Protein AF-A0A2K1JN41-F1 (afdb_monomer)

Secondary structure (DSSP, 8-state):
-----------TTSHHHHHHHHHHHHHHHHTT---S-SS-HHHHHHHHHHHHHHHHHHHH-HHHHHHHHHHH---HHHHHHHHHHHHHHTTT-HHHHHHHHHHHHHHHHHHHHHTTSSS-HHHHHHHHHHHHHHHHHHHHHHHHTT----PPP-----------------------------------------------PPPPP-EEPPGGGSEEEE-GGGEEE-SSEEEEEE-SS--EEEE-SS-BSSEEEEEEEEPPTT-TTEEEEEEEE--SSS--EEEEEEETT-TTEEEEEEEBTTB-TT--EEEEESS-TTTS-EEEEEEE-SSEEEEEETTEEEEEEEGGGSS----S-BEEEEEEEE-TTGGGGTTT----TTSPPEEEEEEEEEEE-PPPTTT------------S-EE-PSEEEEE-GGGEE--SSS-EEEEE-TTS--EEEEESS-BSSEEEEEEEEPPPS--TTEEEEEEEES-TT-TT--EEEEEEESS-TTEEEEEEEBTTB-TT--EEEE-SS-TTTS-EEEEEEE-SSEEEEEETTEEEEEEEHHHHHHTT-----S-BEEEEEEEE-TTGGGGTTT-----GGG--EEEEEEEEEEE---

Sequence (618 aa):
MGTVLRVCDLDNSRFNYQLSIAVKMIVLISLLYPSHALRNPSYLNLASMRINTAGLQLKESGRGASVLESYCRVDLEAVRRILEQSSKAVIDDPDNARRNLVRVGGLLESCSLNMITTQNSQAYELLTKVKQSVASAENLIDQSDVTEMALPSLEMGNDEGSELQEPIFQVEGNDSVNENSGSMLISGEEDNRQNNRDLLVPVPPIIGISMDDLVVDFCPDHVDLTKYAATIRFDRACGGKFHTRAKYSSGVFSIRMRAPAGAPGVSNSFYISSNDGAPDMISFDFVGNQPHRVLTAYAVNGDHDQKLKTFHMSFDTTQEFHEYSIKWDAETIVWMVDSIVIRTLRASRVKAFPVKPGHVFGYSWDASSVADGTLAGRVNWYNAPFFMSFENFQVASPLRVGQWRPPQQSLVRRNGPHPVRPLVIDYCPHNVAAANAHNYDITFDKFGCGSRVRSLHTYPSGKFSATIKCADGDTSGLLTSFYISSGEGSTMQDEIDFEFLGDNKRIVQTNFYVNGTSSGNELWVELDYDCSYGFHTYSIHYNQSKIQWFIDSRLVRTVTKEKQIRHQRSYPTKNVFLYSSVWNASDVNDGGWTGKWHGMAEEPFVAKFKSVTVQYPA

Radius of gyration: 30.57 Å; Cα contacts (8 Å, |Δi|>4): 1269; chains: 1; bounding box: 65×95×81 Å

Nearest PDB structures (foldseek):
  5dze-assembly1_A  TM=9.554E-01  e=1.512E-18  Vitis vinifera
  5sv8-assembly1_A  TM=9.486E-01  e=7.604E-18  Vitis vinifera
  2vh9-assembly2_B  TM=9.196E-01  e=2.012E-14  Tropaeolum majus
  1un1-assembly2_B  TM=9.018E-01  e=6.513E-14  Populus tremula
  2uwa-assembly3_C  TM=8.597E-01  e=1.422E-12  Tropaeolum majus

Structure (mmCIF, N/CA/C/O backbone):
data_AF-A0A2K1JN41-F1
#
_entry.id   AF-A0A2K1JN41-F1
#
loop_
_atom_site.group_PDB
_atom_site.id
_atom_site.type_symbol
_atom_site.label_atom_id
_atom_site.label_alt_id
_atom_site.label_comp_id
_atom_site.label_asym_id
_atom_site.label_entity_id
_atom_site.label_seq_id
_atom_site.pdbx_PDB_ins_code
_atom_site.Cartn_x
_atom_site.Cartn_y
_atom_site.Cartn_z
_atom_site.occupancy
_atom_site.B_iso_or_equiv
_atom_site.auth_seq_id
_atom_site.auth_comp_id
_atom_site.auth_asym_id
_atom_site.auth_atom_id
_atom_site.pdbx_PDB_model_num
ATOM 1 N N . MET A 1 1 ? 33.308 19.349 37.912 1.00 28.94 1 MET A N 1
ATOM 2 C CA . MET A 1 1 ? 33.667 18.142 38.696 1.00 28.94 1 MET A CA 1
ATOM 3 C C . MET A 1 1 ? 32.665 17.057 38.347 1.00 28.94 1 MET A C 1
ATOM 5 O O . MET A 1 1 ? 31.499 17.395 38.199 1.00 28.94 1 MET A O 1
ATOM 9 N N . GLY A 1 2 ? 33.101 15.815 38.134 1.00 34.25 2 GLY A N 1
ATOM 10 C CA . GLY A 1 2 ? 32.215 14.735 37.685 1.00 34.25 2 GLY A CA 1
ATOM 11 C C . GLY A 1 2 ? 31.722 13.855 38.832 1.00 34.25 2 GLY A C 1
ATOM 12 O O . GLY A 1 2 ? 32.510 13.495 39.703 1.00 34.25 2 GLY A O 1
ATOM 13 N N . THR A 1 3 ? 30.452 13.451 38.771 1.00 26.03 3 THR A N 1
ATOM 14 C CA . THR A 1 3 ? 29.869 12.414 39.635 1.00 26.03 3 THR A CA 1
ATOM 15 C C . THR A 1 3 ? 29.232 11.357 38.742 1.00 26.03 3 THR A C 1
ATOM 17 O O . THR A 1 3 ? 28.112 11.524 38.268 1.00 26.03 3 THR A O 1
ATOM 20 N N . VAL A 1 4 ? 29.959 10.270 38.476 1.00 28.28 4 VAL A N 1
ATOM 21 C CA . VAL A 1 4 ? 29.434 9.143 37.693 1.00 28.28 4 VAL A CA 1
ATOM 22 C C . VAL A 1 4 ? 28.525 8.308 38.590 1.00 28.28 4 VAL A C 1
ATOM 24 O O . VAL A 1 4 ? 29.013 7.571 39.448 1.00 28.28 4 VAL A O 1
ATOM 27 N N . LEU A 1 5 ? 27.210 8.386 38.378 1.00 26.89 5 LEU A N 1
ATOM 28 C CA . LEU A 1 5 ? 26.252 7.457 38.982 1.00 26.89 5 LEU A CA 1
ATOM 29 C C . LEU A 1 5 ? 26.378 6.079 38.319 1.00 26.89 5 LEU A C 1
ATOM 31 O O . LEU A 1 5 ? 25.636 5.731 37.404 1.00 26.89 5 LEU A O 1
ATOM 35 N N . ARG A 1 6 ? 27.344 5.283 38.790 1.00 33.75 6 ARG A N 1
ATOM 36 C CA . ARG A 1 6 ? 27.418 3.857 38.465 1.00 33.75 6 ARG A CA 1
ATOM 37 C C . ARG A 1 6 ? 26.260 3.130 39.143 1.00 33.75 6 ARG A C 1
ATOM 39 O O . ARG A 1 6 ? 26.258 2.984 40.363 1.00 33.75 6 ARG A O 1
ATOM 46 N N . VAL A 1 7 ? 25.321 2.623 38.351 1.00 32.09 7 VAL A N 1
ATOM 47 C CA . VAL A 1 7 ? 24.394 1.581 38.804 1.00 32.09 7 VAL A CA 1
ATOM 48 C C . VAL A 1 7 ? 25.157 0.254 38.780 1.00 32.09 7 VAL A C 1
ATOM 50 O O . VAL A 1 7 ? 25.230 -0.411 37.751 1.00 32.09 7 VAL A O 1
ATOM 53 N N . CYS A 1 8 ? 25.805 -0.076 39.898 1.00 29.97 8 CYS A N 1
ATOM 54 C CA . CYS A 1 8 ? 26.353 -1.412 40.148 1.00 29.97 8 CYS A CA 1
ATOM 55 C C . CYS A 1 8 ? 25.254 -2.358 40.669 1.00 29.97 8 CYS A C 1
ATOM 57 O O . CYS A 1 8 ? 24.164 -1.902 41.015 1.00 29.97 8 CYS A O 1
ATOM 59 N N . ASP A 1 9 ? 25.560 -3.657 40.719 1.00 40.88 9 ASP A N 1
ATOM 60 C CA . ASP A 1 9 ? 24.639 -4.762 41.023 1.00 40.88 9 ASP A CA 1
ATOM 61 C C . ASP A 1 9 ? 23.630 -4.486 42.155 1.00 40.88 9 ASP A C 1
ATOM 63 O O . ASP A 1 9 ? 24.001 -4.141 43.280 1.00 40.88 9 ASP A O 1
ATOM 67 N N . LEU A 1 10 ? 22.343 -4.715 41.868 1.00 31.33 10 LEU A N 1
ATOM 68 C CA . LEU A 1 10 ? 21.259 -4.733 42.852 1.00 31.33 10 LEU A CA 1
ATOM 69 C C . LEU A 1 10 ? 20.314 -5.908 42.585 1.00 31.33 10 LEU A C 1
ATOM 71 O O . LEU A 1 10 ? 19.933 -6.173 41.447 1.00 31.33 10 LEU A O 1
ATOM 75 N N . ASP A 1 11 ? 19.949 -6.600 43.663 1.00 33.59 11 ASP A N 1
ATOM 76 C CA . ASP A 1 11 ? 19.320 -7.921 43.614 1.00 33.59 11 ASP A CA 1
ATOM 77 C C . ASP A 1 11 ? 17.800 -7.884 43.329 1.00 33.59 11 ASP A C 1
ATOM 79 O O . ASP A 1 11 ? 17.104 -6.874 43.497 1.00 33.59 11 ASP A O 1
ATOM 83 N N . ASN A 1 12 ? 17.274 -9.019 42.876 1.00 41.19 12 ASN A N 1
ATOM 84 C CA . ASN A 1 12 ? 16.270 -9.112 41.817 1.00 41.19 12 ASN A CA 1
ATOM 85 C C . ASN A 1 12 ? 14.800 -8.955 42.278 1.00 41.19 12 ASN A C 1
ATOM 87 O O . ASN A 1 12 ? 13.918 -9.685 41.834 1.00 41.19 12 ASN A O 1
ATOM 91 N N . SER A 1 13 ? 14.516 -8.046 43.225 1.00 34.06 13 SER A N 1
ATOM 92 C CA . SER A 1 13 ? 13.184 -7.943 43.867 1.00 34.06 13 SER A CA 1
ATOM 93 C C . SER A 1 13 ? 12.665 -6.536 44.215 1.00 34.06 13 SER A C 1
ATOM 95 O O . SER A 1 13 ? 11.536 -6.413 44.690 1.00 34.06 13 SER A O 1
ATOM 97 N N . ARG A 1 14 ? 13.427 -5.451 43.990 1.00 34.06 14 ARG A N 1
ATOM 98 C CA . ARG A 1 14 ? 12.997 -4.066 44.334 1.00 34.06 14 ARG A CA 1
ATOM 99 C C . ARG A 1 14 ? 13.052 -3.047 43.185 1.00 34.06 14 ARG A C 1
ATOM 101 O O . ARG A 1 14 ? 12.912 -1.847 43.417 1.00 34.06 14 ARG A O 1
ATOM 108 N N . PHE A 1 15 ? 13.226 -3.519 41.953 1.00 38.75 15 PHE A N 1
ATOM 109 C CA . PHE A 1 15 ? 13.598 -2.697 40.795 1.00 38.75 15 PHE A CA 1
ATOM 110 C C . PHE A 1 15 ? 12.592 -1.569 40.464 1.00 38.75 15 PHE A C 1
ATOM 112 O O . PHE A 1 15 ? 12.972 -0.402 40.356 1.00 38.75 15 PHE A O 1
ATOM 119 N N . ASN A 1 16 ? 11.296 -1.889 40.378 1.00 39.94 16 ASN A N 1
ATOM 120 C CA . ASN A 1 16 ? 10.291 -0.994 39.780 1.00 39.94 16 ASN A CA 1
ATOM 121 C C . ASN A 1 16 ? 10.033 0.315 40.554 1.00 39.94 16 ASN A C 1
ATOM 123 O O . ASN A 1 16 ? 9.703 1.328 39.938 1.00 39.94 16 ASN A O 1
ATOM 127 N N . TYR A 1 17 ? 10.188 0.336 41.884 1.00 33.97 17 TYR A N 1
ATOM 128 C CA . TYR A 1 17 ? 9.858 1.531 42.678 1.00 33.97 17 TYR A CA 1
ATOM 129 C C . TYR A 1 17 ? 10.970 2.593 42.643 1.00 33.97 17 TYR A C 1
ATOM 131 O O . TYR A 1 17 ? 10.690 3.785 42.524 1.00 33.97 17 TYR A O 1
ATOM 139 N N . GLN A 1 18 ? 12.238 2.170 42.692 1.00 32.75 18 GLN A N 1
ATOM 140 C CA . GLN A 1 18 ? 13.385 3.087 42.624 1.00 32.75 18 GLN A CA 1
ATOM 141 C C . GLN A 1 18 ? 13.589 3.653 41.211 1.00 32.75 18 GLN A C 1
ATOM 143 O O . GLN A 1 18 ? 13.943 4.824 41.065 1.00 32.75 18 GLN A O 1
ATOM 148 N N . LEU A 1 19 ? 13.287 2.867 40.170 1.00 38.81 19 LEU A N 1
ATOM 149 C CA . LEU A 1 19 ? 13.397 3.299 38.774 1.00 38.81 19 LEU A CA 1
ATOM 150 C C . LEU A 1 19 ? 12.539 4.549 38.484 1.00 38.81 19 LEU A C 1
ATOM 152 O O . LEU A 1 19 ? 13.004 5.479 37.830 1.00 38.81 19 LEU A O 1
ATOM 156 N N . SER A 1 20 ? 11.329 4.623 39.053 1.00 37.66 20 SER A N 1
ATOM 157 C CA . SER A 1 20 ? 10.422 5.779 38.929 1.00 37.66 20 SER A CA 1
ATOM 158 C C . SER A 1 20 ? 11.005 7.076 39.514 1.00 37.66 20 SER A C 1
ATOM 160 O O . SER A 1 20 ? 10.803 8.160 38.963 1.00 37.66 20 SER A O 1
ATOM 162 N N . ILE A 1 21 ? 11.768 6.980 40.609 1.00 36.62 21 ILE A N 1
ATOM 163 C CA . ILE A 1 21 ? 12.416 8.133 41.254 1.00 36.62 21 ILE A CA 1
ATOM 164 C C . ILE A 1 21 ? 13.660 8.553 40.461 1.00 36.62 21 ILE A C 1
ATOM 166 O O . ILE A 1 21 ? 13.842 9.741 40.192 1.00 36.62 21 ILE A O 1
ATOM 170 N N . ALA A 1 22 ? 14.475 7.588 40.022 1.00 38.56 22 ALA A N 1
ATOM 171 C CA . ALA A 1 22 ? 15.654 7.845 39.198 1.00 38.56 22 ALA A CA 1
ATOM 172 C C . ALA A 1 22 ? 15.289 8.534 37.870 1.00 38.56 22 ALA A C 1
ATOM 174 O O . ALA A 1 22 ? 15.875 9.562 37.538 1.00 38.56 22 ALA A O 1
ATOM 175 N N . VAL A 1 23 ? 14.271 8.038 37.154 1.00 40.88 23 VAL A N 1
ATOM 176 C CA . VAL A 1 23 ? 13.787 8.643 35.900 1.00 40.88 23 VAL A CA 1
ATOM 177 C C . VAL A 1 23 ? 13.314 10.085 36.118 1.00 40.88 23 VAL A C 1
ATOM 179 O O . VAL A 1 23 ? 13.692 10.968 35.351 1.00 40.88 23 VAL A O 1
ATOM 182 N N . LYS A 1 24 ? 12.558 10.363 37.190 1.00 39.22 24 LYS A N 1
ATOM 183 C CA . LYS A 1 24 ? 12.104 11.730 37.507 1.00 39.22 24 LYS A CA 1
ATOM 184 C C . LYS A 1 24 ? 13.262 12.683 37.817 1.00 39.22 24 LYS A C 1
ATOM 186 O O . LYS A 1 24 ? 13.235 13.822 37.362 1.00 39.22 24 LYS A O 1
ATOM 191 N N . MET A 1 25 ? 14.289 12.223 38.535 1.00 34.38 25 MET A N 1
ATOM 192 C CA . MET A 1 25 ? 15.491 13.023 38.808 1.00 34.38 25 MET A CA 1
ATOM 193 C C . MET A 1 25 ? 16.329 13.271 37.547 1.00 34.38 25 MET A C 1
ATOM 195 O O . MET A 1 25 ? 16.820 14.380 37.359 1.00 34.38 25 MET A O 1
ATOM 199 N N . ILE A 1 26 ? 16.460 12.279 36.659 1.00 42.38 26 ILE A N 1
ATOM 200 C CA . ILE A 1 26 ? 17.189 12.423 35.389 1.00 42.38 26 ILE A CA 1
ATOM 201 C C . ILE A 1 26 ? 16.500 13.455 34.487 1.00 42.38 26 ILE A C 1
ATOM 203 O O . ILE A 1 26 ? 17.163 14.381 34.028 1.00 42.38 26 ILE A O 1
ATOM 207 N N . VAL A 1 27 ? 15.174 13.370 34.314 1.00 41.16 27 VAL A N 1
ATOM 208 C CA . VAL A 1 27 ? 14.398 14.364 33.546 1.00 41.16 27 VAL A CA 1
ATOM 209 C C . VAL A 1 27 ? 14.566 15.776 34.121 1.00 41.16 27 VAL A C 1
ATOM 211 O O . VAL A 1 27 ? 14.732 16.728 33.361 1.00 41.16 27 VAL A O 1
ATOM 214 N N . LEU A 1 28 ? 14.591 15.923 35.451 1.00 34.59 28 LEU A N 1
ATOM 215 C CA . LEU A 1 28 ? 14.786 17.222 36.101 1.00 34.59 28 LEU A CA 1
ATOM 216 C C . LEU A 1 28 ? 16.196 17.800 35.867 1.00 34.59 28 LEU A C 1
ATOM 218 O O . LEU A 1 28 ? 16.339 19.007 35.700 1.00 34.59 28 LEU A O 1
ATOM 222 N N . ILE A 1 29 ? 17.229 16.954 35.819 1.00 38.91 29 ILE A N 1
ATOM 223 C CA . ILE A 1 29 ? 18.617 17.369 35.551 1.00 38.91 29 ILE A CA 1
ATOM 224 C C . ILE A 1 29 ? 18.815 17.712 34.065 1.00 38.91 29 ILE A C 1
ATOM 226 O O . ILE A 1 29 ? 19.476 18.703 33.752 1.00 38.91 29 ILE A O 1
ATOM 230 N N . SER A 1 30 ? 18.200 16.960 33.145 1.00 40.62 30 SER A N 1
ATOM 231 C CA . SER A 1 30 ? 18.243 17.241 31.701 1.00 40.62 30 SER A CA 1
ATOM 232 C C . SER A 1 30 ? 17.605 18.581 31.311 1.00 40.62 30 SER A C 1
ATOM 234 O O . SER A 1 30 ? 17.959 19.133 30.275 1.00 40.62 30 SER A O 1
ATOM 236 N N . LEU A 1 31 ? 16.712 19.132 32.140 1.00 40.53 31 LEU A N 1
ATOM 237 C CA . LEU A 1 31 ? 16.112 20.458 31.939 1.00 40.53 31 LEU A CA 1
ATOM 238 C C . LEU A 1 31 ? 17.013 21.629 32.378 1.00 40.53 31 LEU A C 1
ATOM 240 O O . LEU A 1 31 ? 16.677 22.778 32.101 1.00 40.53 31 LEU A O 1
ATOM 244 N N . LEU A 1 32 ? 18.136 21.370 33.061 1.00 34.72 32 LEU A N 1
ATOM 245 C CA . LEU A 1 32 ? 18.971 22.412 33.682 1.00 34.72 32 LEU A CA 1
ATOM 246 C C . LEU A 1 32 ? 20.293 22.705 32.948 1.00 34.72 32 LEU A C 1
ATOM 248 O O . LEU A 1 32 ? 20.923 23.717 33.247 1.00 34.72 32 LEU A O 1
ATOM 252 N N . TYR A 1 33 ? 20.713 21.865 31.992 1.00 34.28 33 TYR A N 1
ATOM 253 C CA . TYR A 1 33 ? 21.997 22.015 31.283 1.00 34.28 33 TYR A CA 1
ATOM 254 C C . TYR A 1 33 ? 21.924 21.640 29.785 1.00 34.28 33 TYR A C 1
ATOM 256 O O . TYR A 1 33 ? 22.350 20.550 29.398 1.00 34.28 33 TYR A O 1
ATOM 264 N N . PRO A 1 34 ? 21.419 22.533 28.912 1.00 40.00 34 PRO A N 1
ATOM 265 C CA . PRO A 1 34 ? 21.467 22.343 27.464 1.00 40.00 34 PRO A CA 1
ATOM 266 C C . PRO A 1 34 ? 22.853 22.713 26.898 1.00 40.00 34 PRO A C 1
ATOM 268 O O . PRO A 1 34 ? 23.124 23.881 26.626 1.00 40.00 34 PRO A O 1
ATOM 271 N N . SER A 1 35 ? 23.722 21.718 26.680 1.00 34.50 35 SER A N 1
ATOM 272 C CA . SER A 1 35 ? 25.055 21.924 26.082 1.00 34.50 35 SER A CA 1
ATOM 273 C C . SER A 1 35 ? 25.475 20.780 25.146 1.00 34.50 35 SER A C 1
ATOM 275 O O . SER A 1 35 ? 25.892 19.721 25.600 1.00 34.50 35 SER A O 1
ATOM 277 N N . HIS A 1 36 ? 25.435 21.044 23.835 1.00 37.38 36 HIS A N 1
ATOM 278 C CA . HIS A 1 36 ? 26.132 20.318 22.756 1.00 37.38 36 HIS A CA 1
ATOM 279 C C . HIS A 1 36 ? 25.992 18.781 22.669 1.00 37.38 36 HIS A C 1
ATOM 281 O O . HIS A 1 36 ? 26.963 18.046 22.833 1.00 37.38 36 HIS A O 1
ATOM 287 N N . ALA A 1 37 ? 24.831 18.316 22.200 1.00 39.41 37 ALA A N 1
ATOM 288 C CA . ALA A 1 37 ? 24.733 17.118 21.360 1.00 39.41 37 ALA A CA 1
ATOM 289 C C . ALA A 1 37 ? 23.602 17.302 20.330 1.00 39.41 37 ALA A C 1
ATOM 291 O O . ALA A 1 37 ? 22.503 17.706 20.696 1.00 39.41 37 ALA A O 1
ATOM 292 N N . LEU A 1 38 ? 23.850 16.999 19.049 1.00 53.62 38 LEU A N 1
ATOM 293 C CA . LEU A 1 38 ? 22.860 17.109 17.956 1.00 53.62 38 LEU A CA 1
ATOM 294 C C . LEU A 1 38 ? 21.933 15.877 17.851 1.00 53.62 38 LEU A C 1
ATOM 296 O O . LEU A 1 38 ? 21.427 15.564 16.777 1.00 53.62 38 LEU A O 1
ATOM 300 N N . ARG A 1 39 ? 21.745 15.144 18.954 1.00 58.56 39 ARG A N 1
ATOM 301 C CA . ARG A 1 39 ? 20.921 13.930 19.029 1.00 58.56 39 ARG A CA 1
ATOM 302 C C . ARG A 1 39 ? 20.188 13.868 20.364 1.00 58.56 39 ARG A C 1
ATOM 304 O O . ARG A 1 39 ? 20.746 14.241 21.395 1.00 58.56 39 ARG A O 1
ATOM 311 N N . ASN A 1 40 ? 18.953 13.376 20.366 1.00 64.50 40 ASN A N 1
ATOM 312 C CA . ASN A 1 40 ? 18.130 13.291 21.573 1.00 64.50 40 ASN A CA 1
ATOM 313 C C . ASN A 1 40 ? 18.629 12.167 22.514 1.00 64.50 40 ASN A C 1
ATOM 315 O O . ASN A 1 40 ? 18.494 10.982 22.179 1.00 64.50 40 ASN A O 1
ATOM 319 N N . PRO A 1 41 ? 19.136 12.493 23.723 1.00 61.53 41 PRO A N 1
ATOM 320 C CA . PRO A 1 41 ? 19.735 11.509 24.625 1.00 61.53 41 PRO A CA 1
ATOM 321 C C . PRO A 1 41 ? 18.720 10.504 25.187 1.00 61.53 41 PRO A C 1
ATOM 323 O O . PRO A 1 41 ? 19.111 9.434 25.649 1.00 61.53 41 PRO A O 1
ATOM 326 N N . SER A 1 42 ? 17.416 10.794 25.134 1.00 68.19 42 SER A N 1
ATOM 327 C CA . SER A 1 42 ? 16.371 9.860 25.579 1.00 68.19 42 SER A CA 1
ATOM 328 C C . SER A 1 42 ? 16.364 8.594 24.718 1.00 68.19 42 SER A C 1
ATOM 330 O O . SER A 1 42 ? 16.305 7.483 25.243 1.00 68.19 42 SER A O 1
ATOM 332 N N . TYR A 1 43 ? 16.500 8.756 23.399 1.00 68.88 43 TYR A N 1
ATOM 333 C CA . TYR A 1 43 ? 16.562 7.637 22.462 1.00 68.88 43 TYR A CA 1
ATOM 334 C C . TYR A 1 43 ? 17.890 6.873 22.559 1.00 68.88 43 TYR A C 1
ATOM 336 O O . TYR A 1 43 ? 17.872 5.645 22.547 1.00 68.88 43 TYR A O 1
ATOM 344 N N . LEU A 1 44 ? 19.022 7.560 22.762 1.00 72.19 44 LEU A N 1
ATOM 345 C CA . LEU A 1 44 ? 20.330 6.908 22.953 1.00 72.19 44 LEU A CA 1
ATOM 346 C C . LEU A 1 44 ? 20.394 6.077 24.249 1.00 72.19 44 LEU A C 1
ATOM 348 O O . LEU A 1 44 ? 20.933 4.969 24.252 1.00 72.19 44 LEU A O 1
ATOM 352 N N . ASN A 1 45 ? 19.773 6.552 25.334 1.00 72.75 45 ASN A N 1
ATOM 353 C CA . ASN A 1 45 ? 19.626 5.775 26.569 1.00 72.75 45 ASN A CA 1
ATOM 354 C C . ASN A 1 45 ? 1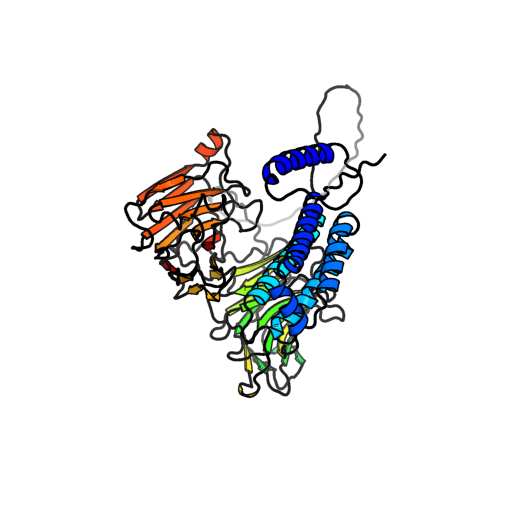8.761 4.517 26.354 1.00 72.75 45 ASN A C 1
ATOM 356 O O . ASN A 1 45 ? 19.158 3.419 26.751 1.00 72.75 45 ASN A O 1
ATOM 360 N N . LEU A 1 46 ? 17.615 4.645 25.671 1.00 65.44 46 LEU A N 1
ATOM 361 C CA . LEU A 1 46 ? 16.758 3.503 25.324 1.00 65.44 46 LEU A CA 1
ATOM 362 C C . LEU A 1 46 ? 17.468 2.511 24.385 1.00 65.44 46 LEU A C 1
ATOM 364 O O . LEU A 1 46 ? 17.333 1.298 24.564 1.00 65.44 46 LEU A O 1
ATOM 368 N N . ALA A 1 47 ? 18.269 2.999 23.432 1.00 68.62 47 ALA A N 1
ATOM 369 C CA . ALA A 1 47 ? 19.118 2.160 22.594 1.00 68.62 47 ALA A CA 1
ATOM 370 C C . ALA A 1 47 ? 20.112 1.369 23.457 1.00 68.62 47 ALA A C 1
ATOM 372 O O . ALA A 1 47 ? 20.149 0.145 23.362 1.00 68.62 47 ALA A O 1
ATOM 373 N N . SER A 1 48 ? 20.835 2.020 24.378 1.00 80.00 48 SER A N 1
ATOM 374 C CA . SER A 1 48 ? 21.762 1.331 25.292 1.00 80.00 48 SER A CA 1
ATOM 375 C C . SER A 1 48 ? 21.075 0.235 26.122 1.00 80.00 48 SER A C 1
ATOM 377 O O . SER A 1 48 ? 21.617 -0.864 26.270 1.00 80.00 48 SER A O 1
ATOM 379 N N . MET A 1 49 ? 19.843 0.469 26.592 1.00 72.00 49 MET A N 1
ATOM 380 C CA . MET A 1 49 ? 19.037 -0.554 27.276 1.00 72.00 49 MET A CA 1
ATOM 381 C C . MET A 1 49 ? 18.706 -1.749 26.367 1.00 72.00 49 MET A C 1
ATOM 383 O O . MET A 1 49 ? 18.828 -2.897 26.800 1.00 72.00 49 MET A O 1
ATOM 387 N N . ARG A 1 50 ? 18.336 -1.521 25.099 1.00 75.75 50 ARG A N 1
ATOM 388 C CA . ARG A 1 50 ? 18.080 -2.598 24.123 1.00 75.75 50 ARG A CA 1
ATOM 389 C C . ARG A 1 50 ? 19.347 -3.387 23.765 1.00 75.75 50 ARG A C 1
ATOM 391 O O . ARG A 1 50 ? 19.286 -4.614 23.707 1.00 75.75 50 ARG A O 1
ATOM 398 N N . ILE A 1 51 ? 20.499 -2.724 23.630 1.00 81.44 51 ILE A N 1
ATOM 399 C CA . ILE A 1 51 ? 21.795 -3.386 23.391 1.00 81.44 51 ILE A CA 1
ATOM 400 C C . ILE A 1 51 ? 22.179 -4.278 24.586 1.00 81.44 51 ILE A C 1
ATOM 402 O O . ILE A 1 51 ? 22.553 -5.437 24.398 1.00 81.44 51 ILE A O 1
ATOM 406 N N . ASN A 1 52 ? 22.022 -3.784 25.821 1.00 78.94 52 ASN A N 1
ATOM 407 C CA . ASN A 1 52 ? 22.233 -4.592 27.028 1.00 78.94 52 ASN A CA 1
ATOM 408 C C . ASN A 1 52 ? 21.255 -5.771 27.116 1.00 78.94 52 ASN A C 1
ATOM 410 O O . ASN A 1 52 ? 21.658 -6.869 27.491 1.00 78.94 52 ASN A O 1
ATOM 414 N N . THR A 1 53 ? 19.996 -5.574 26.713 1.00 77.38 53 THR A N 1
ATOM 415 C CA . THR A 1 53 ? 18.986 -6.644 26.666 1.00 77.38 53 THR A CA 1
ATOM 416 C C . THR A 1 53 ? 19.426 -7.777 25.729 1.00 77.38 53 THR A C 1
ATOM 418 O O . THR A 1 53 ? 19.389 -8.941 26.124 1.00 77.38 53 THR A O 1
ATOM 421 N N . ALA A 1 54 ? 19.933 -7.450 24.534 1.00 78.62 54 ALA A N 1
ATOM 422 C CA . ALA A 1 54 ? 20.493 -8.432 23.601 1.00 78.62 54 ALA A CA 1
ATOM 423 C C . ALA A 1 54 ? 21.701 -9.187 24.198 1.00 78.62 54 ALA A C 1
ATOM 425 O O . ALA A 1 54 ? 21.807 -10.408 24.073 1.00 78.62 54 ALA A O 1
ATOM 426 N N . GLY A 1 55 ? 22.598 -8.474 24.891 1.00 80.81 55 GLY A N 1
ATOM 427 C CA . GLY A 1 55 ? 23.762 -9.067 25.558 1.00 80.81 55 GLY A CA 1
ATOM 428 C C . GLY A 1 55 ? 23.409 -9.989 26.735 1.00 80.81 55 GLY A C 1
ATOM 429 O O . GLY A 1 55 ? 24.074 -11.008 26.930 1.00 80.81 55 GLY A O 1
ATOM 430 N N . LEU A 1 56 ? 22.355 -9.669 27.494 1.00 76.88 56 LEU A N 1
ATOM 431 C CA . LEU A 1 56 ? 21.841 -10.506 28.586 1.00 76.88 56 LEU A CA 1
ATOM 432 C C . LEU A 1 56 ? 21.146 -11.768 28.063 1.00 76.88 56 LEU A C 1
ATOM 434 O O . LEU A 1 56 ? 21.445 -12.858 28.544 1.00 76.88 56 LEU A O 1
ATOM 438 N N . GLN A 1 57 ? 20.317 -11.652 27.021 1.00 79.50 57 GLN A N 1
ATOM 439 C CA . GLN A 1 57 ? 19.656 -12.800 26.383 1.00 79.50 57 GLN A CA 1
ATOM 440 C C . GLN A 1 57 ? 20.665 -13.872 25.934 1.00 79.50 57 GLN A C 1
ATOM 442 O O . GLN A 1 57 ? 20.459 -15.058 26.201 1.00 79.50 57 GLN A O 1
ATOM 447 N N . LEU A 1 58 ? 21.784 -13.460 25.320 1.00 79.44 58 LEU A N 1
ATOM 448 C CA . LEU A 1 58 ? 22.884 -14.359 24.944 1.00 79.44 58 LEU A CA 1
ATOM 449 C C . LEU A 1 58 ? 23.581 -15.002 26.157 1.00 79.44 58 LEU A C 1
ATOM 451 O O . LEU A 1 58 ? 23.992 -16.157 26.076 1.00 79.44 58 LEU A O 1
ATOM 455 N N . LYS A 1 59 ? 23.708 -14.275 27.275 1.00 77.25 59 LYS A N 1
ATOM 456 C CA . LYS A 1 59 ? 24.390 -14.731 28.499 1.00 77.25 59 LYS A CA 1
ATOM 457 C C . LYS A 1 59 ? 23.561 -15.735 29.309 1.00 77.25 59 LYS A C 1
ATOM 459 O O . LYS A 1 59 ? 24.113 -16.697 29.834 1.00 77.25 59 LYS A O 1
ATOM 464 N N . GLU A 1 60 ? 22.258 -15.507 29.443 1.00 66.56 60 GLU A N 1
ATOM 465 C CA . GLU A 1 60 ? 21.375 -16.311 30.305 1.00 66.56 60 GLU A CA 1
ATOM 466 C C . GLU A 1 60 ? 20.954 -17.634 29.648 1.00 66.56 60 GLU A C 1
ATOM 468 O O . GLU A 1 60 ? 20.757 -18.648 30.318 1.00 66.56 60 GLU A O 1
ATOM 473 N N . SER A 1 61 ? 20.872 -17.660 28.319 1.00 65.56 61 SER A N 1
ATOM 474 C CA . SER A 1 61 ? 20.275 -18.759 27.552 1.00 65.56 61 SER A CA 1
ATOM 475 C C . SER A 1 61 ? 21.244 -19.919 27.271 1.00 65.56 61 SER A C 1
ATOM 477 O O . SER A 1 61 ? 21.265 -20.450 26.162 1.00 65.56 61 SER A O 1
ATOM 479 N N . GLY A 1 62 ? 22.067 -20.325 28.244 1.00 66.19 62 GLY A N 1
ATOM 480 C CA . GLY A 1 62 ? 23.296 -21.116 28.031 1.00 66.19 62 GLY A CA 1
ATOM 481 C C . GLY A 1 62 ? 23.181 -22.386 27.162 1.00 66.19 62 GLY A C 1
ATOM 482 O O . GLY A 1 62 ? 24.095 -22.689 26.389 1.00 66.19 62 GLY A O 1
ATOM 483 N N . ARG A 1 63 ? 22.054 -23.113 27.214 1.00 62.19 63 ARG A N 1
ATOM 484 C CA . ARG A 1 63 ? 21.818 -24.297 26.356 1.00 62.19 63 ARG A CA 1
ATOM 485 C C . ARG A 1 63 ? 21.409 -23.940 24.919 1.00 62.19 63 ARG A C 1
ATOM 487 O O . ARG A 1 63 ? 21.721 -24.688 24.003 1.00 62.19 63 ARG A O 1
ATOM 494 N N . GLY A 1 64 ? 20.756 -22.796 24.712 1.00 64.31 64 GLY A N 1
ATOM 495 C CA . GLY A 1 64 ? 20.510 -22.230 23.382 1.00 64.31 64 GLY A CA 1
ATOM 496 C C . GLY A 1 64 ? 21.762 -21.570 22.798 1.00 64.31 64 GLY A C 1
ATOM 497 O O . GLY A 1 64 ? 22.058 -21.762 21.624 1.00 64.31 64 GLY A O 1
ATOM 498 N N . ALA A 1 65 ? 22.541 -20.862 23.623 1.00 69.56 65 ALA A N 1
ATOM 499 C CA . ALA A 1 65 ? 23.775 -20.192 23.212 1.00 69.56 65 ALA A CA 1
ATOM 500 C C . ALA A 1 65 ? 24.823 -21.183 22.673 1.00 69.56 65 ALA A C 1
ATOM 502 O O . ALA A 1 65 ? 25.305 -21.022 21.557 1.00 69.56 65 ALA A O 1
ATOM 503 N N . SER A 1 66 ? 25.092 -22.270 23.401 1.00 70.38 66 SER A N 1
ATOM 504 C CA . SER A 1 66 ? 26.021 -23.327 22.957 1.00 70.38 66 SER 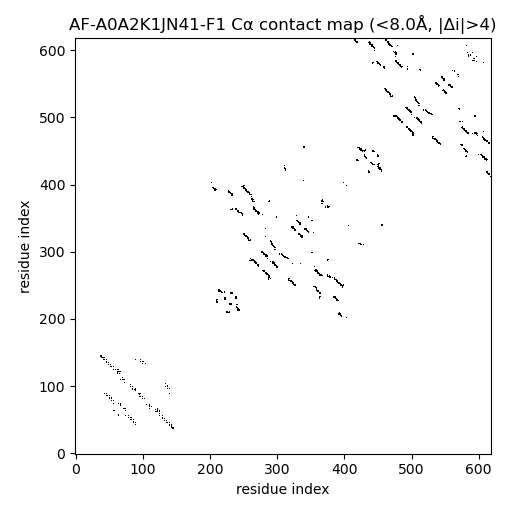A CA 1
ATOM 505 C C . SER A 1 66 ? 25.563 -24.060 21.684 1.00 70.38 66 SER A C 1
ATOM 507 O O . SER A 1 66 ? 26.397 -24.498 20.885 1.00 70.38 66 SER A O 1
ATOM 509 N N . VAL A 1 67 ? 24.251 -24.150 21.433 1.00 70.69 67 VAL A N 1
ATOM 510 C CA . VAL A 1 67 ? 23.714 -24.618 20.144 1.00 70.69 67 VAL A CA 1
ATOM 511 C C . VAL A 1 67 ? 23.968 -23.593 19.036 1.00 70.69 67 VAL A C 1
ATOM 513 O O . VAL A 1 67 ? 24.403 -23.986 17.959 1.00 70.69 67 VAL A O 1
ATOM 516 N N . LEU A 1 68 ? 23.763 -22.294 19.274 1.00 73.44 68 LEU A N 1
ATOM 517 C CA . LEU A 1 68 ? 24.056 -21.255 18.278 1.00 73.44 68 LEU A CA 1
ATOM 518 C C . LEU A 1 68 ? 25.550 -21.203 17.910 1.00 73.44 68 LEU A C 1
ATOM 520 O O . LEU A 1 68 ? 25.868 -21.150 16.723 1.00 73.44 68 LEU A O 1
ATOM 524 N N . GLU A 1 69 ? 26.468 -21.287 18.878 1.00 75.06 69 GLU A N 1
ATOM 525 C CA . GLU A 1 69 ? 27.915 -21.316 18.597 1.00 75.06 69 GLU A CA 1
ATOM 526 C C . GLU A 1 69 ? 28.302 -22.519 17.728 1.00 75.06 69 GLU A C 1
ATOM 528 O O . GLU A 1 69 ? 28.932 -22.367 16.678 1.00 75.06 69 GLU A O 1
ATOM 533 N N . SER A 1 70 ? 27.887 -23.723 18.135 1.00 71.50 70 SER A N 1
ATOM 534 C CA . SER A 1 70 ? 28.255 -24.970 17.453 1.00 71.50 70 SER A CA 1
ATOM 535 C C . SER A 1 70 ? 27.581 -25.145 16.088 1.00 71.50 70 SER A C 1
ATOM 537 O O . SER A 1 70 ? 28.213 -25.647 15.156 1.00 71.50 70 SER A O 1
ATOM 539 N N . TYR A 1 71 ? 26.325 -24.715 15.945 1.00 71.88 71 TYR A N 1
ATOM 540 C CA . TYR A 1 71 ? 25.535 -24.902 14.728 1.00 71.88 71 TYR A CA 1
ATOM 541 C C . TYR A 1 71 ? 25.750 -23.777 13.704 1.00 71.88 71 TYR A C 1
ATOM 543 O O . TYR A 1 71 ? 25.898 -24.050 12.514 1.00 71.88 71 TYR A O 1
ATOM 551 N N . CYS A 1 72 ? 25.825 -22.518 14.149 1.00 68.75 72 CYS A N 1
ATOM 552 C CA . CYS A 1 72 ? 25.996 -21.363 13.261 1.00 68.75 72 CYS A CA 1
ATOM 553 C C . CYS A 1 72 ? 27.453 -20.911 13.083 1.00 68.75 72 CYS A C 1
ATOM 555 O O . CYS A 1 72 ? 27.710 -20.050 12.244 1.00 68.75 72 CYS A O 1
ATOM 557 N N . ARG A 1 73 ? 28.410 -21.482 13.833 1.00 73.19 73 ARG A N 1
ATOM 558 C CA . ARG A 1 73 ? 29.848 -21.136 13.791 1.00 73.19 73 ARG A CA 1
ATOM 559 C C . ARG A 1 73 ? 30.144 -19.661 14.104 1.00 73.19 73 ARG A C 1
ATOM 561 O O . ARG A 1 73 ? 31.112 -19.095 13.596 1.00 73.19 73 ARG A O 1
ATOM 568 N N . VAL A 1 74 ? 29.316 -19.044 14.945 1.00 75.62 74 VAL A N 1
ATOM 569 C CA . VAL A 1 74 ? 29.489 -17.667 15.430 1.00 75.62 74 VAL A CA 1
ATOM 570 C C . VAL A 1 74 ? 30.107 -17.709 16.828 1.00 75.62 74 VAL A C 1
ATOM 572 O O . VAL A 1 74 ? 29.567 -18.373 17.703 1.00 75.62 74 VAL A O 1
ATOM 575 N N . ASP A 1 75 ? 31.203 -16.979 17.051 1.00 83.69 75 ASP A N 1
ATOM 576 C CA . ASP A 1 75 ? 31.746 -16.710 18.394 1.00 83.69 75 ASP A CA 1
ATOM 577 C C . ASP A 1 75 ? 30.771 -15.773 19.133 1.00 83.69 75 ASP A C 1
ATOM 579 O O . ASP A 1 75 ? 30.742 -14.560 18.881 1.00 83.69 75 ASP A O 1
ATOM 583 N N . LEU A 1 76 ? 29.923 -16.330 20.009 1.00 81.31 76 LEU A N 1
ATOM 584 C CA . LEU A 1 76 ? 28.934 -15.530 20.733 1.00 81.31 76 LEU A CA 1
ATOM 585 C C . LEU A 1 76 ? 29.581 -14.645 21.795 1.00 81.31 76 LEU A C 1
ATOM 587 O O . LEU A 1 76 ? 29.031 -13.590 22.098 1.00 81.31 76 LEU A O 1
ATOM 591 N N . GLU A 1 77 ? 30.758 -14.993 22.314 1.00 82.19 77 GLU A N 1
ATOM 592 C CA . GLU A 1 77 ? 31.500 -14.128 23.230 1.00 82.19 77 GLU A CA 1
ATOM 593 C C . G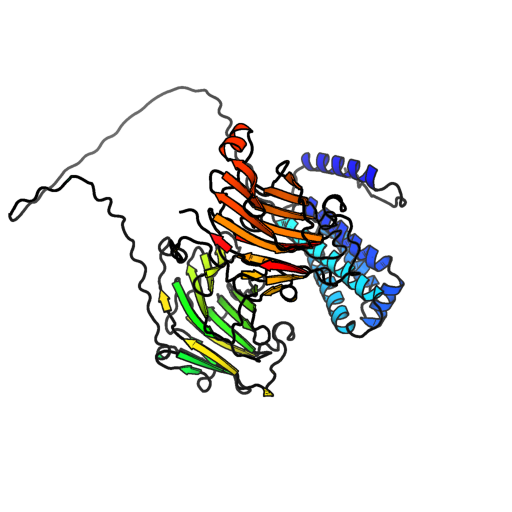LU A 1 77 ? 32.111 -12.924 22.489 1.00 82.19 77 GLU A C 1
ATOM 595 O O . GLU A 1 77 ? 32.190 -11.829 23.043 1.00 82.19 77 GLU A O 1
ATOM 600 N N . ALA A 1 78 ? 32.492 -13.047 21.213 1.00 83.12 78 ALA A N 1
ATOM 601 C CA . ALA A 1 78 ? 32.809 -11.898 20.357 1.00 83.12 78 ALA A CA 1
ATOM 602 C C . ALA A 1 78 ? 31.571 -11.034 20.086 1.00 83.12 78 ALA A C 1
ATOM 604 O O . ALA A 1 78 ? 31.649 -9.815 20.242 1.00 83.12 78 ALA A O 1
ATOM 605 N N . VAL A 1 79 ? 30.420 -11.634 19.757 1.00 87.38 79 VAL A N 1
ATOM 606 C CA . VAL A 1 79 ? 29.155 -10.890 19.591 1.00 87.38 79 VAL A CA 1
ATOM 607 C C . VAL A 1 79 ? 28.777 -10.155 20.882 1.00 87.38 79 VAL A C 1
ATOM 609 O O . VAL A 1 79 ? 28.488 -8.958 20.847 1.00 87.38 79 VAL A O 1
ATOM 612 N N . ARG A 1 80 ? 28.857 -10.823 22.038 1.00 86.62 80 ARG A N 1
ATOM 613 C CA . ARG A 1 80 ? 28.568 -10.237 23.351 1.00 86.62 80 ARG A CA 1
ATOM 614 C C . ARG A 1 80 ? 29.528 -9.094 23.685 1.00 86.62 80 ARG A C 1
ATOM 616 O O . ARG A 1 80 ? 29.069 -8.060 24.159 1.00 86.62 80 ARG A O 1
ATOM 623 N N . ARG A 1 81 ? 30.827 -9.221 23.378 1.00 86.88 81 ARG A N 1
ATOM 624 C CA . ARG A 1 81 ? 31.812 -8.130 23.520 1.00 86.88 81 ARG A CA 1
ATOM 625 C C . ARG A 1 81 ? 31.506 -6.939 22.603 1.00 86.88 81 ARG A C 1
ATOM 627 O O . ARG A 1 81 ? 31.610 -5.806 23.064 1.00 86.88 81 ARG A O 1
ATOM 634 N N . ILE A 1 82 ? 31.080 -7.168 21.357 1.00 87.81 82 ILE A N 1
ATOM 635 C CA . ILE A 1 82 ? 30.671 -6.096 20.429 1.00 87.81 82 ILE A CA 1
ATOM 636 C C . ILE A 1 82 ? 29.424 -5.367 20.954 1.00 87.81 82 ILE A C 1
ATOM 638 O O . ILE A 1 82 ? 29.392 -4.135 20.951 1.00 87.81 82 ILE A O 1
ATOM 642 N N . LEU A 1 83 ? 28.423 -6.094 21.462 1.00 89.31 83 LEU A N 1
ATOM 643 C CA . LEU A 1 83 ? 27.237 -5.504 22.097 1.00 89.31 83 LEU A CA 1
ATOM 644 C C . LEU A 1 83 ? 27.611 -4.711 23.361 1.00 89.31 83 LEU A C 1
ATOM 646 O O . LEU A 1 83 ? 27.209 -3.560 23.506 1.00 89.31 83 LEU A O 1
ATOM 650 N N . GLU A 1 84 ? 28.438 -5.274 24.245 1.00 86.69 84 GLU A N 1
ATOM 651 C CA . GLU A 1 84 ? 28.860 -4.620 25.491 1.00 86.69 84 GLU A CA 1
ATOM 652 C C . GLU A 1 84 ? 29.685 -3.342 25.237 1.00 86.69 84 GLU A C 1
ATOM 654 O O . GLU A 1 84 ? 29.527 -2.345 25.943 1.00 86.69 84 GLU A O 1
ATOM 659 N N . GLN A 1 85 ? 30.533 -3.334 24.202 1.00 87.00 85 GLN A N 1
ATOM 660 C CA . GLN A 1 85 ? 31.227 -2.129 23.733 1.00 87.00 85 GLN A CA 1
ATOM 661 C C . GLN A 1 85 ? 30.248 -1.106 23.144 1.00 87.00 85 GLN A C 1
ATOM 663 O O . GLN A 1 85 ? 30.341 0.079 23.454 1.00 87.00 85 GLN A O 1
ATOM 668 N N . SER A 1 86 ? 29.279 -1.553 22.344 1.00 88.62 86 SER A N 1
ATOM 669 C CA . SER A 1 86 ? 28.313 -0.669 21.679 1.00 88.62 86 SER A CA 1
ATOM 670 C C . SER A 1 86 ? 27.340 -0.018 22.660 1.00 88.62 86 SER A C 1
ATOM 672 O O . SER A 1 86 ? 27.058 1.164 22.522 1.00 88.62 86 SER A O 1
ATOM 674 N N . SER A 1 87 ? 26.889 -0.725 23.703 1.00 86.00 87 SER A N 1
ATOM 675 C CA . SER A 1 87 ? 26.075 -0.133 24.777 1.00 86.00 87 SER A CA 1
ATOM 676 C C . SER A 1 87 ? 26.821 0.971 25.532 1.00 86.00 87 SER A C 1
ATOM 678 O O . SER A 1 87 ? 26.218 1.987 25.880 1.00 86.00 87 SER A O 1
ATOM 680 N N . LYS A 1 88 ? 28.127 0.793 25.766 1.00 81.56 88 LYS A N 1
ATOM 681 C CA . LYS A 1 88 ? 28.971 1.806 26.415 1.00 81.56 88 LYS A CA 1
ATOM 682 C C . LYS A 1 88 ? 29.247 2.993 25.489 1.00 81.56 88 LYS A C 1
ATOM 684 O O . LYS A 1 88 ? 29.318 4.112 25.972 1.00 81.56 88 LYS A O 1
ATOM 689 N N . ALA A 1 89 ? 29.367 2.753 24.182 1.00 78.44 89 ALA A N 1
ATOM 690 C CA . ALA A 1 89 ? 29.678 3.780 23.191 1.00 78.44 89 ALA A CA 1
ATOM 691 C C . ALA A 1 89 ? 28.459 4.545 22.644 1.00 78.44 89 ALA A C 1
ATOM 693 O O . ALA A 1 89 ? 28.640 5.656 22.175 1.00 78.44 89 ALA A O 1
ATOM 694 N N . VAL A 1 90 ? 27.230 4.012 22.686 1.00 81.31 90 VAL A N 1
ATOM 695 C CA . VAL A 1 90 ? 26.071 4.582 21.951 1.00 81.31 90 VAL A CA 1
ATOM 696 C C . VAL A 1 90 ? 25.684 6.018 22.337 1.00 81.31 90 VAL A C 1
ATOM 698 O O . VAL A 1 90 ? 24.996 6.683 21.571 1.00 81.31 90 VAL A O 1
ATOM 701 N N . ILE A 1 91 ? 26.121 6.512 23.498 1.00 75.81 91 ILE A N 1
ATOM 702 C CA . ILE A 1 91 ? 25.900 7.905 23.920 1.00 75.81 91 ILE A CA 1
ATOM 703 C C . ILE A 1 91 ? 26.973 8.842 23.332 1.00 75.81 91 ILE A C 1
ATOM 705 O O . ILE A 1 91 ? 26.640 9.944 22.904 1.00 75.81 91 ILE A O 1
ATOM 709 N N . ASP A 1 92 ? 28.230 8.391 23.264 1.00 77.88 92 ASP A N 1
ATOM 710 C CA . ASP A 1 92 ? 29.392 9.199 22.856 1.00 77.88 92 ASP A CA 1
ATOM 711 C C . ASP A 1 92 ? 29.726 9.065 21.351 1.00 77.88 92 ASP A C 1
ATOM 713 O O . ASP A 1 92 ? 30.202 10.008 20.723 1.00 77.88 92 ASP A O 1
ATOM 717 N N . ASP A 1 93 ? 29.469 7.890 20.766 1.00 82.12 93 ASP A N 1
ATOM 718 C CA . ASP A 1 93 ? 29.674 7.525 19.355 1.00 82.12 93 ASP A CA 1
ATOM 719 C C . ASP A 1 93 ? 28.535 6.592 18.860 1.00 82.12 93 ASP A C 1
ATOM 721 O O . ASP A 1 93 ? 28.722 5.380 18.656 1.00 82.12 93 ASP A O 1
ATOM 725 N N . PRO A 1 94 ? 27.310 7.135 18.688 1.00 79.25 94 PRO A N 1
ATOM 726 C CA . PRO A 1 94 ? 26.153 6.384 18.199 1.00 79.25 94 PRO A CA 1
ATOM 727 C C . PRO A 1 94 ? 26.348 5.788 16.802 1.00 79.25 94 PRO A C 1
ATOM 729 O O . PRO A 1 94 ? 25.845 4.695 16.541 1.00 79.25 94 PRO A O 1
ATOM 732 N N . ASP A 1 95 ? 27.110 6.432 15.911 1.00 81.56 95 ASP A N 1
ATOM 733 C CA . ASP A 1 95 ? 27.352 5.902 14.563 1.00 81.56 95 ASP A CA 1
ATOM 734 C C . ASP A 1 95 ? 28.215 4.635 14.596 1.00 81.56 95 ASP A C 1
ATOM 736 O O . ASP A 1 95 ? 28.008 3.715 13.801 1.00 81.56 95 ASP A O 1
ATOM 740 N N . ASN A 1 96 ? 29.175 4.543 15.520 1.00 82.69 96 ASN A N 1
ATOM 741 C CA . ASN A 1 96 ? 29.965 3.329 15.704 1.00 82.69 96 ASN A CA 1
ATOM 742 C C . ASN A 1 96 ? 29.175 2.221 16.398 1.00 82.69 96 ASN A C 1
ATOM 744 O O . ASN A 1 96 ? 29.271 1.064 15.984 1.00 82.69 96 ASN A O 1
ATOM 748 N N . ALA A 1 97 ? 28.333 2.568 17.377 1.00 83.12 97 ALA A N 1
ATOM 749 C CA . ALA A 1 97 ? 27.371 1.626 17.941 1.00 83.12 97 ALA A CA 1
ATOM 750 C C . ALA A 1 97 ? 26.433 1.072 16.849 1.00 83.12 97 ALA A C 1
ATOM 752 O O . ALA A 1 97 ? 26.267 -0.142 16.751 1.00 83.12 97 ALA A O 1
ATOM 753 N N . ARG A 1 98 ? 25.915 1.924 15.953 1.00 87.06 98 ARG A N 1
ATOM 754 C CA . ARG A 1 98 ? 25.095 1.523 14.797 1.00 87.06 98 ARG A CA 1
ATOM 755 C C . ARG A 1 98 ? 25.841 0.578 13.852 1.00 87.06 98 ARG A C 1
ATOM 757 O O . ARG A 1 98 ? 25.318 -0.481 13.517 1.00 87.06 98 ARG A O 1
ATOM 764 N N . ARG A 1 99 ? 27.076 0.909 13.445 1.00 86.50 99 ARG A N 1
ATOM 765 C CA . ARG A 1 99 ? 27.910 0.036 12.585 1.00 86.50 99 ARG A CA 1
ATOM 766 C C . ARG A 1 99 ? 28.164 -1.334 13.222 1.00 86.50 99 ARG A C 1
ATOM 768 O O . ARG A 1 99 ? 28.135 -2.352 12.531 1.00 86.50 99 ARG A O 1
ATOM 775 N N . ASN A 1 100 ? 28.394 -1.365 14.533 1.00 87.50 100 ASN A N 1
ATOM 776 C CA . ASN A 1 100 ? 28.582 -2.601 15.286 1.00 87.50 100 ASN A CA 1
ATOM 777 C C . ASN A 1 100 ? 27.298 -3.437 15.378 1.00 87.50 100 ASN A C 1
ATOM 779 O O . ASN A 1 100 ? 27.372 -4.657 15.235 1.00 87.50 100 ASN A O 1
ATOM 783 N N . LEU A 1 101 ? 26.137 -2.807 15.579 1.00 87.00 101 LEU A N 1
ATOM 784 C CA . LEU A 1 101 ? 24.846 -3.499 15.605 1.00 87.00 101 LEU A CA 1
ATOM 785 C C . LEU A 1 101 ? 24.518 -4.123 14.246 1.00 87.00 101 LEU A C 1
ATOM 787 O O . LEU A 1 101 ? 24.276 -5.327 14.206 1.00 87.00 101 LEU A O 1
ATOM 791 N N . VAL A 1 102 ? 24.691 -3.387 13.142 1.00 83.31 102 VAL A N 1
ATOM 792 C CA . VAL A 1 102 ? 24.476 -3.915 11.780 1.00 83.31 102 VAL A CA 1
ATOM 793 C C . VAL A 1 102 ? 25.389 -5.118 11.505 1.00 83.31 102 VAL A C 1
ATOM 795 O O . VAL A 1 102 ? 24.967 -6.119 10.920 1.00 83.31 102 VAL A O 1
ATOM 798 N N . ARG A 1 103 ? 26.639 -5.077 11.992 1.00 84.94 103 ARG A N 1
ATOM 799 C CA . ARG A 1 103 ? 27.573 -6.212 11.923 1.00 84.94 103 ARG A CA 1
ATOM 800 C C . ARG A 1 103 ? 27.098 -7.417 12.745 1.00 84.94 103 ARG A C 1
ATOM 802 O O . ARG A 1 103 ? 27.251 -8.547 12.286 1.00 84.94 103 ARG A O 1
ATOM 809 N N . VAL A 1 104 ? 26.528 -7.203 13.932 1.00 85.31 104 VAL A N 1
ATOM 810 C CA . VAL A 1 104 ? 25.913 -8.273 14.737 1.00 85.31 104 VAL A CA 1
ATOM 811 C C . VAL A 1 104 ? 24.669 -8.829 14.039 1.00 85.31 104 VAL A C 1
ATOM 813 O O . VAL A 1 104 ? 24.543 -10.046 13.934 1.00 85.31 104 VAL A O 1
ATOM 816 N N . GLY A 1 105 ? 23.805 -7.974 13.487 1.00 80.69 105 GLY A N 1
ATOM 817 C CA . GLY A 1 105 ? 22.640 -8.368 12.695 1.00 80.69 105 GLY A CA 1
ATOM 818 C C . GLY A 1 105 ? 23.016 -9.302 11.544 1.00 80.69 105 GLY A C 1
ATOM 819 O O . GLY A 1 105 ? 22.491 -10.409 11.466 1.00 80.69 105 GLY A O 1
ATOM 820 N N . GLY A 1 106 ? 24.003 -8.927 10.721 1.00 78.88 106 GLY A N 1
ATOM 821 C CA . GLY A 1 106 ? 24.488 -9.768 9.617 1.00 78.88 106 GLY A CA 1
ATOM 822 C C . GLY A 1 106 ? 25.060 -11.124 10.059 1.00 78.88 106 GLY A C 1
ATOM 823 O O . GLY A 1 106 ? 24.792 -12.144 9.421 1.00 78.88 106 GLY A O 1
ATOM 824 N N . LEU A 1 107 ? 25.784 -11.173 11.187 1.00 78.19 107 LEU A N 1
ATOM 825 C CA . LEU A 1 107 ? 26.258 -12.438 11.768 1.00 78.19 107 LEU A CA 1
ATOM 826 C C . LEU A 1 107 ? 25.075 -13.336 12.177 1.00 78.19 107 LEU A C 1
ATOM 828 O O . LEU A 1 107 ? 25.039 -14.516 11.822 1.00 78.19 107 LEU A O 1
ATOM 832 N N . LEU A 1 108 ? 24.070 -12.773 12.851 1.00 74.25 108 LEU A N 1
ATOM 833 C CA . LEU A 1 108 ? 22.862 -13.491 13.271 1.00 74.25 108 LEU A CA 1
ATOM 834 C C . LEU A 1 108 ? 21.941 -13.862 12.092 1.00 74.25 108 LEU A C 1
ATOM 836 O O . LEU A 1 108 ? 21.178 -14.825 12.187 1.00 74.25 108 LEU A O 1
ATOM 840 N N . GLU A 1 109 ? 22.012 -13.155 10.964 1.00 72.06 109 GLU A N 1
ATOM 841 C CA . GLU A 1 109 ? 21.223 -13.481 9.773 1.00 72.06 109 GLU A CA 1
ATOM 842 C C . GLU A 1 109 ? 21.753 -14.732 9.063 1.00 72.06 109 GLU A C 1
ATOM 844 O O . GLU A 1 109 ? 20.987 -15.656 8.785 1.00 72.06 109 GLU A O 1
ATOM 849 N N . SER A 1 110 ? 23.077 -14.850 8.902 1.00 65.25 110 SER A N 1
ATOM 850 C CA . SER A 1 110 ? 23.698 -16.067 8.350 1.00 65.25 110 SER A CA 1
ATOM 851 C C . SER A 1 110 ? 23.429 -17.330 9.188 1.00 65.25 110 SER A C 1
ATOM 853 O O . SER A 1 110 ? 23.328 -18.433 8.650 1.00 65.25 110 SER A O 1
ATOM 855 N N . CYS A 1 111 ? 23.225 -17.174 10.500 1.00 64.62 111 CYS A N 1
ATOM 856 C CA . CYS A 1 111 ? 22.792 -18.249 11.394 1.00 64.62 111 CYS A CA 1
ATOM 857 C C . CYS A 1 111 ? 21.364 -18.745 11.080 1.00 64.62 111 CYS A C 1
ATOM 859 O O . CYS A 1 111 ? 21.101 -19.949 11.071 1.00 64.62 111 CYS A O 1
ATOM 861 N N . SER A 1 112 ? 20.452 -17.826 10.747 1.00 59.75 112 SER A N 1
ATOM 862 C CA . SER A 1 112 ? 19.031 -18.119 10.518 1.00 59.75 112 SER A CA 1
ATOM 863 C C . SER A 1 112 ? 18.782 -19.010 9.299 1.00 59.75 112 SER A C 1
ATOM 865 O O . SER A 1 112 ? 17.888 -19.853 9.334 1.00 59.75 112 SER A O 1
ATOM 867 N N . LEU A 1 113 ? 19.585 -18.857 8.240 1.00 52.19 113 LEU A N 1
ATOM 868 C CA . LEU A 1 113 ? 19.496 -19.667 7.018 1.00 52.19 113 LEU A CA 1
ATOM 869 C C . LEU A 1 113 ? 19.821 -21.147 7.263 1.00 52.19 113 LEU A C 1
ATOM 871 O O . LEU A 1 113 ? 19.193 -22.023 6.673 1.00 52.19 113 LEU A O 1
ATOM 875 N N . ASN A 1 114 ? 20.767 -21.435 8.161 1.00 53.47 114 ASN A N 1
ATOM 876 C CA . ASN A 1 114 ? 21.149 -22.808 8.488 1.00 53.47 114 ASN A CA 1
ATOM 877 C C . ASN A 1 114 ? 20.091 -23.502 9.367 1.00 53.47 114 ASN A C 1
ATOM 879 O O . ASN A 1 114 ? 19.826 -24.690 9.199 1.00 53.47 114 ASN A O 1
ATOM 883 N N . MET A 1 115 ? 19.459 -22.772 10.295 1.00 58.78 115 MET A N 1
ATOM 884 C CA . MET A 1 115 ? 18.584 -23.334 11.341 1.00 58.78 115 MET A CA 1
ATOM 885 C C . MET A 1 115 ? 17.228 -23.890 10.869 1.00 58.78 115 MET A C 1
ATOM 887 O O . MET A 1 115 ? 16.462 -24.405 11.683 1.00 58.78 115 MET A O 1
ATOM 891 N N . ILE A 1 116 ? 16.924 -23.831 9.572 1.00 53.72 116 ILE A N 1
ATOM 892 C CA . ILE A 1 116 ? 15.636 -24.261 9.000 1.00 53.72 116 ILE A CA 1
ATOM 893 C C . ILE A 1 116 ? 15.415 -25.788 9.141 1.00 53.72 116 ILE A C 1
ATOM 895 O O . ILE A 1 116 ? 14.279 -26.260 9.110 1.00 53.72 116 ILE A O 1
ATOM 899 N N . THR A 1 117 ? 16.474 -26.574 9.380 1.00 48.31 117 THR A N 1
ATOM 900 C CA . THR A 1 117 ? 16.386 -28.033 9.593 1.00 48.31 117 THR A CA 1
ATOM 901 C C . THR A 1 117 ? 16.351 -28.433 11.077 1.00 48.31 117 THR A C 1
ATOM 903 O O . THR A 1 117 ? 17.368 -28.729 11.694 1.00 48.31 117 THR A O 1
ATOM 906 N N . THR A 1 118 ? 15.135 -28.477 11.634 1.00 51.44 118 THR A N 1
ATOM 907 C CA . THR A 1 118 ? 14.687 -29.345 12.752 1.00 51.44 118 THR A CA 1
ATOM 908 C C . THR A 1 118 ? 15.688 -29.699 13.873 1.00 51.44 118 THR A C 1
ATOM 910 O O . THR A 1 118 ? 16.460 -30.642 13.723 1.00 51.44 118 THR A O 1
ATOM 913 N N . GLN A 1 119 ? 15.548 -29.067 15.052 1.00 53.81 119 GLN A N 1
ATOM 914 C CA . GLN A 1 119 ? 15.364 -29.740 16.371 1.00 53.81 119 GLN A CA 1
ATOM 915 C C . GLN A 1 119 ? 15.484 -28.787 17.583 1.00 53.81 119 GLN A C 1
ATOM 917 O O . GLN A 1 119 ? 14.948 -29.099 18.642 1.00 53.81 119 GLN A O 1
ATOM 922 N N . ASN A 1 120 ? 16.136 -27.624 17.456 1.00 62.28 120 ASN A N 1
ATOM 923 C CA . ASN A 1 120 ? 16.455 -26.752 18.601 1.00 62.28 120 ASN A CA 1
ATOM 924 C C . ASN A 1 120 ? 15.608 -25.466 18.662 1.00 62.28 120 ASN A C 1
ATOM 926 O O . ASN A 1 120 ? 16.088 -24.376 18.343 1.00 62.28 120 ASN A O 1
ATOM 930 N N . SER A 1 121 ? 14.361 -25.580 19.132 1.00 64.94 121 SER A N 1
ATOM 931 C CA . SER A 1 121 ? 13.449 -24.436 19.330 1.00 64.94 121 SER A CA 1
ATOM 932 C C . SER A 1 121 ? 14.038 -23.342 20.230 1.00 64.94 121 SER A C 1
ATOM 934 O O . SER A 1 121 ? 13.994 -22.172 19.865 1.00 64.94 121 SER A O 1
ATOM 936 N N . GLN A 1 122 ? 14.672 -23.716 21.346 1.00 68.06 122 GLN A N 1
ATOM 937 C CA . GLN A 1 122 ? 15.282 -22.777 22.303 1.00 68.06 122 GLN A CA 1
ATOM 938 C C . GLN A 1 122 ? 16.379 -21.897 21.678 1.00 68.06 122 GLN A C 1
ATOM 940 O O . GLN A 1 122 ? 16.522 -20.732 22.042 1.00 68.06 122 GLN A O 1
ATOM 945 N N . ALA A 1 123 ? 17.149 -22.431 20.724 1.00 70.62 123 ALA A N 1
ATOM 946 C CA . ALA A 1 123 ? 18.176 -21.666 20.018 1.00 70.62 123 ALA A CA 1
ATOM 947 C C . ALA A 1 123 ? 17.561 -20.709 18.980 1.00 70.62 123 ALA A C 1
ATOM 949 O O . ALA A 1 123 ? 18.029 -19.583 18.832 1.00 70.62 123 ALA A O 1
ATOM 950 N N . TYR A 1 124 ? 16.477 -21.118 18.313 1.00 72.62 124 TYR A N 1
ATOM 951 C CA . TYR A 1 124 ? 15.755 -20.273 17.356 1.00 72.62 124 TYR A CA 1
ATOM 952 C C . TYR A 1 124 ? 15.007 -19.122 18.051 1.00 72.62 124 TYR A C 1
ATOM 954 O O . TYR A 1 124 ? 15.041 -17.978 17.600 1.00 72.62 124 TYR A O 1
ATOM 962 N N . GLU A 1 125 ? 14.377 -19.408 19.191 1.00 74.81 125 GLU A N 1
ATOM 963 C CA . GLU A 1 125 ? 13.717 -18.418 2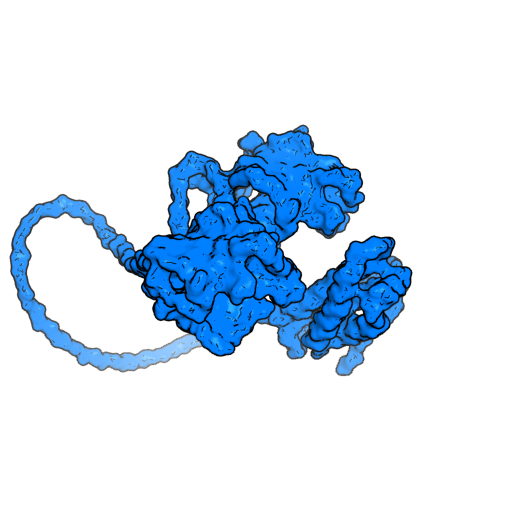0.044 1.00 74.81 125 GLU A CA 1
ATOM 964 C C . GLU A 1 125 ? 14.719 -17.380 20.579 1.00 74.81 125 GLU A C 1
ATOM 966 O O . GLU A 1 125 ? 14.463 -16.176 20.510 1.00 74.81 125 GLU A O 1
ATOM 971 N N . LEU A 1 126 ? 15.892 -17.835 21.036 1.00 77.75 126 LEU A N 1
ATOM 972 C CA . LEU A 1 126 ? 17.013 -16.978 21.426 1.00 77.75 126 LEU A CA 1
ATOM 973 C C . LEU A 1 126 ? 17.481 -16.088 20.265 1.00 77.75 126 LEU A C 1
ATOM 975 O O . LEU A 1 126 ? 17.577 -14.872 20.428 1.00 77.75 126 LEU A O 1
ATOM 979 N N . LEU A 1 127 ? 17.733 -16.676 19.090 1.00 78.06 127 LEU A N 1
ATOM 980 C CA . LEU A 1 127 ? 18.168 -15.949 17.896 1.00 78.06 127 LEU A CA 1
ATOM 981 C C . LEU A 1 127 ? 17.179 -14.833 17.525 1.00 78.06 127 LEU A C 1
ATOM 983 O O . LEU A 1 127 ? 17.589 -13.699 17.283 1.00 78.06 127 LEU A O 1
ATOM 987 N N . THR A 1 128 ? 15.878 -15.134 17.548 1.00 75.81 128 THR A N 1
ATOM 988 C CA . THR A 1 128 ? 14.807 -14.167 17.269 1.00 75.81 128 THR A CA 1
ATOM 989 C C . THR A 1 128 ? 14.761 -13.040 18.306 1.00 75.81 128 THR A C 1
ATOM 991 O O . THR A 1 128 ? 14.747 -11.871 17.920 1.00 75.81 128 THR A O 1
ATOM 994 N N . LYS A 1 129 ? 14.820 -13.349 19.610 1.00 77.12 129 LYS A N 1
ATOM 995 C CA . LYS A 1 129 ? 14.816 -12.340 20.691 1.00 77.12 129 LYS A CA 1
ATOM 996 C C . LYS A 1 129 ? 16.013 -11.385 20.608 1.00 77.12 129 LYS A C 1
ATOM 998 O O . LYS A 1 129 ? 15.849 -10.169 20.756 1.00 77.12 129 LYS A O 1
ATOM 1003 N N . VAL A 1 130 ? 17.198 -11.915 20.301 1.00 79.75 130 VAL A N 1
ATOM 1004 C CA . VAL A 1 130 ? 18.427 -11.118 20.150 1.00 79.75 130 VAL A CA 1
ATOM 1005 C C . VAL A 1 130 ? 18.349 -10.242 18.899 1.00 79.75 130 VAL A C 1
ATOM 1007 O O . VAL A 1 130 ? 18.601 -9.042 18.998 1.00 79.75 130 VAL A O 1
ATOM 1010 N N . LYS A 1 131 ? 17.915 -10.783 17.748 1.00 81.75 131 LYS A N 1
ATOM 1011 C CA . LYS A 1 131 ? 17.678 -9.996 16.521 1.00 81.75 131 LYS A CA 1
ATOM 1012 C C . LYS A 1 131 ? 16.688 -8.848 16.746 1.00 81.75 131 LYS A C 1
ATOM 1014 O O . LYS A 1 131 ? 16.984 -7.715 16.377 1.00 81.75 131 LYS A O 1
ATOM 1019 N N . GLN A 1 132 ? 15.548 -9.114 17.388 1.00 75.31 132 GLN A N 1
ATOM 1020 C CA . GLN A 1 132 ? 14.549 -8.091 17.732 1.00 75.31 132 GLN A CA 1
ATOM 1021 C C . GLN A 1 132 ? 15.140 -6.993 18.629 1.00 75.31 132 GLN A C 1
ATOM 1023 O O . GLN A 1 132 ? 14.887 -5.808 18.414 1.00 75.31 132 GLN A O 1
ATOM 1028 N N . SER A 1 133 ? 15.963 -7.374 19.609 1.00 73.75 133 SER A N 1
ATOM 1029 C CA . SER A 1 133 ? 16.610 -6.433 20.530 1.00 73.75 133 SER A CA 1
ATOM 1030 C C . SER A 1 133 ? 17.668 -5.565 19.830 1.00 73.75 133 SER A C 1
ATOM 1032 O O . SER A 1 133 ? 17.732 -4.364 20.090 1.00 73.75 133 SER A O 1
ATOM 1034 N N . VAL A 1 134 ? 18.441 -6.134 18.896 1.00 80.50 134 VAL A N 1
ATOM 1035 C CA . VAL A 1 134 ? 19.417 -5.411 18.055 1.00 80.50 134 VAL A CA 1
ATOM 1036 C C . VAL A 1 134 ? 18.717 -4.446 17.092 1.00 80.50 134 VAL A C 1
ATOM 1038 O O . VAL A 1 134 ? 19.010 -3.253 17.118 1.00 80.50 134 VAL A O 1
ATOM 1041 N N . ALA A 1 135 ? 17.724 -4.909 16.327 1.00 73.19 135 ALA A N 1
ATOM 1042 C CA . ALA A 1 135 ? 16.966 -4.059 15.402 1.00 73.19 135 ALA A CA 1
ATOM 1043 C C . ALA A 1 135 ? 16.189 -2.941 16.129 1.00 73.19 135 ALA A C 1
ATOM 1045 O O . ALA A 1 135 ? 16.091 -1.815 15.638 1.00 73.19 135 ALA A O 1
ATOM 1046 N N . SER A 1 136 ? 15.680 -3.210 17.340 1.00 75.31 136 SER A N 1
ATOM 1047 C CA . SER A 1 136 ? 15.085 -2.170 18.187 1.00 75.31 136 SER A CA 1
ATOM 1048 C C . SER A 1 136 ? 16.112 -1.132 18.644 1.00 75.31 136 SER A C 1
ATOM 1050 O O . SER A 1 136 ? 15.727 0.022 18.807 1.00 75.31 136 SER A O 1
ATOM 1052 N N . ALA A 1 137 ? 17.373 -1.508 18.877 1.00 68.81 137 ALA A N 1
ATOM 1053 C CA . ALA A 1 137 ? 18.426 -0.562 19.238 1.00 68.81 137 ALA A CA 1
ATOM 1054 C C . ALA A 1 137 ? 18.838 0.316 18.046 1.00 68.81 137 ALA A C 1
ATOM 1056 O O . ALA A 1 137 ? 18.958 1.526 18.212 1.00 68.81 137 ALA A O 1
ATOM 1057 N N . GLU A 1 138 ? 18.987 -0.262 16.850 1.00 82.94 138 GLU A N 1
ATOM 1058 C CA . GLU A 1 138 ? 19.297 0.482 15.618 1.00 82.94 138 GLU A CA 1
ATOM 1059 C C . GLU A 1 138 ? 18.232 1.544 15.313 1.00 82.94 138 GLU A C 1
ATOM 1061 O O . GLU A 1 138 ? 18.561 2.714 15.135 1.00 82.94 138 GLU A O 1
ATOM 1066 N N . ASN A 1 139 ? 16.949 1.171 15.363 1.00 71.75 139 ASN A N 1
ATOM 1067 C CA . ASN A 1 139 ? 15.831 2.095 15.153 1.00 71.75 139 ASN A CA 1
ATOM 1068 C C . ASN A 1 139 ? 15.800 3.233 16.199 1.00 71.75 139 ASN A C 1
ATOM 1070 O O . ASN A 1 139 ? 15.449 4.364 15.879 1.00 71.75 139 ASN A O 1
ATOM 1074 N N . LEU A 1 140 ? 16.203 2.967 17.447 1.00 69.62 140 LEU A N 1
ATOM 1075 C CA . LEU A 1 140 ? 16.310 4.002 18.483 1.00 69.62 140 LEU A CA 1
ATOM 1076 C C . LEU A 1 140 ? 17.506 4.941 18.252 1.00 69.62 140 LEU A C 1
ATOM 1078 O O . LEU A 1 140 ? 17.384 6.135 18.506 1.00 69.62 140 LEU A O 1
ATOM 1082 N N . ILE A 1 141 ? 18.633 4.450 17.726 1.00 73.75 141 ILE A N 1
ATOM 1083 C CA . ILE A 1 141 ? 19.742 5.322 17.301 1.00 73.75 141 ILE A CA 1
ATOM 1084 C C . ILE A 1 141 ? 19.279 6.223 16.147 1.00 73.75 141 ILE A C 1
ATOM 1086 O O . ILE A 1 141 ? 19.440 7.439 16.228 1.00 73.75 141 ILE A O 1
ATOM 1090 N N . ASP A 1 142 ? 18.613 5.660 15.137 1.00 73.50 142 ASP A N 1
ATOM 1091 C CA . ASP A 1 142 ? 18.109 6.410 13.975 1.00 73.50 142 ASP A CA 1
ATOM 1092 C C . ASP A 1 142 ? 17.040 7.456 14.352 1.00 73.50 142 ASP A C 1
ATOM 1094 O O . ASP A 1 142 ? 16.960 8.519 13.738 1.00 73.50 142 ASP A O 1
ATOM 1098 N N . GLN A 1 143 ? 16.244 7.202 15.397 1.00 68.44 143 GLN A N 1
ATOM 1099 C CA . GLN A 1 143 ? 15.290 8.174 15.955 1.00 68.44 143 GLN A CA 1
ATOM 1100 C C . GLN A 1 143 ? 15.958 9.311 16.742 1.00 68.44 143 GLN A C 1
ATOM 1102 O O . GLN A 1 143 ? 15.349 10.370 16.915 1.00 68.44 143 GLN A O 1
ATOM 1107 N N . SER A 1 144 ? 17.199 9.135 17.210 1.00 68.50 144 SER A N 1
ATOM 1108 C CA . SER A 1 144 ? 17.899 10.175 17.974 1.00 68.50 144 SER A CA 1
ATOM 1109 C C . SER A 1 144 ? 18.268 11.403 17.128 1.00 68.50 144 SER A C 1
ATOM 1111 O O . SER A 1 144 ? 18.354 12.500 17.677 1.00 68.50 144 SER A O 1
ATOM 1113 N N . ASP A 1 145 ? 18.368 11.246 15.805 1.00 57.91 145 ASP A N 1
ATOM 1114 C CA . ASP A 1 145 ? 18.855 12.253 14.844 1.00 57.91 145 ASP A CA 1
ATOM 1115 C C . ASP A 1 145 ? 17.771 13.240 14.359 1.00 57.91 145 ASP A C 1
ATOM 1117 O O . ASP A 1 145 ? 18.021 14.076 13.491 1.00 57.91 145 ASP A O 1
ATOM 1121 N N . VAL A 1 146 ? 16.537 13.118 14.859 1.00 50.19 146 VAL A N 1
ATOM 1122 C CA . VAL A 1 146 ? 15.337 13.713 14.231 1.00 50.19 146 VAL A CA 1
ATOM 1123 C C . VAL A 1 146 ? 14.883 15.026 14.901 1.00 50.19 146 VAL A C 1
ATOM 1125 O O . VAL A 1 146 ? 13.962 15.689 14.423 1.00 50.19 146 VAL A O 1
ATOM 1128 N N . THR A 1 147 ? 15.505 15.443 16.007 1.00 40.69 147 THR A N 1
ATOM 1129 C CA . THR A 1 147 ? 15.015 16.562 16.834 1.00 40.69 147 THR A CA 1
ATOM 1130 C C . THR A 1 147 ? 15.588 17.934 16.470 1.00 40.69 147 THR A C 1
ATOM 1132 O O . THR A 1 147 ? 16.417 18.459 17.208 1.00 40.69 147 THR A O 1
ATOM 1135 N N . GLU A 1 148 ? 15.054 18.574 15.425 1.00 34.22 148 GLU A N 1
ATOM 1136 C CA . GLU A 1 148 ? 14.967 20.045 15.394 1.00 34.22 148 GLU A CA 1
ATOM 1137 C C . GLU A 1 148 ? 13.790 20.559 14.542 1.00 34.22 148 GLU A C 1
ATOM 1139 O O . GLU A 1 148 ? 13.760 20.382 13.324 1.00 34.22 148 GLU A O 1
ATOM 1144 N N . MET A 1 149 ? 12.818 21.225 15.184 1.00 29.22 149 MET A N 1
ATOM 1145 C CA . MET A 1 149 ? 12.000 22.284 14.571 1.00 29.22 149 MET A CA 1
ATOM 1146 C C . MET A 1 149 ? 11.150 23.033 15.614 1.00 29.22 149 MET A C 1
ATOM 1148 O O . MET A 1 149 ? 10.428 22.414 16.389 1.00 29.22 149 MET A O 1
ATOM 1152 N N . ALA A 1 150 ? 11.190 24.367 15.547 1.00 27.92 150 ALA A N 1
ATOM 1153 C CA . ALA A 1 150 ? 10.225 25.320 16.113 1.00 27.92 150 ALA A CA 1
ATOM 1154 C C . ALA A 1 150 ? 9.909 25.252 17.629 1.00 27.92 150 ALA A C 1
ATOM 1156 O O . ALA A 1 150 ? 8.858 24.767 18.048 1.00 27.92 150 ALA A O 1
ATOM 1157 N N . LEU A 1 151 ? 10.716 25.960 18.428 1.00 23.52 151 LEU A N 1
ATOM 1158 C CA . LEU A 1 151 ? 10.126 26.864 19.425 1.00 23.52 151 LEU A CA 1
ATOM 1159 C C . LEU A 1 151 ? 9.559 28.089 18.677 1.00 23.52 151 LEU A C 1
ATOM 1161 O O . LEU A 1 151 ? 10.281 28.653 17.853 1.00 23.52 151 LEU A O 1
ATOM 1165 N N . PRO A 1 152 ? 8.306 28.518 18.918 1.00 28.14 152 PRO A N 1
ATOM 1166 C CA . PRO A 1 152 ? 7.792 29.764 18.359 1.00 28.14 152 PRO A CA 1
ATOM 1167 C C . PRO A 1 152 ? 8.365 30.972 19.112 1.00 28.14 152 PRO A C 1
ATOM 1169 O O . PRO A 1 152 ? 8.431 30.973 20.342 1.00 28.14 152 PRO A O 1
ATOM 1172 N N . SER A 1 153 ? 8.744 32.019 18.378 1.00 25.75 153 SER A N 1
ATOM 1173 C CA . SER A 1 153 ? 9.196 33.288 18.953 1.00 25.75 153 SER A CA 1
ATOM 1174 C C . SER A 1 153 ? 8.077 33.948 19.764 1.00 25.75 153 SER A C 1
ATOM 1176 O O . SER A 1 153 ? 7.051 34.338 19.209 1.00 25.75 153 SER A O 1
ATOM 1178 N N . LEU A 1 154 ? 8.281 34.101 21.073 1.00 24.41 154 LEU A N 1
ATOM 1179 C CA . LEU A 1 154 ? 7.426 34.925 21.926 1.00 24.41 154 LEU A CA 1
ATOM 1180 C C . LEU A 1 154 ? 7.817 36.399 21.769 1.00 24.41 154 LEU A C 1
ATOM 1182 O O . LEU A 1 154 ? 8.664 36.905 22.504 1.00 24.41 154 LEU A O 1
ATOM 1186 N N . GLU A 1 155 ? 7.181 37.093 20.827 1.00 24.59 155 GLU A N 1
ATOM 1187 C CA . GLU A 1 155 ? 7.168 38.557 20.829 1.00 24.59 155 GLU A CA 1
ATOM 1188 C C . GLU A 1 155 ? 6.310 39.044 22.005 1.00 24.59 155 GLU A C 1
ATOM 1190 O O . GLU A 1 155 ? 5.082 39.108 21.935 1.00 24.59 155 GLU A O 1
ATOM 1195 N N . MET A 1 156 ? 6.967 39.359 23.124 1.00 24.23 156 MET A N 1
ATOM 1196 C CA . MET A 1 156 ? 6.339 40.110 24.207 1.00 24.23 156 MET A CA 1
ATOM 1197 C C . MET A 1 156 ? 6.235 41.575 23.785 1.00 24.23 156 MET A C 1
ATOM 1199 O O . MET A 1 156 ? 7.238 42.288 23.772 1.00 24.23 156 MET A O 1
ATOM 1203 N N . GLY A 1 157 ? 5.027 42.026 23.454 1.00 23.86 157 GLY A N 1
ATOM 1204 C CA . GLY A 1 157 ? 4.758 43.450 23.290 1.00 23.86 157 GLY A CA 1
ATOM 1205 C C . GLY A 1 157 ? 4.911 44.192 24.621 1.00 23.86 157 GLY A C 1
ATOM 1206 O O . GLY A 1 157 ? 4.361 43.760 25.632 1.00 23.86 157 GLY A O 1
ATOM 1207 N N . ASN A 1 158 ? 5.631 45.311 24.594 1.00 24.94 158 ASN A N 1
ATOM 1208 C CA . ASN A 1 158 ? 5.606 46.365 25.606 1.00 24.94 158 ASN A CA 1
ATOM 1209 C C . ASN A 1 158 ? 5.562 47.706 24.861 1.00 24.94 158 ASN A C 1
ATOM 1211 O O . ASN A 1 158 ? 6.288 47.880 23.881 1.00 24.94 158 ASN A O 1
ATOM 1215 N N . ASP A 1 159 ? 4.720 48.628 25.322 1.00 24.95 159 ASP A N 1
ATOM 1216 C CA . ASP A 1 159 ? 4.675 50.005 24.827 1.00 24.95 159 ASP A CA 1
ATOM 1217 C C . ASP A 1 159 ? 5.914 50.811 25.253 1.00 24.95 159 ASP A C 1
ATOM 1219 O O . ASP A 1 159 ? 6.470 50.578 26.325 1.00 24.95 159 ASP A O 1
ATOM 1223 N N . GLU A 1 160 ? 6.300 51.782 24.418 1.00 25.50 160 GLU A N 1
ATOM 1224 C CA . GLU A 1 160 ? 6.467 53.224 24.723 1.00 25.50 160 GLU A CA 1
ATOM 1225 C C . GLU A 1 160 ? 7.384 53.901 23.671 1.00 25.50 160 GLU A C 1
ATOM 1227 O O . GLU A 1 160 ? 8.223 53.243 23.060 1.00 25.50 160 GLU A O 1
ATOM 1232 N N . GLY A 1 161 ? 7.257 55.225 23.461 1.00 24.19 161 GLY A N 1
ATOM 1233 C CA . GLY A 1 161 ? 8.290 56.012 22.747 1.00 24.19 161 GLY A CA 1
ATOM 1234 C C . GLY A 1 161 ? 7.913 56.724 21.434 1.00 24.19 161 GLY A C 1
ATOM 1235 O O . GLY A 1 161 ? 8.549 56.516 20.409 1.00 24.19 161 GLY A O 1
ATOM 1236 N N . SER A 1 162 ? 6.903 57.594 21.487 1.00 23.30 162 SER A N 1
ATOM 1237 C CA . SER A 1 162 ? 6.818 58.910 20.808 1.00 23.30 162 SER A CA 1
ATOM 1238 C C . SER A 1 162 ? 7.757 59.308 19.628 1.00 23.30 162 SER A C 1
ATOM 1240 O O . SER A 1 162 ? 8.965 59.448 19.800 1.00 23.30 162 SER A O 1
ATOM 1242 N N . GLU A 1 163 ? 7.107 59.822 18.569 1.00 22.73 163 GLU A N 1
ATOM 1243 C CA . GLU A 1 163 ? 7.389 61.113 17.883 1.00 22.73 163 GLU A CA 1
ATOM 1244 C C . GLU A 1 163 ? 8.344 61.289 16.662 1.00 22.73 163 GLU A C 1
ATOM 1246 O O . GLU A 1 163 ? 9.473 60.818 16.609 1.00 22.73 163 GLU A O 1
ATOM 1251 N N . LEU A 1 164 ? 7.848 62.165 15.760 1.00 23.06 164 LEU A N 1
ATOM 1252 C CA . LEU A 1 164 ? 8.510 63.121 14.839 1.00 23.06 164 LEU A CA 1
ATOM 1253 C C . LEU A 1 164 ? 9.007 62.731 13.413 1.00 23.06 164 LEU A C 1
ATOM 1255 O O . LEU A 1 164 ? 10.051 62.129 13.208 1.00 23.06 164 LEU A O 1
ATOM 1259 N N . GLN A 1 165 ? 8.309 63.362 12.450 1.00 21.97 165 GLN A N 1
ATOM 1260 C CA . GLN A 1 165 ? 8.795 64.094 11.255 1.00 21.97 165 GLN A CA 1
ATOM 1261 C C . GLN A 1 165 ? 9.039 63.406 9.883 1.00 21.97 165 GLN A C 1
ATOM 1263 O O . GLN A 1 165 ? 10.011 62.705 9.627 1.00 21.97 165 GLN A O 1
ATOM 1268 N N . GLU A 1 166 ? 8.147 63.795 8.960 1.00 22.27 166 GLU A N 1
ATOM 1269 C CA . GLU A 1 166 ? 8.272 63.968 7.496 1.00 22.27 166 GLU A CA 1
ATOM 1270 C C . GLU A 1 166 ? 9.463 64.884 7.064 1.00 22.27 166 GLU A C 1
ATOM 1272 O O . GLU A 1 166 ? 9.991 65.564 7.949 1.00 22.27 166 GLU A O 1
ATOM 1277 N N . PRO A 1 167 ? 9.880 64.996 5.760 1.00 29.23 167 PRO A N 1
ATOM 1278 C CA . PRO A 1 167 ? 8.979 65.093 4.586 1.00 29.23 167 PRO A CA 1
ATOM 1279 C C . PRO A 1 167 ? 9.406 64.547 3.186 1.00 29.23 167 PRO A C 1
ATOM 1281 O O . PRO A 1 167 ? 10.578 64.454 2.833 1.00 29.23 167 PRO A O 1
ATOM 1284 N N . ILE A 1 168 ? 8.372 64.285 2.367 1.00 23.81 168 ILE A N 1
ATOM 1285 C CA . ILE A 1 168 ? 8.122 64.690 0.952 1.00 23.81 168 ILE A CA 1
ATOM 1286 C C . ILE A 1 168 ? 9.292 64.797 -0.063 1.00 23.81 168 ILE A C 1
ATOM 1288 O O . ILE A 1 168 ? 10.180 65.626 0.100 1.00 23.81 168 ILE A O 1
ATOM 1292 N N . PHE A 1 169 ? 9.128 64.165 -1.245 1.00 23.27 169 PHE A N 1
ATOM 1293 C CA . PHE A 1 169 ? 9.353 64.811 -2.565 1.00 23.27 169 PHE A CA 1
ATOM 1294 C C . PHE A 1 169 ? 8.529 64.157 -3.707 1.00 23.27 169 PHE A C 1
ATOM 1296 O O . PHE A 1 169 ? 8.304 62.949 -3.694 1.00 23.27 169 PHE A O 1
ATOM 1303 N N . GLN A 1 170 ? 8.073 64.956 -4.687 1.00 22.69 170 GLN A N 1
ATOM 1304 C CA . GLN A 1 170 ? 7.264 64.555 -5.866 1.00 22.69 170 GLN A CA 1
ATOM 1305 C C . GLN A 1 170 ? 8.060 64.659 -7.186 1.00 22.69 170 GLN A C 1
ATOM 1307 O O . GLN A 1 170 ? 8.936 65.518 -7.262 1.00 22.69 170 GLN A O 1
ATOM 1312 N N . VAL A 1 171 ? 7.667 63.917 -8.242 1.00 24.66 171 VAL A N 1
ATOM 1313 C CA . VAL A 1 171 ? 7.884 64.250 -9.681 1.00 24.66 171 VAL A CA 1
ATOM 1314 C C . VAL A 1 171 ? 6.747 63.650 -10.553 1.00 24.66 171 VAL A C 1
ATOM 1316 O O . VAL A 1 171 ? 6.150 62.647 -10.167 1.00 24.66 171 VAL A O 1
ATOM 1319 N N . GLU A 1 172 ? 6.464 64.247 -11.721 1.00 23.97 172 GLU A N 1
ATOM 1320 C CA . GLU A 1 172 ? 5.399 63.916 -12.706 1.00 23.97 172 GLU A CA 1
ATOM 1321 C C . GLU A 1 172 ? 6.014 63.712 -14.128 1.00 23.97 172 GLU A C 1
ATOM 1323 O O . GLU A 1 172 ? 7.198 63.991 -14.308 1.00 23.97 172 GLU A O 1
ATOM 1328 N N . GLY A 1 173 ? 5.354 63.241 -15.202 1.00 25.64 173 GLY A N 1
ATOM 1329 C CA . GLY A 1 173 ? 3.942 62.915 -15.484 1.00 25.64 173 GLY A CA 1
ATOM 1330 C C . GLY A 1 173 ? 3.735 62.568 -16.986 1.00 25.64 173 GLY A C 1
ATOM 1331 O O . GLY A 1 173 ? 4.653 62.051 -17.618 1.00 25.64 173 GLY A O 1
ATOM 1332 N N . ASN A 1 174 ? 2.573 62.929 -17.554 1.00 26.34 174 ASN A N 1
ATOM 1333 C CA . ASN A 1 174 ? 2.217 63.034 -18.994 1.00 26.34 174 ASN A CA 1
ATOM 1334 C C . ASN A 1 174 ? 2.104 61.772 -19.900 1.00 26.34 174 ASN A C 1
ATOM 1336 O O . ASN A 1 174 ? 3.079 61.275 -20.456 1.00 26.34 174 ASN A O 1
ATOM 1340 N N . ASP A 1 175 ? 0.850 61.384 -20.164 1.00 26.14 175 ASP A N 1
ATOM 1341 C CA . ASP A 1 175 ? 0.131 61.451 -21.460 1.00 26.14 175 ASP A CA 1
ATOM 1342 C C . ASP A 1 175 ? 0.746 60.994 -22.805 1.00 26.14 175 ASP A C 1
ATOM 1344 O O . ASP A 1 175 ? 1.751 61.516 -23.287 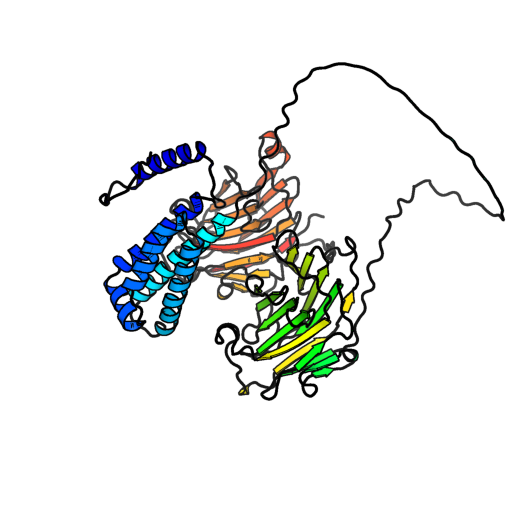1.00 26.14 175 ASP A O 1
ATOM 1348 N N . SER A 1 176 ? -0.035 60.202 -23.563 1.00 26.61 176 SER A N 1
ATOM 1349 C CA . SER A 1 176 ? -0.583 60.614 -24.886 1.00 26.61 176 SER A CA 1
ATOM 1350 C C . SER A 1 176 ? -1.625 59.614 -25.451 1.00 26.61 176 SER A C 1
ATOM 1352 O O . SER A 1 176 ? -1.821 58.529 -24.907 1.00 26.61 176 SER A O 1
ATOM 1354 N N . VAL A 1 177 ? -2.358 60.016 -26.504 1.00 26.67 177 VAL A N 1
ATOM 1355 C CA . VAL A 1 177 ? -3.651 59.444 -26.965 1.00 26.67 177 VAL A CA 1
ATOM 1356 C C . VAL A 1 177 ? -3.595 58.959 -28.425 1.00 26.67 177 VAL A C 1
ATOM 1358 O O . VAL A 1 177 ? -2.911 59.583 -29.235 1.00 26.67 177 VAL A O 1
ATOM 1361 N N . ASN A 1 178 ? -4.388 57.936 -28.803 1.00 25.86 178 ASN A N 1
ATOM 1362 C CA . ASN A 1 178 ? -5.021 57.886 -30.138 1.00 25.86 178 ASN A CA 1
ATOM 1363 C C . ASN A 1 178 ? -6.275 56.975 -30.223 1.00 25.86 178 ASN A C 1
ATOM 1365 O O . ASN A 1 178 ? -6.476 56.118 -29.365 1.00 25.86 178 ASN A O 1
ATOM 1369 N N . GLU A 1 179 ? -7.107 57.171 -31.256 1.00 25.48 179 GLU A N 1
ATOM 1370 C CA . GLU A 1 179 ? -8.478 56.621 -31.396 1.00 25.48 179 GLU A CA 1
ATOM 1371 C C . GLU A 1 179 ? -8.726 55.794 -32.694 1.00 25.48 179 GLU A C 1
ATOM 1373 O O . GLU A 1 179 ? -7.827 55.635 -33.517 1.00 25.48 179 GLU A O 1
ATOM 1378 N N . ASN A 1 180 ? -10.002 55.405 -32.908 1.00 27.55 180 ASN A N 1
ATOM 1379 C CA . ASN A 1 180 ? -10.682 54.879 -34.120 1.00 27.55 180 ASN A CA 1
ATOM 1380 C C . ASN A 1 180 ? -10.704 53.346 -34.357 1.00 27.55 180 ASN A C 1
ATOM 1382 O O . ASN A 1 180 ? -9.714 52.668 -34.118 1.00 27.55 180 ASN A O 1
ATOM 1386 N N . SER A 1 181 ? -11.776 52.738 -34.911 1.00 26.94 181 SER A N 1
ATOM 1387 C CA . SER A 1 181 ? -13.208 53.134 -35.061 1.00 26.94 181 SER A CA 1
ATOM 1388 C C . SER A 1 181 ? -14.075 51.958 -35.599 1.00 26.94 181 SER A C 1
ATOM 1390 O O . SER A 1 181 ? -13.529 51.011 -36.158 1.00 26.94 181 SER A O 1
ATOM 1392 N N . GLY A 1 182 ? -15.421 52.042 -35.511 1.00 24.08 182 GLY A N 1
ATOM 1393 C CA . GLY A 1 182 ? -16.332 51.416 -36.506 1.00 24.08 182 GLY A CA 1
ATOM 1394 C C . GLY A 1 182 ? -17.480 50.479 -36.048 1.00 24.08 182 GLY A C 1
ATOM 1395 O O . GLY A 1 182 ? -17.251 49.304 -35.791 1.00 24.08 182 GLY A O 1
ATOM 1396 N N . SER A 1 183 ? -18.735 50.957 -36.169 1.00 26.80 183 SER A N 1
ATOM 1397 C CA . SER A 1 183 ? -20.041 50.223 -36.225 1.00 26.80 183 SER A CA 1
ATOM 1398 C C . SER A 1 183 ? -20.526 49.401 -34.994 1.00 26.80 183 SER A C 1
ATOM 1400 O O . SER A 1 183 ? -19.712 48.815 -34.299 1.00 26.80 183 SER A O 1
ATOM 1402 N N . MET A 1 184 ? -21.806 49.368 -34.551 1.00 23.98 184 MET A N 1
ATOM 1403 C CA . MET A 1 184 ? -23.168 49.357 -35.174 1.00 23.98 184 MET A CA 1
ATOM 1404 C C . MET A 1 184 ? -23.621 47.970 -35.693 1.00 23.98 184 MET A C 1
ATOM 1406 O O . MET A 1 184 ? -22.923 47.429 -36.538 1.00 23.98 184 MET A O 1
ATOM 1410 N N . LEU A 1 185 ? -24.762 47.339 -35.332 1.00 25.69 185 LEU A N 1
ATOM 1411 C CA . LEU A 1 185 ? -25.874 47.492 -34.336 1.00 25.69 185 LEU A CA 1
ATOM 1412 C C . LEU A 1 185 ? -26.400 46.036 -34.000 1.00 25.69 185 LEU A C 1
ATOM 1414 O O . LEU A 1 185 ? -25.820 45.097 -34.534 1.00 25.69 185 LEU A O 1
ATOM 1418 N N . ILE A 1 186 ? -27.445 45.680 -33.213 1.00 26.97 186 ILE A N 1
ATOM 1419 C CA . ILE A 1 186 ? -28.505 46.363 -32.425 1.00 26.97 186 ILE A CA 1
ATOM 1420 C C . ILE A 1 186 ? -29.031 45.451 -31.263 1.00 26.97 186 ILE A C 1
ATOM 1422 O O . ILE A 1 186 ? -28.759 44.258 -31.266 1.00 26.97 186 ILE A O 1
ATOM 1426 N N . SER A 1 187 ? -29.784 46.027 -30.307 1.00 25.47 187 SER A N 1
ATOM 1427 C CA . SER A 1 187 ? -30.679 45.462 -29.247 1.00 25.47 187 SER A CA 1
ATOM 1428 C C . SER A 1 187 ? -30.586 43.999 -28.743 1.00 25.47 187 SER A C 1
ATOM 1430 O O . SER A 1 187 ? -30.808 43.051 -29.494 1.00 25.47 187 SER A O 1
ATOM 1432 N N . GLY A 1 188 ? -30.545 43.850 -27.411 1.00 25.89 188 GLY A N 1
ATOM 1433 C CA . GLY A 1 188 ? -30.927 42.634 -26.676 1.00 25.89 188 GLY A CA 1
ATOM 1434 C C . GLY A 1 188 ? -30.652 42.780 -25.174 1.00 25.89 188 GLY A C 1
ATOM 1435 O O . GLY A 1 188 ? -29.507 42.646 -24.756 1.00 25.89 188 GLY A O 1
ATOM 1436 N N . GLU A 1 189 ? -31.668 43.108 -24.369 1.00 29.50 189 GLU A N 1
ATOM 1437 C CA . GLU A 1 189 ? -31.524 43.251 -22.910 1.00 29.50 189 GLU A CA 1
ATOM 1438 C C . GLU A 1 189 ? -31.577 41.878 -22.218 1.00 29.50 189 GLU A C 1
ATOM 1440 O O . GLU A 1 189 ? -32.624 41.234 -22.215 1.00 29.50 189 GLU A O 1
ATOM 1445 N N . GLU A 1 190 ? -30.479 41.452 -21.585 1.00 29.27 190 GLU A N 1
ATOM 1446 C CA . GLU A 1 190 ? -30.481 40.351 -20.611 1.00 29.27 190 GLU A CA 1
ATOM 1447 C C . GLU A 1 190 ? -29.729 40.718 -19.320 1.00 29.27 190 GLU A C 1
ATOM 1449 O O . GLU A 1 190 ? -28.905 41.633 -19.279 1.00 29.27 190 GLU A O 1
ATOM 1454 N N . ASP A 1 191 ? -30.100 40.017 -18.246 1.00 29.56 191 ASP A N 1
ATOM 1455 C CA . ASP A 1 191 ? -29.935 40.424 -16.848 1.00 29.56 191 ASP A CA 1
ATOM 1456 C C . ASP A 1 191 ? -28.473 40.481 -16.353 1.00 29.56 191 ASP A C 1
ATOM 1458 O O . ASP A 1 191 ? -27.598 39.701 -16.742 1.00 29.56 191 ASP A O 1
ATOM 1462 N N . ASN A 1 192 ? -28.203 41.413 -15.438 1.00 32.12 192 ASN A N 1
ATOM 1463 C CA . ASN A 1 192 ? -26.856 41.790 -15.027 1.00 32.12 192 ASN A CA 1
ATOM 1464 C C . ASN A 1 192 ? -26.271 40.814 -13.992 1.00 32.12 192 ASN A C 1
ATOM 1466 O O . ASN A 1 192 ? -26.332 41.042 -12.780 1.00 32.12 192 ASN A O 1
ATOM 1470 N N . ARG A 1 193 ? -25.655 39.724 -14.468 1.00 31.09 193 ARG A N 1
ATOM 1471 C CA . ARG A 1 193 ? -24.822 38.836 -13.639 1.00 31.09 193 ARG A CA 1
ATOM 1472 C C . ARG A 1 193 ? -23.393 38.770 -14.154 1.00 31.09 193 ARG A C 1
ATOM 1474 O O . ARG A 1 193 ? -23.104 38.206 -15.207 1.00 31.09 193 ARG A O 1
ATOM 1481 N N . GLN A 1 194 ? -22.488 39.336 -13.362 1.00 31.12 194 GLN A N 1
ATOM 1482 C CA . GLN A 1 194 ? -21.067 39.427 -13.668 1.00 31.12 194 GLN A CA 1
ATOM 1483 C C . GLN A 1 194 ? -20.451 38.028 -13.827 1.00 31.12 194 GLN A C 1
ATOM 1485 O O . GLN A 1 194 ? -20.335 37.261 -12.870 1.00 31.12 194 GLN A O 1
ATOM 1490 N N . ASN A 1 195 ? -20.055 37.700 -15.058 1.00 28.44 195 ASN A N 1
ATOM 1491 C CA . ASN A 1 195 ? -19.369 36.456 -15.387 1.00 28.44 195 ASN A CA 1
ATOM 1492 C C . ASN A 1 195 ? -17.977 36.441 -14.744 1.00 28.44 195 ASN A C 1
ATOM 1494 O O . ASN A 1 195 ? -17.004 36.903 -15.346 1.00 28.44 195 ASN A O 1
ATOM 1498 N N . ASN A 1 196 ? -17.869 35.860 -13.550 1.00 28.77 196 ASN A N 1
ATOM 1499 C CA . ASN A 1 196 ? -16.582 35.488 -12.979 1.00 28.77 196 ASN A CA 1
ATOM 1500 C C . ASN A 1 196 ? -16.042 34.283 -13.770 1.00 28.77 196 ASN A C 1
ATOM 1502 O O . ASN A 1 196 ? -16.257 33.129 -13.402 1.00 28.77 196 ASN A O 1
ATOM 1506 N N . ARG A 1 197 ? -15.431 34.555 -14.930 1.00 32.59 197 ARG A N 1
ATOM 1507 C CA . ARG A 1 197 ? -14.810 33.530 -15.774 1.00 32.59 197 ARG A CA 1
ATOM 1508 C C . ARG A 1 197 ? -13.610 32.958 -15.032 1.00 32.59 197 ARG A C 1
ATOM 1510 O O . ARG A 1 197 ? -12.531 33.546 -15.075 1.00 32.59 197 ARG A O 1
ATOM 1517 N N . ASP A 1 198 ? -13.799 31.797 -14.409 1.00 33.66 198 ASP A N 1
ATOM 1518 C CA . ASP A 1 198 ? -12.691 30.947 -13.987 1.00 33.66 198 ASP A CA 1
ATOM 1519 C C . ASP A 1 198 ? -11.723 30.798 -15.165 1.00 33.66 198 ASP A C 1
ATOM 1521 O O . ASP A 1 198 ? -12.071 30.259 -16.222 1.00 33.66 198 ASP A O 1
ATOM 1525 N N . LEU A 1 199 ? -10.500 31.302 -14.989 1.00 32.56 199 LEU A N 1
ATOM 1526 C CA . LEU A 1 199 ? -9.417 31.110 -15.941 1.00 32.56 199 LEU A CA 1
ATOM 1527 C C . LEU A 1 199 ? -9.008 29.638 -15.886 1.00 32.56 199 LEU A C 1
ATOM 1529 O O . LEU A 1 199 ? -8.102 29.253 -15.148 1.00 32.56 199 LEU A O 1
ATOM 1533 N N . LEU A 1 200 ? -9.712 28.816 -16.669 1.00 35.78 200 LEU A N 1
ATOM 1534 C CA . LEU A 1 200 ? -9.397 27.415 -16.918 1.00 35.78 200 LEU A CA 1
ATOM 1535 C C . LEU A 1 200 ? -8.022 27.326 -17.582 1.00 35.78 200 LEU A C 1
ATOM 1537 O O . LEU A 1 200 ? -7.892 27.293 -18.805 1.00 35.78 200 LEU A O 1
ATOM 1541 N N . VAL A 1 201 ? -6.984 27.300 -16.743 1.00 39.84 201 VAL A N 1
ATOM 1542 C CA . VAL A 1 201 ? -5.610 27.023 -17.147 1.00 39.84 201 VAL A CA 1
ATOM 1543 C C . VAL A 1 201 ? -5.631 25.695 -17.909 1.00 39.84 201 VAL A C 1
ATOM 1545 O O . VAL A 1 201 ? -6.025 24.682 -17.323 1.00 39.84 201 VAL A O 1
ATOM 1548 N N . PRO A 1 202 ? -5.248 25.669 -19.199 1.00 40.09 202 PRO A N 1
ATOM 1549 C CA . PRO A 1 202 ? -5.439 24.488 -20.023 1.00 40.09 202 PRO A CA 1
ATOM 1550 C C . PRO A 1 202 ? -4.635 23.319 -19.459 1.00 40.09 202 PRO A C 1
ATOM 1552 O O . PRO A 1 202 ? -3.430 23.439 -19.215 1.00 40.09 202 PRO A O 1
ATOM 1555 N N . VAL A 1 203 ? -5.315 22.190 -19.259 1.00 47.78 203 VAL A N 1
ATOM 1556 C CA . VAL A 1 203 ? -4.676 20.904 -18.968 1.00 47.78 203 VAL A CA 1
ATOM 1557 C C . VAL A 1 203 ? -3.742 20.585 -20.144 1.00 47.78 203 VAL A C 1
ATOM 1559 O O . VAL A 1 203 ? -4.174 20.734 -21.291 1.00 47.78 203 VAL A O 1
ATOM 1562 N N . PRO A 1 204 ? -2.472 20.195 -19.914 1.00 55.69 204 PRO A N 1
ATOM 1563 C CA . PRO A 1 204 ? -1.585 19.825 -21.011 1.00 55.69 204 PRO A CA 1
ATOM 1564 C C . PRO A 1 204 ? -2.202 18.669 -21.816 1.00 55.69 204 PRO A C 1
ATOM 1566 O O . PRO A 1 204 ? -2.773 17.756 -21.213 1.00 55.69 204 PRO A O 1
ATOM 1569 N N . PRO A 1 205 ? -2.124 18.699 -23.160 1.00 60.94 205 PRO A N 1
ATOM 1570 C CA . PRO A 1 205 ? -2.745 17.679 -23.992 1.00 60.94 205 PRO A CA 1
ATOM 1571 C C . PRO A 1 205 ? -2.166 16.304 -23.656 1.00 60.94 205 PRO A C 1
ATOM 1573 O O . PRO A 1 205 ? -0.948 16.130 -23.591 1.00 60.94 205 PRO A O 1
ATOM 1576 N N . ILE A 1 206 ? -3.050 15.328 -23.453 1.00 71.00 206 ILE A N 1
ATOM 1577 C CA . ILE A 1 206 ? -2.661 13.928 -23.296 1.00 71.00 206 ILE A CA 1
ATOM 1578 C C . ILE A 1 206 ? -2.292 13.412 -24.686 1.00 71.00 206 ILE A C 1
ATOM 1580 O O . ILE A 1 206 ? -3.151 13.294 -25.560 1.00 71.00 206 ILE A O 1
ATOM 1584 N N . ILE A 1 207 ? -1.010 13.128 -24.897 1.00 79.00 207 ILE A N 1
ATOM 1585 C CA . ILE A 1 207 ? -0.496 12.577 -26.148 1.00 79.00 207 ILE A CA 1
ATOM 1586 C C . ILE A 1 207 ? -0.402 11.062 -25.978 1.00 79.00 207 ILE A C 1
ATOM 1588 O O . ILE A 1 207 ? 0.374 10.572 -25.157 1.00 79.00 207 ILE A O 1
ATOM 1592 N N . GLY A 1 208 ? -1.188 10.316 -26.755 1.00 81.94 208 GLY A N 1
ATOM 1593 C CA . GLY A 1 208 ? -0.964 8.883 -26.931 1.00 81.94 208 GLY A CA 1
ATOM 1594 C C . GLY A 1 208 ? 0.320 8.664 -27.728 1.00 81.94 208 GLY A C 1
ATOM 1595 O O . GLY A 1 208 ? 0.457 9.211 -28.822 1.00 81.94 208 GLY A O 1
ATOM 1596 N N . ILE A 1 209 ? 1.256 7.896 -27.178 1.00 88.00 209 ILE A N 1
ATOM 1597 C CA . ILE A 1 209 ? 2.482 7.485 -27.863 1.00 88.00 209 ILE A CA 1
ATOM 1598 C C . ILE A 1 209 ? 2.180 6.200 -28.635 1.00 88.00 209 ILE A C 1
ATOM 1600 O O . ILE A 1 209 ? 1.680 5.230 -28.061 1.00 88.00 209 ILE A O 1
ATOM 1604 N N . SER A 1 210 ? 2.484 6.196 -29.933 1.00 91.88 210 SER A N 1
ATOM 1605 C CA . SER A 1 210 ? 2.426 4.986 -30.753 1.00 91.88 210 SER A CA 1
ATOM 1606 C C . SER A 1 210 ? 3.508 4.023 -30.265 1.00 91.88 210 SER A C 1
ATOM 1608 O O . SER A 1 210 ? 4.656 4.431 -30.082 1.00 91.88 210 SER A O 1
ATOM 1610 N N . MET A 1 211 ? 3.177 2.756 -30.007 1.00 92.88 211 MET A N 1
ATOM 1611 C CA . MET A 1 211 ? 4.164 1.833 -29.418 1.00 92.88 211 MET A CA 1
ATOM 1612 C C . MET A 1 211 ? 5.315 1.505 -30.394 1.00 92.88 211 MET A C 1
ATOM 1614 O O . MET A 1 211 ? 6.393 1.122 -29.954 1.00 92.88 211 MET A O 1
ATOM 1618 N N . ASP A 1 212 ? 5.136 1.754 -31.693 1.00 93.19 212 ASP A N 1
ATOM 1619 C CA . ASP A 1 212 ? 6.143 1.685 -32.757 1.00 93.19 212 ASP A CA 1
ATOM 1620 C C . ASP A 1 212 ? 6.989 2.973 -32.935 1.00 93.19 212 ASP A C 1
ATOM 1622 O O . ASP A 1 212 ? 7.988 2.942 -33.651 1.00 93.19 212 ASP A O 1
ATOM 1626 N N . ASP A 1 213 ? 6.689 4.075 -32.228 1.00 94.25 213 ASP A N 1
ATOM 1627 C CA . ASP A 1 213 ? 7.579 5.256 -32.139 1.00 94.25 213 ASP A CA 1
ATOM 1628 C C . ASP A 1 213 ? 8.746 5.059 -31.142 1.00 94.25 213 ASP A C 1
ATOM 1630 O O . ASP A 1 213 ? 9.686 5.873 -31.086 1.00 94.25 213 ASP A O 1
ATOM 1634 N N . LEU A 1 214 ? 8.673 4.005 -30.320 1.00 96.69 214 LEU A N 1
ATOM 1635 C CA . LEU A 1 214 ? 9.613 3.701 -29.241 1.00 96.69 214 LEU A CA 1
ATOM 1636 C C . LEU A 1 214 ? 10.968 3.209 -29.774 1.00 96.69 214 LEU A C 1
ATOM 1638 O O . LEU A 1 214 ? 11.084 2.627 -30.850 1.00 96.69 214 LEU A O 1
ATOM 1642 N N . VAL A 1 215 ? 12.026 3.464 -29.005 1.00 97.56 215 VAL A N 1
ATOM 1643 C CA . VAL A 1 215 ? 13.401 3.075 -29.338 1.00 97.56 215 VAL A CA 1
ATOM 1644 C C . VAL A 1 215 ? 13.759 1.812 -28.566 1.00 97.56 215 VAL A C 1
ATOM 1646 O O . VAL A 1 215 ? 13.658 1.801 -27.344 1.00 97.56 215 VAL A O 1
ATOM 1649 N N . VAL A 1 216 ? 14.198 0.767 -29.265 1.00 97.12 216 VAL A N 1
ATOM 1650 C CA . VAL A 1 216 ? 14.680 -0.484 -28.662 1.00 97.12 216 VAL A CA 1
ATOM 1651 C C . VAL A 1 216 ? 16.206 -0.449 -28.613 1.00 97.12 216 VAL A C 1
ATOM 1653 O O . VAL A 1 216 ? 16.855 -0.437 -29.657 1.00 97.12 216 VAL A O 1
ATOM 1656 N N . ASP A 1 217 ? 16.782 -0.396 -27.410 1.00 87.88 217 ASP A N 1
ATOM 1657 C CA . ASP A 1 217 ? 18.231 -0.253 -27.187 1.00 87.88 217 ASP A CA 1
ATOM 1658 C C . ASP A 1 217 ? 18.888 -1.489 -26.544 1.00 87.88 217 ASP A C 1
ATOM 1660 O O . ASP A 1 217 ? 20.113 -1.546 -26.435 1.00 87.88 217 ASP A O 1
ATOM 1664 N N . PHE A 1 218 ? 18.108 -2.507 -26.156 1.00 93.31 218 PHE A N 1
ATOM 1665 C CA . PHE A 1 218 ? 18.633 -3.797 -25.700 1.00 93.31 218 PHE A CA 1
ATOM 1666 C C . PHE A 1 218 ? 17.756 -4.972 -26.156 1.00 93.31 218 PHE A C 1
ATOM 1668 O O . PHE A 1 218 ? 16.554 -4.993 -25.898 1.00 93.31 218 PHE A O 1
ATOM 1675 N N . CYS A 1 219 ? 18.404 -5.958 -26.788 1.00 94.00 219 CYS A N 1
ATOM 1676 C CA . CYS A 1 219 ? 17.830 -7.181 -27.362 1.00 94.00 219 CYS A CA 1
ATOM 1677 C C . CYS A 1 219 ? 16.613 -6.960 -28.294 1.00 94.00 219 CYS A C 1
ATOM 1679 O O . CYS A 1 219 ? 15.474 -7.215 -27.904 1.00 94.00 219 CYS A O 1
ATOM 1681 N N . PRO A 1 220 ? 16.834 -6.484 -29.539 1.00 93.88 220 PRO A N 1
ATOM 1682 C CA . PRO A 1 220 ? 15.745 -6.139 -30.454 1.00 93.88 220 PRO A CA 1
ATOM 1683 C C . PRO A 1 220 ? 14.872 -7.329 -30.867 1.00 93.88 220 PRO A C 1
ATOM 1685 O O . PRO A 1 220 ? 13.658 -7.179 -30.939 1.00 93.88 220 PRO A O 1
ATOM 1688 N N . ASP A 1 221 ? 15.451 -8.522 -31.031 1.00 95.50 221 ASP A N 1
ATOM 1689 C CA . ASP A 1 221 ? 14.721 -9.745 -31.414 1.00 95.50 221 ASP A CA 1
ATOM 1690 C C . ASP A 1 221 ? 13.744 -10.249 -30.324 1.00 95.50 221 ASP A C 1
ATOM 1692 O O . AS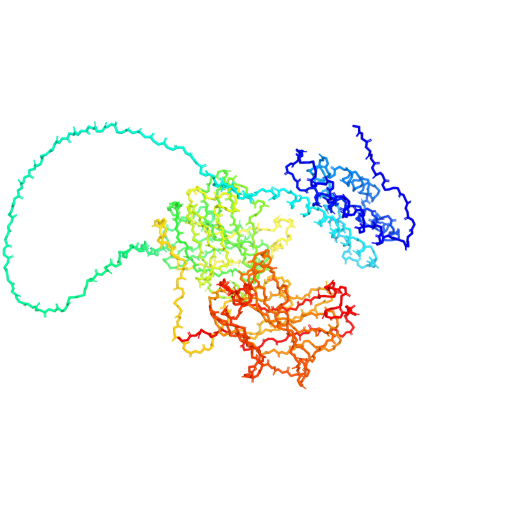P A 1 221 ? 13.021 -11.233 -30.514 1.00 95.50 221 ASP A O 1
ATOM 1696 N N . HIS A 1 222 ? 13.723 -9.584 -29.165 1.00 96.69 222 HIS A N 1
ATOM 1697 C CA . HIS A 1 222 ? 12.896 -9.886 -27.996 1.00 96.69 222 HIS A CA 1
ATOM 1698 C C . HIS A 1 222 ? 11.912 -8.755 -27.641 1.00 96.69 222 HIS A C 1
ATOM 1700 O O . HIS A 1 222 ? 11.230 -8.855 -26.620 1.00 96.69 222 HIS A O 1
ATOM 1706 N N . VAL A 1 223 ? 11.803 -7.697 -28.457 1.00 97.69 223 VAL A N 1
ATOM 1707 C CA . VAL A 1 223 ? 10.846 -6.595 -28.245 1.00 97.69 223 VAL A CA 1
ATOM 1708 C C . VAL A 1 223 ? 9.962 -6.399 -29.477 1.00 97.69 223 VAL A C 1
ATOM 1710 O O . VAL A 1 223 ? 10.317 -5.691 -30.417 1.00 97.69 223 VAL A O 1
ATOM 1713 N N . ASP A 1 224 ? 8.770 -6.990 -29.440 1.00 96.88 224 ASP A N 1
ATOM 1714 C CA . ASP A 1 224 ? 7.753 -6.819 -30.475 1.00 96.88 224 ASP A CA 1
ATOM 1715 C C . ASP A 1 224 ? 7.020 -5.485 -30.273 1.00 96.88 224 ASP A C 1
ATOM 1717 O O . ASP A 1 224 ? 6.304 -5.302 -29.282 1.00 96.88 224 ASP A O 1
ATOM 1721 N N . LEU A 1 225 ? 7.174 -4.554 -31.219 1.00 96.50 225 LEU A N 1
ATOM 1722 C CA . LEU A 1 225 ? 6.461 -3.274 -31.244 1.00 96.50 225 LEU A CA 1
ATOM 1723 C C . LEU A 1 225 ? 5.411 -3.253 -32.360 1.00 96.50 225 LEU A C 1
ATOM 1725 O O . LEU A 1 225 ? 5.664 -3.652 -33.495 1.00 96.50 225 LEU A O 1
ATOM 1729 N N . THR A 1 226 ? 4.228 -2.739 -32.039 1.00 96.19 226 THR A N 1
ATOM 1730 C CA . THR A 1 226 ? 3.142 -2.460 -32.991 1.00 96.19 226 THR A CA 1
ATOM 1731 C C . THR A 1 226 ? 2.627 -1.042 -32.764 1.00 96.19 226 THR A C 1
ATOM 1733 O O . THR A 1 226 ? 3.025 -0.391 -31.808 1.00 96.19 226 THR A O 1
ATOM 1736 N N . LYS A 1 227 ? 1.660 -0.572 -33.553 1.00 92.62 227 LYS A N 1
ATOM 1737 C CA . LYS A 1 227 ? 1.015 0.727 -33.311 1.00 92.62 227 LYS A CA 1
ATOM 1738 C C . LYS A 1 227 ? 0.369 0.871 -31.920 1.00 92.62 227 LYS A C 1
ATOM 1740 O O . LYS A 1 227 ? 0.351 1.960 -31.353 1.00 92.62 227 LYS A O 1
ATOM 1745 N N . TYR A 1 228 ? -0.184 -0.214 -31.374 1.00 92.31 228 TYR A N 1
ATOM 1746 C CA . TYR A 1 228 ? -1.089 -0.164 -30.212 1.00 92.31 228 TYR A CA 1
ATOM 1747 C C . TYR A 1 228 ? -0.532 -0.826 -28.947 1.00 92.31 228 TYR A C 1
ATOM 1749 O O . TYR A 1 228 ? -0.908 -0.445 -27.836 1.00 92.31 228 TYR A O 1
ATOM 1757 N N . ALA A 1 229 ? 0.355 -1.805 -29.116 1.00 96.19 229 ALA A N 1
ATOM 1758 C CA . ALA A 1 229 ? 0.908 -2.617 -28.042 1.00 96.19 229 ALA A CA 1
ATOM 1759 C C . ALA A 1 229 ? 2.404 -2.888 -28.249 1.00 96.19 229 ALA A C 1
ATOM 1761 O O . ALA A 1 229 ? 2.877 -2.979 -29.385 1.00 96.19 229 ALA A O 1
ATOM 1762 N N . ALA A 1 230 ? 3.113 -3.067 -27.139 1.00 96.94 230 ALA A N 1
ATOM 1763 C CA . ALA A 1 230 ? 4.478 -3.574 -27.088 1.00 96.94 230 ALA A CA 1
ATOM 1764 C C . ALA A 1 230 ? 4.504 -4.870 -26.266 1.00 96.94 230 ALA A C 1
ATOM 1766 O O . ALA A 1 230 ? 3.762 -5.006 -25.290 1.00 96.94 230 ALA A O 1
ATOM 1767 N N . THR A 1 231 ? 5.354 -5.827 -26.628 1.00 97.56 231 THR A N 1
ATOM 1768 C CA . THR A 1 231 ? 5.611 -7.025 -25.817 1.00 97.56 231 THR A CA 1
ATOM 1769 C C . THR A 1 231 ? 7.107 -7.252 -25.684 1.00 97.56 231 THR A C 1
ATOM 1771 O O . THR A 1 231 ? 7.825 -7.280 -26.677 1.00 97.56 231 THR A O 1
ATOM 1774 N N . ILE A 1 232 ? 7.571 -7.434 -24.447 1.00 97.69 232 ILE A N 1
ATOM 1775 C CA . ILE A 1 232 ? 8.933 -7.884 -24.159 1.00 97.69 232 ILE A CA 1
ATOM 1776 C C . ILE A 1 232 ? 8.878 -9.384 -23.876 1.00 97.69 232 ILE A C 1
ATOM 1778 O O . ILE A 1 232 ? 8.173 -9.833 -22.968 1.00 97.69 232 ILE A O 1
ATOM 1782 N N . ARG A 1 233 ? 9.634 -10.148 -24.658 1.00 96.56 233 ARG A N 1
ATOM 1783 C CA . ARG A 1 233 ? 9.865 -11.582 -24.493 1.00 96.56 233 ARG A CA 1
ATOM 1784 C C . ARG A 1 233 ? 11.115 -11.783 -23.633 1.00 96.56 233 ARG A C 1
ATOM 1786 O O . ARG A 1 233 ? 12.113 -11.099 -23.827 1.00 96.56 233 ARG A O 1
ATOM 1793 N N . PHE A 1 234 ? 11.082 -12.720 -22.690 1.00 95.94 234 PHE A N 1
ATOM 1794 C CA . PHE A 1 234 ? 12.231 -13.052 -21.841 1.00 95.94 234 PHE A CA 1
ATOM 1795 C C . PHE A 1 234 ? 12.556 -14.542 -21.922 1.00 95.94 234 PHE A C 1
ATOM 1797 O O . PHE A 1 234 ? 11.707 -15.386 -21.625 1.00 95.94 234 PHE A O 1
ATOM 1804 N N . ASP A 1 235 ? 13.794 -14.868 -22.291 1.00 94.88 235 ASP A N 1
ATOM 1805 C CA . ASP A 1 235 ? 14.330 -16.228 -22.328 1.00 94.88 235 ASP A CA 1
ATOM 1806 C C . ASP A 1 235 ? 15.836 -16.273 -21.988 1.00 94.88 235 ASP A C 1
ATOM 1808 O O . ASP A 1 235 ? 16.410 -15.317 -21.468 1.00 94.88 235 ASP A O 1
ATOM 1812 N N . ARG A 1 236 ? 16.476 -17.427 -22.225 1.00 93.38 236 ARG A N 1
ATOM 1813 C CA . ARG A 1 236 ? 17.888 -17.675 -21.890 1.00 93.38 236 ARG A CA 1
ATOM 1814 C C . ARG A 1 236 ? 18.890 -16.798 -22.648 1.00 93.38 236 ARG A C 1
ATOM 1816 O O . ARG A 1 236 ? 20.045 -16.762 -22.232 1.00 93.38 236 ARG A O 1
ATOM 1823 N N . ALA A 1 237 ? 18.503 -16.168 -23.756 1.00 91.12 237 ALA A N 1
ATOM 1824 C CA . ALA A 1 237 ? 19.370 -15.243 -24.478 1.00 91.12 237 ALA A CA 1
ATOM 1825 C C . ALA A 1 237 ? 19.355 -13.858 -23.817 1.00 91.12 237 ALA A C 1
ATOM 1827 O O . ALA A 1 237 ? 20.413 -13.265 -23.608 1.00 91.12 237 ALA A O 1
ATOM 1828 N N . CYS A 1 238 ? 18.163 -13.360 -23.475 1.00 89.88 238 CYS A N 1
ATOM 1829 C CA . CYS A 1 238 ? 17.944 -12.054 -22.860 1.00 89.88 238 CYS A CA 1
ATOM 1830 C C . CYS A 1 238 ? 16.466 -11.851 -22.473 1.00 89.88 238 CYS A C 1
ATOM 1832 O O . CYS A 1 238 ? 15.580 -12.626 -22.837 1.00 89.88 238 CYS A O 1
ATOM 1834 N N . GLY A 1 239 ? 16.206 -10.753 -21.759 1.00 86.44 239 GLY A N 1
ATOM 1835 C CA . GLY A 1 239 ? 14.923 -10.055 -21.828 1.00 86.44 239 GLY A CA 1
ATOM 1836 C C . GLY A 1 239 ? 14.879 -9.109 -23.025 1.00 86.44 239 GLY A C 1
ATOM 1837 O O . GLY A 1 239 ? 15.338 -9.441 -24.110 1.00 86.44 239 GLY A O 1
ATOM 1838 N N . GLY A 1 240 ? 14.422 -7.883 -22.808 1.00 94.25 240 GLY A N 1
ATOM 1839 C CA . GLY A 1 240 ? 14.438 -6.825 -23.818 1.00 94.25 240 GLY A CA 1
ATOM 1840 C C . GLY A 1 240 ? 14.119 -5.478 -23.182 1.00 94.25 240 GLY A C 1
ATOM 1841 O O . GLY A 1 240 ? 13.585 -5.438 -22.069 1.00 94.25 240 GLY A O 1
ATOM 1842 N N . LYS A 1 241 ? 14.482 -4.375 -23.845 1.00 95.94 241 LYS A N 1
ATOM 1843 C CA . LYS A 1 241 ? 14.277 -3.015 -23.324 1.00 95.94 241 LYS A CA 1
ATOM 1844 C C . LYS A 1 241 ? 13.883 -2.035 -24.424 1.00 95.94 241 LYS A C 1
ATOM 1846 O O . LYS A 1 241 ? 14.520 -2.003 -25.475 1.00 95.94 241 LYS A O 1
ATOM 1851 N N . PHE A 1 242 ? 12.893 -1.195 -24.142 1.00 96.88 242 PHE A N 1
ATOM 1852 C CA . PHE A 1 242 ? 12.529 -0.054 -24.982 1.00 96.88 242 PHE A CA 1
ATOM 1853 C C . PHE A 1 242 ? 12.467 1.242 -24.174 1.00 96.88 242 PHE A C 1
ATOM 1855 O O . PHE A 1 242 ? 12.307 1.211 -22.951 1.00 96.88 242 PHE A O 1
ATOM 1862 N N . HIS A 1 243 ? 12.525 2.388 -24.858 1.00 97.56 243 HIS A N 1
ATOM 1863 C CA . HIS A 1 243 ? 12.329 3.699 -24.250 1.00 97.56 243 HIS A CA 1
ATOM 1864 C C . HIS A 1 243 ? 11.716 4.758 -25.180 1.00 97.56 243 HIS A C 1
ATOM 1866 O O . HIS A 1 243 ? 11.723 4.642 -26.406 1.00 97.56 243 HIS A O 1
ATOM 1872 N N . THR A 1 244 ? 11.207 5.844 -24.594 1.00 96.69 244 THR A N 1
ATOM 1873 C CA . THR A 1 244 ? 10.740 7.024 -25.338 1.00 96.69 244 THR A CA 1
ATOM 1874 C C . THR A 1 244 ? 11.891 7.719 -26.057 1.00 96.69 244 THR A C 1
ATOM 1876 O O . THR A 1 244 ? 12.942 7.966 -25.465 1.00 96.69 244 THR A O 1
ATOM 1879 N N . ARG A 1 245 ? 11.681 8.147 -27.307 1.00 93.94 245 ARG A N 1
ATOM 1880 C CA . ARG A 1 245 ? 12.666 8.954 -28.053 1.00 93.94 245 ARG A CA 1
ATOM 1881 C C . ARG A 1 245 ? 12.974 10.292 -27.364 1.00 93.94 245 ARG A C 1
ATOM 1883 O O . ARG A 1 245 ? 14.122 10.725 -27.342 1.00 93.94 245 ARG A O 1
ATOM 1890 N N . ALA A 1 246 ? 11.961 10.925 -26.772 1.00 93.50 246 ALA A N 1
ATOM 1891 C CA . ALA A 1 246 ? 12.112 12.147 -25.984 1.00 93.50 246 ALA A CA 1
ATOM 1892 C C . ALA A 1 246 ? 12.602 11.864 -24.551 1.00 93.50 246 ALA A C 1
ATOM 1894 O O . ALA A 1 246 ? 12.299 10.810 -23.980 1.00 93.50 246 ALA A O 1
ATOM 1895 N N . LYS A 1 247 ? 13.312 12.845 -23.972 1.00 95.38 247 LYS A N 1
ATOM 1896 C CA . LYS A 1 247 ? 13.490 13.005 -22.521 1.00 95.38 247 LYS A CA 1
ATOM 1897 C C . LYS A 1 247 ? 12.479 14.024 -21.991 1.00 95.38 247 LYS A C 1
ATOM 1899 O O . LYS A 1 247 ? 12.156 14.984 -22.688 1.00 95.38 247 LYS A O 1
ATOM 1904 N N . TYR A 1 248 ? 12.047 13.850 -20.748 1.00 95.31 248 TYR A N 1
ATOM 1905 C CA . TYR A 1 248 ? 11.080 14.709 -20.066 1.00 95.31 248 TYR A CA 1
ATOM 1906 C C . TYR A 1 248 ? 11.627 15.171 -18.710 1.00 95.31 248 TYR A C 1
ATOM 1908 O O . TYR A 1 248 ? 12.351 14.424 -18.055 1.00 95.31 248 TYR A O 1
ATOM 1916 N N . SER A 1 249 ? 11.253 16.380 -18.281 1.00 93.81 249 SER A N 1
ATOM 1917 C CA . SER A 1 249 ? 11.633 16.965 -16.975 1.00 93.81 249 SER A CA 1
ATOM 1918 C C . SER A 1 249 ? 10.458 17.064 -15.989 1.00 93.81 249 SER A C 1
ATOM 1920 O O . SER A 1 249 ? 10.650 17.333 -14.809 1.00 93.81 249 SER A O 1
ATOM 1922 N N . SER A 1 250 ? 9.230 16.900 -16.485 1.00 93.19 250 SER A N 1
ATOM 1923 C CA . SER A 1 250 ? 8.000 16.736 -15.707 1.00 93.19 250 SER A CA 1
ATOM 1924 C C . SER A 1 250 ? 6.930 16.090 -16.589 1.00 93.19 250 SER A C 1
ATOM 1926 O O . SER A 1 250 ? 7.007 16.163 -17.819 1.00 93.19 250 SER A O 1
ATOM 1928 N N . GLY A 1 251 ? 5.922 15.459 -15.994 1.00 92.88 251 GLY A N 1
ATOM 1929 C CA . GLY A 1 251 ? 4.833 14.840 -16.747 1.00 92.88 251 GLY A CA 1
ATOM 1930 C C . GLY A 1 251 ? 3.931 13.937 -15.910 1.00 92.88 251 GLY A C 1
ATOM 1931 O O . GLY A 1 251 ? 4.254 13.598 -14.770 1.00 92.88 251 GLY A O 1
ATOM 1932 N N . VAL A 1 252 ? 2.814 13.523 -16.506 1.00 92.44 252 VAL A N 1
ATOM 1933 C CA . VAL A 1 252 ? 2.140 12.259 -16.176 1.00 92.44 252 VAL A CA 1
ATOM 1934 C C . VAL A 1 252 ? 2.471 11.265 -17.283 1.00 92.44 252 VAL A C 1
ATOM 1936 O O . VAL A 1 252 ? 2.345 11.604 -18.459 1.00 92.44 252 VAL A O 1
ATOM 1939 N N . PHE A 1 253 ? 2.894 10.065 -16.904 1.00 96.06 253 PHE A N 1
ATOM 1940 C CA . PHE A 1 253 ? 3.293 8.981 -17.794 1.00 96.06 253 PHE A CA 1
ATOM 1941 C C . PHE A 1 253 ? 2.476 7.748 -17.406 1.00 96.06 253 PHE A C 1
ATOM 1943 O O . PHE A 1 253 ? 2.706 7.177 -16.340 1.00 96.06 253 PHE A O 1
ATOM 1950 N N . SER A 1 254 ? 1.505 7.385 -18.240 1.00 95.12 254 SER A N 1
ATOM 1951 C CA . SER A 1 254 ? 0.485 6.365 -17.967 1.00 95.12 254 SER A CA 1
ATOM 1952 C C . SER A 1 254 ? 0.556 5.262 -19.007 1.00 95.12 254 SER A C 1
ATOM 1954 O O . SER A 1 254 ? 0.534 5.549 -20.198 1.00 95.12 254 SER A O 1
ATOM 1956 N N . ILE A 1 255 ? 0.636 4.004 -18.588 1.00 96.69 255 ILE A N 1
ATOM 1957 C CA . ILE A 1 255 ? 0.726 2.857 -19.498 1.00 96.69 255 ILE A CA 1
ATOM 1958 C C . ILE A 1 255 ? -0.079 1.694 -18.922 1.00 96.69 255 ILE A C 1
ATOM 1960 O O . ILE A 1 255 ? -0.067 1.479 -17.710 1.00 96.69 255 ILE A O 1
ATOM 1964 N N . ARG A 1 256 ? -0.794 0.930 -19.753 1.00 96.69 256 ARG A N 1
ATOM 1965 C CA . ARG A 1 256 ? -1.416 -0.315 -19.282 1.00 96.69 256 ARG A CA 1
ATOM 1966 C C . ARG A 1 256 ? -0.421 -1.455 -19.411 1.00 96.69 256 ARG A C 1
ATOM 1968 O O . ARG A 1 256 ? 0.223 -1.592 -20.447 1.00 96.69 256 ARG A O 1
ATOM 1975 N N . MET A 1 257 ? -0.300 -2.270 -18.369 1.00 96.38 257 MET A N 1
ATOM 1976 C CA . MET A 1 257 ? 0.669 -3.365 -18.302 1.00 96.38 257 MET A CA 1
ATOM 1977 C C . MET A 1 257 ? 0.020 -4.636 -17.767 1.00 96.38 257 MET A C 1
ATOM 1979 O O . MET A 1 257 ? -0.861 -4.576 -16.906 1.00 96.38 257 MET A O 1
ATOM 1983 N N . ARG A 1 258 ? 0.530 -5.780 -18.222 1.00 95.38 258 ARG A N 1
ATOM 1984 C CA . ARG A 1 258 ? 0.303 -7.090 -17.611 1.00 95.38 258 ARG A CA 1
ATOM 1985 C C . ARG A 1 258 ? 1.644 -7.805 -17.454 1.00 95.38 258 ARG A C 1
ATOM 1987 O O . ARG A 1 258 ? 2.402 -7.931 -18.419 1.00 95.38 258 ARG A O 1
ATOM 1994 N N . ALA A 1 259 ? 1.940 -8.234 -16.232 1.00 94.88 259 ALA A N 1
ATOM 1995 C CA . ALA A 1 259 ? 3.187 -8.903 -15.879 1.00 94.88 259 ALA A CA 1
ATOM 1996 C C . ALA A 1 259 ? 3.190 -10.381 -16.334 1.00 94.88 259 ALA A C 1
ATOM 1998 O O . ALA A 1 259 ? 2.123 -10.980 -16.478 1.00 94.88 259 ALA A O 1
ATOM 1999 N N . PRO A 1 260 ? 4.364 -11.003 -16.547 1.00 93.06 260 PRO A N 1
ATOM 2000 C CA . PRO A 1 260 ? 4.437 -12.417 -16.900 1.00 93.06 260 PRO A CA 1
ATOM 2001 C C . PRO A 1 260 ? 4.011 -13.329 -15.739 1.00 93.06 260 PRO A C 1
ATOM 2003 O O . PRO A 1 260 ? 4.564 -13.264 -14.640 1.00 93.06 260 PRO A O 1
ATOM 2006 N N . ALA A 1 261 ? 3.071 -14.236 -16.007 1.00 88.56 261 ALA A N 1
ATOM 2007 C CA . ALA A 1 261 ? 2.682 -15.292 -15.076 1.00 88.56 261 ALA A CA 1
ATOM 2008 C C . ALA A 1 261 ? 3.783 -16.360 -14.925 1.00 88.56 261 ALA A C 1
ATOM 2010 O O . ALA A 1 261 ? 4.478 -16.697 -15.883 1.00 88.56 261 ALA A O 1
ATOM 2011 N N . GLY A 1 262 ? 3.911 -16.939 -13.724 1.00 86.94 262 GLY A N 1
ATOM 2012 C CA . GLY A 1 262 ? 4.763 -18.113 -13.482 1.00 86.94 262 GLY A CA 1
ATOM 2013 C C . GLY A 1 262 ? 6.267 -17.893 -13.697 1.00 86.94 262 GLY A C 1
ATOM 2014 O O . GLY A 1 262 ? 6.969 -18.858 -14.016 1.00 86.94 262 GLY A O 1
ATOM 2015 N N . ALA A 1 263 ? 6.743 -16.653 -13.527 1.00 90.94 263 ALA A N 1
ATOM 2016 C CA . ALA A 1 263 ? 8.068 -16.173 -13.925 1.00 90.94 263 ALA A CA 1
ATOM 2017 C C . ALA A 1 263 ? 8.986 -15.814 -12.731 1.00 90.94 263 ALA A C 1
ATOM 2019 O O . ALA A 1 263 ? 9.400 -14.658 -12.595 1.00 90.94 263 ALA A O 1
ATOM 2020 N N . PRO A 1 264 ? 9.332 -16.764 -11.836 1.00 89.25 264 PRO A N 1
ATOM 2021 C CA . PRO A 1 264 ? 10.296 -16.495 -10.771 1.00 89.25 264 PRO A CA 1
ATOM 2022 C C . PRO A 1 264 ? 11.645 -16.074 -11.365 1.00 89.25 264 PRO A C 1
ATOM 2024 O O . PRO A 1 264 ? 11.946 -16.377 -12.516 1.00 89.25 264 PRO A O 1
ATOM 2027 N N . GLY A 1 265 ? 12.449 -15.346 -10.596 1.00 87.00 265 GLY A N 1
ATOM 2028 C CA . GLY A 1 265 ? 13.717 -14.754 -11.027 1.00 87.00 265 GLY A CA 1
ATOM 2029 C C . GLY A 1 265 ? 13.582 -13.541 -11.955 1.00 87.00 265 GLY A C 1
ATOM 2030 O O . GLY A 1 265 ? 14.483 -12.713 -11.969 1.00 87.00 265 GLY A O 1
ATOM 2031 N N . VAL A 1 266 ? 12.473 -13.380 -12.685 1.00 92.62 266 VAL A N 1
ATOM 2032 C CA . VAL A 1 266 ? 12.287 -12.261 -13.622 1.00 92.62 266 VAL A CA 1
ATOM 2033 C C . VAL A 1 266 ? 11.760 -11.022 -12.895 1.00 92.62 266 VAL A C 1
ATOM 2035 O O . VAL A 1 266 ? 10.735 -11.080 -12.207 1.00 92.62 266 VAL A O 1
ATOM 2038 N N . SER A 1 267 ? 12.433 -9.888 -13.084 1.00 92.81 267 SER A N 1
ATOM 2039 C CA . SER A 1 267 ? 11.920 -8.562 -12.731 1.00 92.81 267 SER A CA 1
ATOM 2040 C C . SER A 1 267 ? 11.500 -7.809 -13.989 1.00 92.81 267 SER A C 1
ATOM 2042 O O . SER A 1 267 ? 12.127 -7.918 -15.042 1.00 92.81 267 SER A O 1
ATOM 2044 N N . ASN A 1 268 ? 10.406 -7.067 -13.882 1.00 94.56 268 ASN A N 1
ATOM 2045 C CA . ASN A 1 268 ? 9.720 -6.413 -14.986 1.00 94.56 268 ASN A CA 1
ATOM 2046 C C . ASN A 1 268 ? 9.422 -4.977 -14.557 1.00 94.56 268 ASN A C 1
ATOM 2048 O O . ASN A 1 268 ? 8.848 -4.780 -13.490 1.00 94.56 268 ASN A O 1
ATOM 2052 N N . SER A 1 269 ? 9.807 -3.977 -15.343 1.00 93.88 269 SER A N 1
ATOM 2053 C CA . SER A 1 269 ? 9.881 -2.587 -14.879 1.00 93.88 269 SER A CA 1
ATOM 2054 C C . SER A 1 269 ? 9.247 -1.610 -15.870 1.00 93.88 269 SER A C 1
ATOM 2056 O O . SER A 1 269 ? 9.441 -1.723 -17.081 1.00 93.88 269 SER A O 1
ATOM 2058 N N . PHE A 1 270 ? 8.548 -0.605 -15.338 1.00 96.62 270 PHE A N 1
ATOM 2059 C CA . PHE A 1 270 ? 8.153 0.618 -16.046 1.00 96.62 270 PHE A CA 1
ATOM 2060 C C . PHE A 1 270 ? 8.704 1.808 -15.270 1.00 96.62 270 PHE A C 1
ATOM 2062 O O . PHE A 1 270 ? 8.335 2.020 -14.113 1.00 96.62 270 PHE A O 1
ATOM 2069 N N . TYR A 1 271 ? 9.636 2.552 -15.862 1.00 96.88 271 TYR A N 1
ATOM 2070 C CA . TYR A 1 271 ? 10.398 3.547 -15.111 1.00 96.88 271 TYR A CA 1
ATOM 2071 C C . TYR A 1 271 ? 10.836 4.747 -15.943 1.00 96.88 271 TYR A C 1
ATOM 2073 O O . TYR A 1 271 ? 11.069 4.653 -17.141 1.00 96.88 271 TYR A O 1
ATOM 2081 N N . ILE A 1 272 ? 10.990 5.888 -15.283 1.00 97.56 272 ILE A N 1
ATOM 2082 C CA . ILE A 1 272 ? 11.633 7.087 -15.817 1.00 97.56 272 ILE A CA 1
ATOM 2083 C C . ILE A 1 272 ? 13.097 7.050 -15.378 1.00 97.56 272 ILE A C 1
ATOM 2085 O O . ILE A 1 272 ? 13.363 6.776 -14.207 1.00 97.56 272 ILE A O 1
ATOM 2089 N N . SER A 1 273 ? 14.052 7.340 -16.264 1.00 96.12 273 SER A N 1
ATOM 2090 C CA . SER A 1 273 ? 15.446 7.565 -15.860 1.00 96.12 273 SER A CA 1
ATOM 2091 C C . SER A 1 273 ? 16.206 8.511 -16.784 1.00 96.12 273 SER A C 1
ATOM 2093 O O . SER A 1 273 ? 16.005 8.519 -18.001 1.00 96.12 273 SER A O 1
ATOM 2095 N N . SER A 1 274 ? 17.138 9.278 -16.210 1.00 95.31 274 SER A N 1
ATOM 2096 C CA . SER A 1 274 ? 18.093 10.091 -16.969 1.00 95.31 274 SER A CA 1
ATOM 2097 C C . SER A 1 274 ? 19.044 9.261 -17.839 1.00 95.31 274 SER A C 1
ATOM 2099 O O . SER A 1 274 ? 19.520 9.780 -18.854 1.00 95.31 274 SER A O 1
ATOM 2101 N N . ASN A 1 275 ? 19.243 7.978 -17.496 1.00 90.75 275 ASN A N 1
ATOM 2102 C CA . ASN A 1 275 ? 20.084 7.004 -18.203 1.00 90.75 275 ASN A CA 1
ATOM 2103 C C . ASN A 1 275 ? 21.521 7.517 -18.438 1.00 90.75 275 ASN A C 1
ATOM 2105 O O . ASN A 1 275 ? 22.063 7.430 -19.538 1.00 90.75 275 ASN A O 1
ATOM 2109 N N . ASP A 1 276 ? 22.099 8.114 -17.392 1.00 88.69 276 ASP A N 1
ATOM 2110 C CA . ASP A 1 276 ? 23.507 8.515 -17.300 1.00 88.69 276 ASP A CA 1
ATOM 2111 C C . ASP A 1 276 ? 24.254 7.660 -16.259 1.00 88.69 276 ASP A C 1
ATOM 2113 O O . ASP A 1 276 ? 23.651 6.813 -15.604 1.00 88.69 276 ASP A O 1
ATOM 2117 N N . GLY A 1 277 ? 25.569 7.861 -16.110 1.00 84.69 277 GLY A N 1
ATOM 2118 C CA . GLY A 1 277 ? 26.423 7.042 -15.234 1.00 84.69 277 GLY A CA 1
ATOM 2119 C C . GLY A 1 277 ? 26.139 7.150 -13.728 1.00 84.69 277 GLY A C 1
ATOM 2120 O O . GLY A 1 277 ? 26.681 6.362 -12.960 1.00 84.69 277 GLY A O 1
ATOM 2121 N N . ALA A 1 278 ? 25.302 8.096 -13.299 1.00 88.88 278 ALA A N 1
ATOM 2122 C CA . ALA A 1 278 ? 24.800 8.206 -11.934 1.00 88.88 278 ALA A CA 1
ATOM 2123 C C . ALA A 1 278 ? 23.309 8.582 -12.004 1.00 88.88 278 ALA A C 1
ATOM 2125 O O . ALA A 1 278 ? 22.956 9.736 -11.770 1.00 88.88 278 ALA A O 1
ATOM 2126 N N . PRO A 1 279 ? 22.411 7.672 -12.408 1.00 91.75 279 PRO A N 1
ATOM 2127 C CA . PRO A 1 279 ? 21.100 8.064 -12.910 1.00 91.75 279 PRO A CA 1
ATOM 2128 C C . PRO A 1 279 ? 20.156 8.560 -11.809 1.00 91.75 279 PRO A C 1
ATOM 2130 O O . PRO A 1 279 ? 20.136 8.039 -10.692 1.00 91.75 279 PRO A O 1
ATOM 2133 N N . ASP A 1 280 ? 19.296 9.514 -12.158 1.00 95.31 280 ASP A N 1
ATOM 2134 C CA . ASP A 1 280 ? 18.025 9.664 -11.449 1.00 95.31 280 ASP A CA 1
ATOM 2135 C C . ASP A 1 280 ? 17.049 8.611 -11.994 1.00 95.31 280 ASP A C 1
ATOM 2137 O O . ASP A 1 280 ? 17.096 8.262 -13.181 1.00 95.31 280 ASP A O 1
ATOM 2141 N N . MET A 1 281 ? 16.164 8.091 -11.143 1.00 94.75 281 MET A N 1
ATOM 2142 C CA . MET A 1 281 ? 15.192 7.061 -11.522 1.00 94.75 281 MET A CA 1
ATOM 2143 C C . MET A 1 281 ? 13.870 7.224 -10.769 1.00 94.75 281 MET A C 1
ATOM 2145 O O . MET A 1 281 ? 13.861 7.653 -9.616 1.00 94.75 281 MET A O 1
ATOM 2149 N N . ILE A 1 282 ? 12.758 6.829 -11.389 1.00 96.56 282 ILE A N 1
ATOM 2150 C CA . ILE A 1 282 ? 11.442 6.666 -10.756 1.00 96.56 282 ILE A CA 1
ATOM 2151 C C . ILE A 1 282 ? 10.784 5.427 -11.369 1.00 96.56 282 ILE A C 1
ATOM 2153 O O . ILE A 1 282 ? 10.527 5.437 -12.567 1.00 96.56 282 ILE A O 1
ATOM 2157 N N . SER A 1 283 ? 10.512 4.373 -10.596 1.00 95.56 283 SER A N 1
ATOM 2158 C CA . SER A 1 283 ? 10.048 3.081 -11.128 1.00 95.56 283 SER A CA 1
ATOM 2159 C C . SER A 1 283 ? 8.753 2.562 -10.508 1.00 95.56 283 SER A C 1
ATOM 2161 O O . SER A 1 283 ? 8.449 2.809 -9.334 1.00 95.56 283 SER A O 1
ATOM 2163 N N . PHE A 1 284 ? 8.030 1.795 -11.321 1.00 96.88 284 PHE A N 1
ATOM 2164 C CA . PHE A 1 284 ? 7.259 0.621 -10.931 1.00 96.88 284 PHE A CA 1
ATOM 2165 C C . PHE A 1 284 ? 8.055 -0.641 -11.285 1.00 96.88 284 PHE A C 1
ATOM 2167 O O . PHE A 1 284 ? 8.611 -0.723 -12.382 1.00 96.88 284 PHE A O 1
ATOM 2174 N N . ASP A 1 285 ? 8.051 -1.634 -10.397 1.00 93.62 285 ASP A N 1
ATOM 2175 C CA . ASP A 1 285 ? 8.721 -2.923 -10.585 1.00 93.62 285 ASP A CA 1
ATOM 2176 C C . ASP A 1 285 ? 7.794 -4.087 -10.179 1.00 93.62 285 ASP A C 1
ATOM 2178 O O . ASP A 1 285 ? 7.071 -4.016 -9.181 1.00 93.62 285 ASP A O 1
ATOM 2182 N N . PHE A 1 286 ? 7.821 -5.171 -10.954 1.00 94.00 286 PHE A N 1
ATOM 2183 C CA . PHE A 1 286 ? 6.952 -6.343 -10.830 1.00 94.00 286 PHE A CA 1
ATOM 2184 C C . PHE A 1 286 ? 7.804 -7.611 -10.863 1.00 94.00 286 PHE A C 1
ATOM 2186 O O . PHE A 1 286 ? 8.458 -7.922 -11.863 1.00 94.00 286 PHE A O 1
ATOM 2193 N N . VAL A 1 287 ? 7.798 -8.355 -9.760 1.00 90.31 287 VAL A N 1
ATOM 2194 C CA . VAL A 1 287 ? 8.663 -9.525 -9.571 1.00 90.31 287 VAL A CA 1
ATOM 2195 C C . VAL A 1 287 ? 7.841 -10.790 -9.810 1.00 90.31 287 VAL A C 1
ATOM 2197 O O . VAL A 1 287 ? 6.855 -11.025 -9.115 1.00 90.31 287 VAL A O 1
ATOM 2200 N N . GLY A 1 288 ? 8.213 -11.611 -10.795 1.00 86.06 288 GLY A N 1
ATOM 2201 C CA . GLY A 1 288 ? 7.339 -12.667 -11.333 1.00 86.06 288 GLY A CA 1
ATOM 2202 C C . GLY A 1 288 ? 7.110 -13.898 -10.438 1.00 86.06 288 GLY A C 1
ATOM 2203 O O . GLY A 1 288 ? 6.371 -14.804 -10.822 1.00 86.06 288 GLY A O 1
ATOM 2204 N N . ASN A 1 289 ? 7.690 -13.937 -9.230 1.00 84.06 289 ASN A N 1
ATOM 2205 C CA . ASN A 1 289 ? 7.302 -14.859 -8.150 1.00 84.06 289 ASN A CA 1
ATOM 2206 C C . ASN A 1 289 ? 6.230 -14.275 -7.199 1.00 84.06 289 ASN A C 1
ATOM 2208 O O . ASN A 1 289 ? 5.810 -14.957 -6.267 1.00 84.06 289 ASN A O 1
ATOM 2212 N N . GLN A 1 290 ? 5.817 -13.017 -7.384 1.00 88.56 290 GLN A N 1
ATOM 2213 C CA . GLN A 1 290 ? 4.949 -12.264 -6.470 1.00 88.56 290 GLN A CA 1
ATOM 2214 C C . GLN A 1 290 ? 3.815 -11.537 -7.229 1.00 88.56 290 GLN A C 1
ATOM 2216 O O . GLN A 1 290 ? 3.745 -10.308 -7.189 1.00 88.56 290 GLN A O 1
ATOM 2221 N N . PRO A 1 291 ? 2.886 -12.269 -7.879 1.00 89.00 291 PRO A N 1
ATOM 2222 C CA . PRO A 1 291 ? 1.829 -11.704 -8.736 1.00 89.00 291 PRO A CA 1
ATOM 2223 C C . PRO A 1 291 ? 0.966 -10.605 -8.091 1.00 89.00 291 PRO A C 1
ATOM 2225 O O . PRO A 1 291 ? 0.469 -9.724 -8.787 1.00 89.00 291 PRO A O 1
ATOM 2228 N N . HIS A 1 292 ? 0.816 -10.619 -6.765 1.00 85.44 292 HIS A N 1
ATOM 2229 C CA . HIS A 1 292 ? 0.051 -9.629 -5.998 1.00 85.44 292 HIS A CA 1
ATOM 2230 C C . HIS A 1 292 ? 0.884 -8.455 -5.444 1.00 85.44 292 HIS A C 1
ATOM 2232 O O . HIS A 1 292 ? 0.366 -7.669 -4.651 1.00 85.44 292 HIS A O 1
ATOM 2238 N N . ARG A 1 293 ? 2.176 -8.315 -5.778 1.00 86.38 293 ARG A N 1
ATOM 2239 C CA . ARG A 1 293 ? 3.034 -7.247 -5.231 1.00 86.38 293 ARG A CA 1
ATOM 2240 C C . ARG A 1 293 ? 3.521 -6.294 -6.316 1.00 86.38 293 ARG A C 1
ATOM 2242 O O . ARG A 1 293 ? 4.198 -6.695 -7.255 1.00 86.38 293 ARG A O 1
ATOM 2249 N N . VAL A 1 294 ? 3.236 -5.012 -6.110 1.00 90.25 294 VAL A N 1
ATOM 2250 C CA . VAL A 1 294 ? 3.717 -3.903 -6.939 1.00 90.25 294 VAL A CA 1
ATOM 2251 C C . VAL A 1 294 ? 4.780 -3.152 -6.153 1.00 90.25 294 VAL A C 1
ATOM 2253 O O . VAL A 1 294 ? 4.524 -2.645 -5.057 1.00 90.25 294 VAL A O 1
ATOM 2256 N N . LEU A 1 295 ? 5.997 -3.110 -6.682 1.00 91.75 295 LEU A N 1
ATOM 2257 C CA . LEU A 1 295 ? 7.114 -2.398 -6.082 1.00 91.75 295 LEU A CA 1
ATOM 2258 C C . LEU A 1 295 ? 7.219 -1.013 -6.727 1.00 91.75 295 LEU A C 1
ATOM 2260 O O . LEU A 1 295 ? 6.864 -0.806 -7.884 1.00 91.75 295 LEU A O 1
ATOM 2264 N N . THR A 1 296 ? 7.691 -0.044 -5.951 1.00 92.69 296 THR A N 1
ATOM 2265 C CA . THR A 1 296 ? 7.955 1.321 -6.411 1.00 92.69 296 THR A CA 1
ATOM 2266 C C . THR A 1 296 ? 9.292 1.780 -5.858 1.00 92.69 296 THR A C 1
ATOM 2268 O O . THR A 1 296 ? 9.540 1.627 -4.657 1.00 92.69 296 THR A O 1
ATOM 2271 N N . ALA A 1 297 ? 10.139 2.390 -6.677 1.00 91.50 297 ALA A N 1
ATOM 2272 C CA . ALA A 1 297 ? 11.376 3.005 -6.210 1.00 91.50 297 ALA A CA 1
ATOM 2273 C C . ALA A 1 297 ? 11.586 4.386 -6.831 1.00 91.50 297 ALA A C 1
ATOM 2275 O O . ALA A 1 297 ? 10.934 4.778 -7.797 1.00 91.50 297 ALA A O 1
ATOM 2276 N N . TYR A 1 298 ? 12.517 5.132 -6.252 1.00 93.50 298 TYR A N 1
ATOM 2277 C CA . TYR A 1 298 ? 13.176 6.238 -6.930 1.00 93.50 298 TYR A CA 1
ATOM 2278 C C . TYR A 1 298 ? 14.681 6.133 -6.665 1.00 93.50 298 TYR A C 1
ATOM 2280 O O . TYR A 1 298 ? 15.092 5.478 -5.710 1.00 93.50 298 TYR A O 1
ATOM 2288 N N . ALA A 1 299 ? 15.500 6.753 -7.501 1.00 91.94 299 ALA A N 1
ATOM 2289 C CA . ALA A 1 299 ? 16.934 6.899 -7.289 1.00 91.94 299 ALA A CA 1
ATOM 2290 C C . ALA A 1 299 ? 17.336 8.338 -7.605 1.00 91.94 299 ALA A C 1
ATOM 2292 O O . ALA A 1 299 ? 16.654 9.021 -8.370 1.00 91.94 299 ALA A O 1
ATOM 2293 N N . VAL A 1 300 ? 18.422 8.801 -6.994 1.00 93.25 300 VAL A N 1
ATOM 2294 C CA . VAL A 1 300 ? 18.985 10.133 -7.253 1.00 93.25 300 VAL A CA 1
ATOM 2295 C C . VAL A 1 300 ? 20.492 9.979 -7.297 1.00 93.25 300 VAL A C 1
ATOM 2297 O O . VAL A 1 300 ? 21.056 9.427 -6.354 1.00 93.25 300 VAL A O 1
ATOM 2300 N N . ASN A 1 301 ? 21.132 10.425 -8.376 1.00 91.50 301 ASN A N 1
ATOM 2301 C CA . ASN A 1 301 ? 22.567 10.218 -8.608 1.00 91.50 301 ASN A CA 1
ATOM 2302 C C . ASN A 1 301 ? 23.050 8.756 -8.419 1.00 91.50 301 ASN A C 1
ATOM 2304 O O . ASN A 1 301 ? 24.145 8.522 -7.917 1.00 91.50 301 ASN A O 1
ATOM 2308 N N . GLY A 1 302 ? 22.234 7.765 -8.795 1.00 84.00 302 GLY A N 1
ATOM 2309 C CA . GLY A 1 302 ? 22.542 6.336 -8.648 1.00 84.00 302 GLY A CA 1
ATOM 2310 C C . GLY A 1 302 ? 22.391 5.755 -7.233 1.00 84.00 302 GLY A C 1
ATOM 2311 O O . GLY A 1 302 ? 22.593 4.559 -7.056 1.00 84.00 302 GLY A O 1
ATOM 2312 N N . ASP A 1 303 ? 22.011 6.546 -6.225 1.00 85.06 303 ASP A N 1
ATOM 2313 C CA . ASP A 1 303 ? 21.692 6.037 -4.883 1.00 85.06 303 ASP A CA 1
ATOM 2314 C C . ASP A 1 303 ? 20.238 5.526 -4.813 1.00 85.06 303 ASP A C 1
ATOM 2316 O O . ASP A 1 303 ? 19.293 6.273 -5.103 1.00 85.06 303 ASP A O 1
ATOM 2320 N N . HIS A 1 304 ? 20.066 4.279 -4.362 1.00 67.44 304 HIS A N 1
ATOM 2321 C CA . HIS A 1 304 ? 18.789 3.570 -4.212 1.00 67.44 304 HIS A CA 1
ATOM 2322 C C . HIS A 1 304 ? 18.374 3.300 -2.743 1.00 67.44 304 HIS A C 1
ATOM 2324 O O . HIS A 1 304 ? 17.225 2.919 -2.502 1.00 67.44 304 HIS A O 1
ATOM 2330 N N . ASP A 1 305 ? 19.258 3.488 -1.756 1.00 49.44 305 ASP A N 1
ATOM 2331 C CA . ASP A 1 305 ? 19.321 2.637 -0.544 1.00 49.44 305 ASP A CA 1
ATOM 2332 C C . ASP A 1 305 ? 18.226 2.881 0.523 1.00 49.44 305 ASP A C 1
ATOM 2334 O O . ASP A 1 305 ? 18.156 2.213 1.548 1.00 49.44 305 ASP A O 1
ATOM 2338 N N . GLN A 1 306 ? 17.322 3.838 0.295 1.00 52.59 306 GLN A N 1
ATOM 2339 C CA . GLN A 1 306 ? 16.226 4.184 1.224 1.00 52.59 306 GLN A CA 1
ATOM 2340 C C . GLN A 1 306 ? 14.864 4.353 0.525 1.00 52.59 306 GLN A C 1
ATOM 2342 O O . GLN A 1 306 ? 13.955 5.012 1.037 1.00 52.59 306 GLN A O 1
ATOM 2347 N N . LYS A 1 307 ? 14.731 3.850 -0.710 1.00 68.81 307 LYS A N 1
ATOM 2348 C CA . LYS A 1 307 ? 13.768 4.416 -1.676 1.00 68.81 307 LYS A CA 1
ATOM 2349 C C . LYS A 1 307 ? 12.720 3.433 -2.204 1.00 68.81 307 LYS A C 1
ATOM 2351 O O . LYS A 1 307 ? 11.700 3.878 -2.747 1.00 68.81 307 LYS A O 1
ATOM 2356 N N . LEU A 1 308 ? 12.909 2.131 -1.996 1.00 82.44 308 LEU A N 1
ATOM 2357 C CA . LEU A 1 308 ? 11.953 1.079 -2.353 1.00 82.44 308 LEU A CA 1
ATOM 2358 C C . LEU A 1 308 ? 10.739 1.064 -1.400 1.00 82.44 308 LEU A C 1
ATOM 2360 O O . LEU A 1 308 ? 10.889 1.176 -0.187 1.00 82.44 308 LEU A O 1
ATOM 2364 N N . LYS A 1 309 ? 9.527 0.877 -1.935 1.00 82.31 309 LYS A N 1
ATOM 2365 C CA . LYS A 1 309 ? 8.326 0.478 -1.177 1.00 82.31 309 LYS A CA 1
ATOM 2366 C C . LYS A 1 309 ? 7.543 -0.562 -1.966 1.00 82.31 309 LYS A C 1
ATOM 2368 O O . LYS A 1 309 ? 7.311 -0.365 -3.157 1.00 82.31 309 LYS A O 1
ATOM 2373 N N . THR A 1 310 ? 7.111 -1.633 -1.301 1.00 83.50 310 THR A N 1
ATOM 2374 C CA . THR A 1 310 ? 6.169 -2.598 -1.886 1.00 83.50 310 THR A CA 1
ATOM 2375 C C . THR A 1 310 ? 4.744 -2.303 -1.435 1.00 83.50 310 THR A C 1
ATOM 2377 O O . THR A 1 310 ? 4.533 -1.937 -0.282 1.00 83.50 310 THR A O 1
ATOM 2380 N N . PHE A 1 311 ? 3.781 -2.545 -2.316 1.00 77.19 311 PHE A N 1
ATOM 2381 C CA . PHE A 1 311 ? 2.352 -2.560 -2.032 1.00 77.19 311 PHE A CA 1
ATOM 2382 C C . PHE A 1 311 ? 1.793 -3.934 -2.402 1.00 77.19 311 PHE A C 1
ATOM 2384 O O . PHE A 1 311 ? 2.150 -4.484 -3.446 1.00 77.19 311 PHE A O 1
ATOM 2391 N N . HIS A 1 312 ? 0.944 -4.504 -1.545 1.00 79.06 312 HIS A N 1
ATOM 2392 C CA . HIS A 1 312 ? 0.191 -5.711 -1.875 1.00 79.06 312 HIS A CA 1
ATOM 2393 C C . HIS A 1 312 ? -1.173 -5.311 -2.446 1.00 79.06 312 HIS A C 1
ATOM 2395 O O . HIS A 1 312 ? -1.907 -4.543 -1.819 1.00 79.06 312 HIS A O 1
ATOM 2401 N N . MET A 1 313 ? -1.494 -5.825 -3.631 1.00 75.25 313 MET A N 1
ATOM 2402 C CA . MET A 1 313 ? -2.678 -5.479 -4.410 1.00 75.25 313 MET A CA 1
ATOM 2403 C C . MET A 1 313 ? -3.742 -6.568 -4.291 1.00 75.25 313 MET A C 1
ATOM 2405 O O . MET A 1 313 ? -3.459 -7.760 -4.405 1.00 75.25 313 MET A O 1
ATOM 2409 N N . SER A 1 314 ? -5.006 -6.162 -4.160 1.00 67.38 314 SER A N 1
ATOM 2410 C CA . SER A 1 314 ? -6.152 -7.084 -4.102 1.00 67.38 314 SER A CA 1
ATOM 2411 C C . SER A 1 314 ? -6.461 -7.837 -5.419 1.00 67.38 314 SER A C 1
ATOM 2413 O O . SER A 1 314 ? -7.531 -8.431 -5.543 1.00 67.38 314 SER A O 1
ATOM 2415 N N . PHE A 1 315 ? -5.569 -7.785 -6.410 1.00 74.94 315 PHE A N 1
ATOM 2416 C CA . PHE A 1 315 ? -5.666 -8.423 -7.726 1.00 74.94 315 PHE A CA 1
ATOM 2417 C C . PHE A 1 315 ? -4.297 -8.977 -8.155 1.00 74.94 315 PHE A C 1
ATOM 2419 O O . PHE A 1 315 ? -3.265 -8.546 -7.639 1.00 74.94 315 PHE A O 1
ATOM 2426 N N . ASP A 1 316 ? -4.301 -9.924 -9.092 1.00 84.50 316 ASP A N 1
ATOM 2427 C CA . ASP A 1 316 ? -3.103 -10.536 -9.673 1.00 84.50 316 ASP A CA 1
ATOM 2428 C C . ASP A 1 316 ? -2.664 -9.745 -10.921 1.00 84.50 316 ASP A C 1
ATOM 2430 O O . ASP A 1 316 ? -3.381 -9.687 -11.921 1.00 84.50 316 ASP A O 1
ATOM 2434 N N . THR A 1 317 ? -1.468 -9.152 -10.863 1.00 90.81 317 THR A N 1
ATOM 2435 C CA . THR A 1 317 ? -0.870 -8.323 -11.931 1.00 90.81 317 THR A CA 1
ATOM 2436 C C . THR A 1 317 ? -0.556 -9.082 -13.229 1.00 90.81 317 THR A C 1
ATOM 2438 O O . THR A 1 317 ? -0.167 -8.461 -14.222 1.00 90.81 317 THR A O 1
ATOM 2441 N N . THR A 1 318 ? -0.707 -10.410 -13.236 1.00 92.38 318 THR A N 1
ATOM 2442 C CA . THR A 1 318 ? -0.398 -11.291 -14.371 1.00 92.38 318 THR A CA 1
ATOM 2443 C C . THR A 1 318 ? -1.625 -11.737 -15.171 1.00 92.38 318 THR A C 1
ATOM 2445 O O . THR A 1 318 ? -1.470 -12.229 -16.288 1.00 92.38 318 THR A O 1
ATOM 2448 N N . GLN A 1 319 ? -2.846 -11.525 -14.659 1.00 85.56 319 GLN A N 1
ATOM 2449 C CA . GLN A 1 319 ? -4.088 -11.926 -15.343 1.00 85.56 319 GLN A CA 1
ATOM 2450 C C . GLN A 1 319 ? -4.608 -10.828 -16.285 1.00 85.56 319 GLN A C 1
ATOM 2452 O O . GLN A 1 319 ? -4.834 -11.066 -17.477 1.00 85.56 319 GLN A O 1
ATOM 2457 N N . GLU A 1 320 ? -4.766 -9.611 -15.760 1.00 83.06 320 GLU A N 1
ATOM 2458 C CA . GLU A 1 320 ? -5.436 -8.488 -16.427 1.00 83.06 320 GLU A CA 1
ATOM 2459 C C . GLU A 1 320 ? -4.492 -7.298 -16.666 1.00 83.06 320 GLU A C 1
ATOM 2461 O O . GLU A 1 320 ? -3.432 -7.176 -16.053 1.00 83.06 320 GLU A O 1
ATOM 2466 N N . PHE A 1 321 ? -4.872 -6.413 -17.593 1.00 89.56 321 PHE A N 1
ATOM 2467 C CA . PHE A 1 321 ? -4.149 -5.168 -17.860 1.00 89.56 321 PHE A CA 1
ATOM 2468 C C . PHE A 1 321 ? -4.600 -4.063 -16.901 1.00 89.56 321 PHE A C 1
ATOM 2470 O O . PHE A 1 321 ? -5.705 -3.533 -17.038 1.00 89.56 321 PHE A O 1
ATOM 2477 N N . HIS A 1 322 ? -3.713 -3.643 -16.008 1.00 90.06 322 HIS A N 1
ATOM 2478 C CA . HIS A 1 322 ? -3.933 -2.494 -15.124 1.00 90.06 322 HIS A CA 1
ATOM 2479 C C . HIS A 1 322 ? -3.179 -1.269 -15.646 1.00 90.06 322 HIS A C 1
ATOM 2481 O O . HIS A 1 322 ? -2.142 -1.410 -16.296 1.00 90.06 322 HIS A O 1
ATOM 2487 N N . GLU A 1 323 ? -3.701 -0.068 -15.402 1.00 89.19 323 GLU A N 1
ATOM 2488 C CA . GLU A 1 323 ? -2.990 1.177 -15.716 1.00 89.19 323 GLU A CA 1
ATOM 2489 C C . GLU A 1 323 ? -1.968 1.477 -14.617 1.00 89.19 323 GLU A C 1
ATOM 2491 O O . GLU A 1 323 ? -2.325 1.556 -13.446 1.00 89.19 323 GLU A O 1
ATOM 2496 N N . TYR A 1 324 ? -0.714 1.716 -14.987 1.00 95.44 324 TYR A N 1
ATOM 2497 C CA . TYR A 1 324 ? 0.337 2.173 -14.084 1.00 95.44 324 TYR A CA 1
ATOM 2498 C C . TYR A 1 324 ? 0.794 3.558 -14.522 1.00 95.44 324 TYR A C 1
ATOM 2500 O O . TYR A 1 324 ? 1.233 3.763 -15.654 1.00 95.44 324 TYR A O 1
ATOM 2508 N N . SER A 1 325 ? 0.661 4.521 -13.614 1.00 93.94 325 SER A N 1
ATOM 2509 C CA . SER A 1 325 ? 0.818 5.940 -13.920 1.00 93.94 325 SER A CA 1
ATOM 2510 C C . SER A 1 325 ? 1.798 6.595 -12.950 1.00 93.94 325 SER A C 1
ATOM 2512 O O . SER A 1 325 ? 1.553 6.649 -11.743 1.00 93.94 325 SER A O 1
ATOM 2514 N N . ILE A 1 326 ? 2.909 7.119 -13.469 1.00 96.12 326 ILE A N 1
ATOM 2515 C CA . ILE A 1 326 ? 3.858 7.945 -12.712 1.00 96.12 326 ILE A CA 1
ATOM 2516 C C . ILE A 1 326 ? 3.575 9.406 -13.050 1.00 96.12 326 ILE A C 1
ATOM 2518 O O . ILE A 1 326 ? 3.675 9.811 -14.204 1.00 96.12 326 ILE A O 1
ATOM 2522 N N . LYS A 1 327 ? 3.268 10.224 -12.044 1.00 92.88 327 LYS A N 1
ATOM 2523 C CA . LYS A 1 327 ? 3.325 11.684 -12.152 1.00 92.88 327 LYS A CA 1
ATOM 2524 C C . LYS A 1 327 ? 4.590 12.194 -11.472 1.00 92.88 327 LYS A C 1
ATOM 2526 O O . LYS A 1 327 ? 4.891 11.775 -10.358 1.00 92.88 327 LYS A O 1
ATOM 2531 N N . TRP A 1 328 ? 5.290 13.132 -12.102 1.00 93.44 328 TRP A N 1
ATOM 2532 C CA . TRP A 1 328 ? 6.503 13.756 -11.572 1.00 93.44 328 TRP A CA 1
ATOM 2533 C C . TRP A 1 328 ? 6.600 15.227 -11.995 1.00 93.44 328 TRP A C 1
ATOM 2535 O O . TRP A 1 328 ? 6.372 15.576 -13.153 1.00 93.44 328 TRP A O 1
ATOM 2545 N N . ASP A 1 329 ? 6.929 16.086 -11.036 1.00 89.69 329 ASP A N 1
ATOM 2546 C CA . ASP A 1 329 ? 7.439 17.446 -11.225 1.00 89.69 329 ASP A CA 1
ATOM 2547 C C . ASP A 1 329 ? 8.418 17.787 -10.087 1.00 89.69 329 ASP A C 1
ATOM 2549 O O . ASP A 1 329 ? 8.701 16.942 -9.236 1.00 89.69 329 ASP A O 1
ATOM 2553 N N . ALA A 1 330 ? 8.920 19.025 -10.062 1.00 89.25 330 ALA A N 1
ATOM 2554 C CA . ALA A 1 330 ? 9.895 19.507 -9.082 1.00 89.25 330 ALA A CA 1
ATOM 2555 C C . ALA A 1 330 ? 9.421 19.466 -7.612 1.00 89.25 330 ALA A C 1
ATOM 2557 O O . ALA A 1 330 ? 10.250 19.546 -6.708 1.00 89.25 330 ALA A O 1
ATOM 2558 N N . GLU A 1 331 ? 8.115 19.343 -7.349 1.00 84.06 331 GLU A N 1
ATOM 2559 C CA . GLU A 1 331 ? 7.575 19.279 -5.987 1.00 84.06 331 GLU A CA 1
ATOM 2560 C C . GLU A 1 331 ? 7.261 17.848 -5.548 1.00 84.06 331 GLU A C 1
ATOM 2562 O O . GLU A 1 331 ? 7.462 17.496 -4.380 1.00 84.06 331 GLU A O 1
ATOM 2567 N N . THR A 1 332 ? 6.696 17.031 -6.446 1.00 85.25 332 THR A N 1
ATOM 2568 C CA . THR A 1 332 ? 6.090 15.747 -6.071 1.00 85.25 332 THR A CA 1
ATOM 2569 C C . THR A 1 332 ? 6.179 14.658 -7.136 1.00 85.25 332 THR A C 1
ATOM 2571 O O . THR A 1 332 ? 5.861 14.870 -8.309 1.00 85.25 332 THR A O 1
ATOM 2574 N N . ILE A 1 333 ? 6.501 13.447 -6.668 1.00 90.94 333 ILE A N 1
ATOM 2575 C CA . ILE A 1 333 ? 6.298 12.194 -7.405 1.00 90.94 333 ILE A CA 1
ATOM 2576 C C . ILE A 1 333 ? 5.049 11.515 -6.852 1.00 90.94 333 ILE A C 1
ATOM 2578 O O . ILE A 1 333 ? 4.883 11.414 -5.633 1.00 90.94 333 ILE A O 1
ATOM 2582 N N . VAL A 1 334 ? 4.187 11.020 -7.733 1.00 83.12 334 VAL A N 1
ATOM 2583 C CA . VAL A 1 334 ? 2.990 10.263 -7.373 1.00 83.12 334 VAL A CA 1
ATOM 2584 C C . VAL A 1 334 ? 2.899 9.015 -8.245 1.00 83.12 334 VAL A C 1
ATOM 2586 O O . VAL A 1 334 ? 2.850 9.115 -9.467 1.00 83.12 334 VAL A O 1
ATOM 2589 N N . TRP A 1 335 ? 2.862 7.845 -7.611 1.00 90.00 335 TRP A N 1
ATOM 2590 C CA . TRP A 1 335 ? 2.629 6.559 -8.264 1.00 90.00 335 TRP A CA 1
ATOM 2591 C C . TRP A 1 335 ? 1.151 6.210 -8.126 1.00 90.00 335 TRP A C 1
ATOM 2593 O O . TRP A 1 335 ? 0.602 6.243 -7.019 1.00 90.00 335 TRP A O 1
ATOM 2603 N N . MET A 1 336 ? 0.518 5.861 -9.239 1.00 82.56 336 MET A N 1
ATOM 2604 C CA . MET A 1 336 ? -0.894 5.506 -9.323 1.00 82.56 336 MET A CA 1
ATOM 2605 C C . MET A 1 336 ? -1.080 4.167 -10.035 1.00 82.56 336 MET A C 1
ATOM 2607 O O . MET A 1 336 ? -0.361 3.873 -10.987 1.00 82.56 336 MET A O 1
ATOM 2611 N N . VAL A 1 337 ? -2.072 3.396 -9.596 1.00 83.44 337 VAL A N 1
ATOM 2612 C CA . VAL A 1 337 ? -2.548 2.187 -10.277 1.00 83.44 337 VAL A CA 1
ATOM 2613 C C . VAL A 1 337 ? -4.041 2.351 -10.545 1.00 83.44 337 VAL A C 1
ATOM 2615 O O . VAL A 1 337 ? -4.758 2.776 -9.643 1.00 83.44 337 VAL A O 1
ATOM 2618 N N . ASP A 1 338 ? -4.492 2.099 -11.773 1.00 78.56 338 ASP A N 1
ATOM 2619 C CA . ASP A 1 338 ? -5.858 2.350 -12.265 1.00 78.56 338 ASP A CA 1
ATOM 2620 C C . ASP A 1 338 ? -6.353 3.785 -11.978 1.00 78.56 338 ASP A C 1
ATOM 2622 O O . ASP A 1 338 ? -7.473 4.017 -11.521 1.00 78.56 338 ASP A O 1
ATOM 2626 N N . SER A 1 339 ? -5.478 4.775 -12.206 1.00 69.75 339 SER A N 1
ATOM 2627 C CA . SER A 1 339 ? -5.679 6.184 -11.831 1.00 69.75 339 SER A CA 1
ATOM 2628 C C . SER A 1 339 ? -5.947 6.432 -10.328 1.00 69.75 339 SER A C 1
ATOM 2630 O O . SER A 1 339 ? -6.558 7.437 -9.946 1.00 69.75 339 SER A O 1
ATOM 2632 N N . ILE A 1 340 ? -5.453 5.556 -9.440 1.00 59.84 340 ILE A N 1
ATOM 2633 C CA . ILE A 1 340 ? -5.558 5.675 -7.974 1.00 59.84 340 ILE A CA 1
ATOM 2634 C C . ILE A 1 340 ? -4.176 5.734 -7.313 1.00 59.84 340 ILE A C 1
ATOM 2636 O O . ILE A 1 340 ? -3.344 4.851 -7.496 1.00 59.84 340 ILE A O 1
ATOM 2640 N N . VAL A 1 341 ? -3.926 6.768 -6.506 1.00 69.56 341 VAL A N 1
ATOM 2641 C CA . VAL A 1 341 ? -2.627 7.021 -5.856 1.00 69.56 341 VAL A CA 1
ATOM 2642 C C . VAL A 1 341 ? -2.276 5.948 -4.817 1.00 69.56 341 VAL A C 1
ATOM 2644 O O . VAL A 1 341 ? -2.882 5.911 -3.750 1.00 69.56 341 VAL A O 1
ATOM 2647 N N . ILE A 1 342 ? -1.234 5.149 -5.078 1.00 67.00 342 ILE A N 1
ATOM 2648 C CA . ILE A 1 342 ? -0.659 4.201 -4.102 1.00 67.00 342 ILE A CA 1
ATOM 2649 C C . ILE A 1 342 ? 0.465 4.820 -3.259 1.00 67.00 342 ILE A C 1
ATOM 2651 O O . ILE A 1 342 ? 0.651 4.447 -2.101 1.00 67.00 342 ILE A O 1
ATOM 2655 N N . ARG A 1 343 ? 1.210 5.788 -3.811 1.00 81.06 343 ARG A N 1
ATOM 2656 C CA . ARG A 1 343 ? 2.366 6.417 -3.153 1.00 81.06 343 ARG A CA 1
ATOM 2657 C C . ARG A 1 343 ? 2.514 7.870 -3.588 1.00 81.06 343 ARG A C 1
ATOM 2659 O O . ARG A 1 343 ? 2.445 8.165 -4.775 1.00 81.06 343 ARG A O 1
ATOM 2666 N N . THR A 1 344 ? 2.843 8.740 -2.637 1.00 79.19 344 THR A N 1
ATOM 2667 C CA . THR A 1 344 ? 3.259 10.129 -2.887 1.00 79.19 344 THR A CA 1
ATOM 2668 C C . THR A 1 344 ? 4.599 10.390 -2.208 1.00 79.19 344 THR A C 1
ATOM 2670 O O . THR A 1 344 ? 4.787 10.029 -1.046 1.00 79.19 344 THR A O 1
ATOM 2673 N N . LEU A 1 345 ? 5.513 11.052 -2.913 1.00 81.69 345 LEU A N 1
ATOM 2674 C CA . LEU A 1 345 ? 6.737 11.639 -2.375 1.00 81.69 345 LEU A CA 1
ATOM 2675 C C . LEU A 1 345 ? 6.677 13.158 -2.569 1.00 81.69 345 LEU A C 1
ATOM 2677 O O . LEU A 1 345 ? 6.258 13.621 -3.628 1.00 81.69 345 LEU A O 1
ATOM 2681 N N . ARG A 1 346 ? 7.112 13.928 -1.568 1.00 80.88 346 ARG A N 1
ATOM 2682 C CA . ARG A 1 346 ? 7.302 15.383 -1.674 1.00 80.88 346 ARG A CA 1
ATOM 2683 C C . ARG A 1 346 ? 8.788 15.702 -1.559 1.00 80.88 346 ARG A C 1
ATOM 2685 O O . ARG A 1 346 ? 9.428 15.167 -0.656 1.00 80.88 346 ARG A O 1
ATOM 2692 N N . ALA A 1 347 ? 9.308 16.587 -2.407 1.00 84.56 347 ALA A N 1
ATOM 2693 C CA . ALA A 1 347 ? 10.701 17.037 -2.355 1.00 84.56 347 ALA A CA 1
ATOM 2694 C C . ALA A 1 347 ? 11.059 17.608 -0.969 1.00 84.56 347 ALA A C 1
ATOM 2696 O O . ALA A 1 347 ? 12.055 17.217 -0.373 1.00 84.56 347 ALA A O 1
ATOM 2697 N N . SER A 1 348 ? 10.158 18.398 -0.375 1.00 78.00 348 SER A N 1
ATOM 2698 C CA . SER A 1 348 ? 10.271 18.961 0.984 1.00 78.00 348 SER A CA 1
ATOM 2699 C C . SER A 1 348 ? 10.215 17.945 2.141 1.00 78.00 348 SER A C 1
ATOM 2701 O O . SER A 1 348 ? 10.092 18.334 3.302 1.00 78.00 348 SER A O 1
ATOM 2703 N N . ARG A 1 349 ? 10.258 16.637 1.857 1.00 79.44 349 ARG A N 1
ATOM 2704 C CA . ARG A 1 349 ? 10.272 15.551 2.854 1.00 79.44 349 ARG A CA 1
ATOM 2705 C C . ARG A 1 349 ? 11.445 14.578 2.673 1.00 79.44 349 ARG A C 1
ATOM 2707 O O . ARG A 1 349 ? 11.453 13.538 3.324 1.00 79.44 349 ARG A O 1
ATOM 2714 N N . VAL A 1 350 ? 12.415 14.888 1.807 1.00 81.50 350 VAL A N 1
ATOM 2715 C CA . VAL A 1 350 ? 13.584 14.036 1.522 1.00 81.50 350 VAL A CA 1
ATOM 2716 C C . VAL A 1 350 ? 14.863 14.858 1.358 1.00 81.50 350 VAL A C 1
ATOM 2718 O O . VAL A 1 350 ? 14.816 16.003 0.925 1.00 81.50 350 VAL A O 1
ATOM 2721 N N . LYS A 1 351 ? 16.023 14.261 1.670 1.00 86.00 351 LYS A N 1
ATOM 2722 C CA . LYS A 1 351 ? 17.344 14.903 1.502 1.00 86.00 351 LYS A CA 1
ATOM 2723 C C . LYS A 1 351 ? 17.759 15.071 0.031 1.00 86.00 351 LYS A C 1
ATOM 2725 O O . LYS A 1 351 ? 18.579 15.927 -0.275 1.00 86.00 351 LYS A O 1
ATOM 2730 N N . ALA A 1 352 ? 17.219 14.245 -0.867 1.00 89.06 352 ALA A N 1
ATOM 2731 C CA . ALA A 1 352 ? 17.514 14.248 -2.297 1.00 89.06 352 ALA A CA 1
ATOM 2732 C C . ALA A 1 352 ? 16.273 13.814 -3.093 1.00 89.06 352 ALA A C 1
ATOM 2734 O O . ALA A 1 352 ? 15.542 12.921 -2.659 1.00 89.06 352 ALA A O 1
ATOM 2735 N N . PHE A 1 353 ? 16.045 14.424 -4.257 1.00 92.44 353 PHE A N 1
ATOM 2736 C CA . PHE A 1 353 ? 14.843 14.230 -5.073 1.00 92.44 353 PHE A CA 1
ATOM 2737 C C . PHE A 1 353 ? 15.200 14.207 -6.578 1.00 92.44 353 PHE A C 1
ATOM 2739 O O . PHE A 1 353 ? 16.097 14.954 -6.966 1.00 92.44 353 PHE A O 1
ATOM 2746 N N . PRO A 1 354 ? 14.544 13.381 -7.422 1.00 93.94 354 PRO A N 1
ATOM 2747 C CA . PRO A 1 354 ? 14.831 13.301 -8.859 1.00 93.94 354 PRO A CA 1
ATOM 2748 C C . PRO A 1 354 ? 14.543 14.605 -9.614 1.00 93.94 354 PRO A C 1
ATOM 2750 O O . PRO A 1 354 ? 13.429 15.135 -9.553 1.00 93.94 354 PRO A O 1
ATOM 2753 N N . VAL A 1 355 ? 15.537 15.093 -10.358 1.00 94.00 355 VAL A N 1
ATOM 2754 C CA . VAL A 1 355 ? 15.489 16.359 -11.116 1.00 94.00 355 VAL A CA 1
ATOM 2755 C C . VAL A 1 355 ? 16.097 16.268 -12.521 1.00 94.00 355 VAL A C 1
ATOM 2757 O O . VAL A 1 355 ? 15.824 17.133 -13.354 1.00 94.00 355 VAL A O 1
ATOM 2760 N N . LYS A 1 356 ? 16.909 15.246 -12.825 1.00 96.00 356 LYS A N 1
ATOM 2761 C CA . LYS A 1 356 ? 17.520 15.085 -14.154 1.00 96.00 356 LYS A CA 1
ATOM 2762 C C . LYS A 1 356 ? 16.474 14.672 -15.206 1.00 96.00 356 LYS A C 1
ATOM 2764 O O . LYS A 1 356 ? 15.761 13.696 -14.976 1.00 96.00 356 LYS A O 1
ATOM 2769 N N . PRO A 1 357 ? 16.417 15.316 -16.390 1.00 97.00 357 PRO A N 1
ATOM 2770 C CA . PRO A 1 357 ? 15.500 14.914 -17.456 1.00 97.00 357 PRO A CA 1
ATOM 2771 C C . PRO A 1 357 ? 15.749 13.476 -17.929 1.00 97.00 357 PRO A C 1
ATOM 2773 O O . PRO A 1 357 ? 16.897 13.092 -18.175 1.00 97.00 357 PRO A O 1
ATOM 2776 N N . GLY A 1 358 ? 14.680 12.695 -18.099 1.00 96.44 358 GLY A N 1
ATOM 2777 C CA . GLY A 1 358 ? 14.762 11.255 -18.348 1.00 96.44 358 GLY A CA 1
ATOM 2778 C C . GLY A 1 358 ? 13.863 10.729 -19.460 1.00 96.44 358 GLY A C 1
ATOM 2779 O O . GLY A 1 358 ? 12.825 11.313 -19.767 1.00 96.44 358 GLY A O 1
ATOM 2780 N N . HIS A 1 359 ? 14.277 9.617 -20.067 1.00 97.50 359 HIS A N 1
ATOM 2781 C CA . HIS A 1 359 ? 13.403 8.806 -20.917 1.00 97.50 359 HIS A CA 1
ATOM 2782 C C . HIS A 1 359 ? 12.497 7.944 -20.032 1.00 97.50 359 HIS A C 1
ATOM 2784 O O . HIS A 1 359 ? 12.839 7.660 -18.882 1.00 97.50 359 HIS A O 1
ATOM 2790 N N . VAL A 1 360 ? 11.370 7.496 -20.579 1.00 97.81 360 VAL A N 1
ATOM 2791 C CA . VAL A 1 360 ? 10.515 6.479 -19.956 1.00 97.81 360 VAL A CA 1
ATOM 2792 C C . VAL A 1 360 ? 10.795 5.136 -20.622 1.00 97.81 360 VAL A C 1
ATOM 2794 O O . VAL A 1 360 ? 10.868 5.078 -21.847 1.00 97.81 360 VAL A O 1
ATOM 2797 N N . PHE A 1 361 ? 10.960 4.083 -19.828 1.00 97.75 361 PHE A N 1
ATOM 2798 C CA . PHE A 1 361 ? 11.439 2.760 -20.218 1.00 97.75 361 PHE A CA 1
ATOM 2799 C C . PHE A 1 361 ? 10.426 1.658 -19.891 1.00 97.75 361 PHE A C 1
ATOM 2801 O O . PHE A 1 361 ? 9.751 1.717 -18.860 1.00 97.75 361 PHE A O 1
ATOM 2808 N N . GLY A 1 362 ? 10.416 0.612 -20.718 1.00 96.81 362 GLY A N 1
ATOM 2809 C CA . GLY A 1 362 ? 9.936 -0.726 -20.364 1.00 96.81 362 GLY A CA 1
ATOM 2810 C C . GLY A 1 362 ? 11.102 -1.716 -20.405 1.00 96.81 362 GLY A C 1
ATOM 2811 O O . GLY A 1 362 ? 11.898 -1.678 -21.344 1.00 96.81 362 GLY A O 1
ATOM 2812 N N . TYR A 1 363 ? 11.236 -2.578 -19.392 1.00 95.25 363 TYR A N 1
ATOM 2813 C CA . TYR A 1 363 ? 12.357 -3.524 -19.273 1.00 95.25 363 TYR A CA 1
ATOM 2814 C C . TYR A 1 363 ? 11.929 -4.839 -18.611 1.00 95.25 363 TYR A C 1
ATOM 2816 O O . TYR A 1 363 ? 11.154 -4.819 -17.658 1.00 95.25 363 TYR A O 1
ATOM 2824 N N . SER A 1 364 ? 12.477 -5.969 -19.062 1.00 95.25 364 SER A N 1
ATOM 2825 C CA . SER A 1 364 ? 12.373 -7.270 -18.380 1.00 95.25 364 SER A CA 1
ATOM 2826 C C . SER A 1 364 ? 13.768 -7.888 -18.249 1.00 95.25 364 SER A C 1
ATOM 2828 O O . SER A 1 364 ? 14.533 -7.862 -19.216 1.00 95.25 364 SER A O 1
ATOM 2830 N N . TRP A 1 365 ? 14.136 -8.385 -17.062 1.00 91.69 365 TRP A N 1
ATOM 2831 C CA . TRP A 1 365 ? 15.516 -8.776 -16.739 1.00 91.69 365 TRP A CA 1
ATOM 2832 C C . TRP A 1 365 ? 15.645 -9.853 -15.645 1.00 91.69 365 TRP A C 1
ATOM 2834 O O . TRP A 1 365 ? 14.732 -10.071 -14.849 1.00 91.69 365 TRP A O 1
ATOM 2844 N N . ASP A 1 366 ? 16.801 -10.533 -15.608 1.00 92.44 366 ASP A N 1
ATOM 2845 C CA . ASP A 1 366 ? 17.105 -11.574 -14.617 1.00 92.44 366 ASP A CA 1
ATOM 2846 C C . ASP A 1 366 ? 17.533 -10.951 -13.279 1.00 92.44 366 ASP A C 1
ATOM 2848 O O . ASP A 1 366 ? 18.661 -10.482 -13.118 1.00 92.44 366 ASP A O 1
ATOM 2852 N N . ALA A 1 367 ? 16.629 -10.976 -12.305 1.00 89.25 367 ALA A N 1
ATOM 2853 C CA . ALA A 1 367 ? 16.853 -10.524 -10.939 1.00 89.25 367 ALA A CA 1
ATOM 2854 C C . ALA A 1 367 ? 17.253 -11.668 -9.979 1.00 89.25 367 ALA A C 1
ATOM 2856 O O . ALA A 1 367 ? 17.250 -11.471 -8.763 1.00 89.25 367 ALA A O 1
ATOM 2857 N N . SER A 1 368 ? 17.649 -12.849 -10.481 1.00 83.56 368 SER A N 1
ATOM 2858 C CA . SER A 1 368 ? 18.061 -14.012 -9.662 1.00 83.56 368 SER A CA 1
ATOM 2859 C C . SER A 1 368 ? 19.309 -13.788 -8.792 1.00 83.56 368 SER A C 1
ATOM 2861 O O . SER A 1 368 ? 19.657 -14.646 -7.975 1.00 83.56 368 SER A O 1
ATOM 2863 N N . SER A 1 369 ? 20.020 -12.677 -8.995 1.00 76.81 369 SER A N 1
ATOM 2864 C CA . SER A 1 369 ? 21.159 -12.216 -8.191 1.00 76.81 369 SER A CA 1
ATOM 2865 C C . SER A 1 369 ? 20.787 -11.135 -7.167 1.00 76.81 369 SER A C 1
ATOM 2867 O O . SER A 1 369 ? 21.579 -10.849 -6.271 1.00 76.81 369 SER A O 1
ATOM 2869 N N . VAL A 1 370 ? 19.597 -10.529 -7.262 1.00 74.88 370 VAL A N 1
ATOM 2870 C CA . VAL A 1 370 ? 19.198 -9.410 -6.397 1.00 74.88 370 VAL A CA 1
ATOM 2871 C C . VAL A 1 370 ? 18.915 -9.922 -4.987 1.00 74.88 370 VAL A C 1
ATOM 2873 O O . VAL A 1 370 ? 18.055 -10.786 -4.792 1.00 74.88 370 VAL A O 1
ATOM 2876 N N . ALA A 1 371 ? 19.653 -9.383 -4.010 1.00 67.62 371 ALA A N 1
ATOM 2877 C CA . ALA A 1 371 ? 19.650 -9.839 -2.619 1.00 67.62 371 ALA A CA 1
ATOM 2878 C C . ALA A 1 371 ? 19.820 -11.372 -2.513 1.00 67.62 371 ALA A C 1
ATOM 2880 O O . ALA A 1 371 ? 19.010 -12.057 -1.888 1.00 67.62 371 ALA A O 1
ATOM 2881 N N . ASP A 1 372 ? 20.814 -11.918 -3.224 1.00 67.50 372 ASP A N 1
ATOM 2882 C CA . ASP A 1 372 ? 21.125 -13.355 -3.337 1.00 67.50 372 ASP A CA 1
ATOM 2883 C C . ASP A 1 372 ? 19.965 -14.242 -3.841 1.00 67.50 372 ASP A C 1
ATOM 2885 O O . ASP A 1 372 ? 19.955 -15.465 -3.670 1.00 67.50 372 ASP A O 1
ATOM 2889 N N . GLY A 1 373 ? 18.988 -13.628 -4.516 1.00 64.19 373 GLY A N 1
ATOM 2890 C CA . GLY A 1 373 ? 17.772 -14.275 -5.007 1.00 64.19 373 GLY A CA 1
ATOM 2891 C C . GLY A 1 373 ? 16.618 -14.275 -3.998 1.00 64.19 373 GLY A C 1
ATOM 2892 O O . GLY A 1 373 ? 15.554 -14.803 -4.311 1.00 64.19 373 GLY A O 1
ATOM 2893 N N . THR A 1 374 ? 16.764 -13.663 -2.817 1.00 72.50 374 THR A N 1
ATOM 2894 C CA . THR A 1 374 ? 15.660 -13.538 -1.839 1.00 72.50 374 THR A CA 1
ATOM 2895 C C . THR A 1 374 ? 14.517 -12.655 -2.344 1.00 72.50 374 THR A C 1
ATOM 2897 O O . THR A 1 374 ? 13.369 -12.875 -1.962 1.00 72.50 374 THR A O 1
ATOM 2900 N N . LEU A 1 375 ? 14.797 -11.699 -3.242 1.00 73.94 375 LEU A N 1
ATOM 2901 C CA . LEU A 1 375 ? 13.762 -10.855 -3.838 1.00 73.94 375 LEU A CA 1
ATOM 2902 C C . LEU A 1 375 ? 12.921 -11.620 -4.871 1.00 73.94 375 LEU A C 1
ATOM 2904 O O . LEU A 1 375 ? 11.698 -11.647 -4.758 1.00 73.94 375 LEU A O 1
ATOM 2908 N N . ALA A 1 376 ? 13.558 -12.226 -5.877 1.00 79.75 376 ALA A N 1
ATOM 2909 C CA . ALA A 1 376 ? 12.870 -12.778 -7.050 1.00 79.75 376 ALA A CA 1
ATOM 2910 C C . ALA A 1 376 ? 12.774 -14.313 -7.090 1.00 79.75 376 ALA A C 1
ATOM 2912 O O . ALA A 1 376 ? 12.019 -14.861 -7.894 1.00 79.75 376 ALA A O 1
ATOM 2913 N N . GLY A 1 377 ? 13.514 -15.030 -6.245 1.00 85.38 377 GLY A N 1
ATOM 2914 C CA . GLY A 1 377 ? 13.833 -16.438 -6.478 1.00 85.38 377 GLY A CA 1
ATOM 2915 C C . GLY A 1 377 ? 14.875 -16.587 -7.592 1.00 85.38 377 GLY A C 1
ATOM 2916 O O . GLY A 1 377 ? 15.686 -15.692 -7.815 1.00 85.38 377 GLY A O 1
ATOM 2917 N N . ARG A 1 378 ? 14.855 -17.719 -8.305 1.00 86.69 378 ARG A N 1
ATOM 2918 C CA . ARG A 1 378 ? 15.693 -17.963 -9.494 1.00 86.69 378 ARG A CA 1
ATOM 2919 C C . ARG A 1 378 ? 14.831 -18.252 -10.716 1.00 86.69 378 ARG A C 1
ATOM 2921 O O . ARG A 1 378 ? 13.756 -18.835 -10.565 1.00 86.69 378 ARG A O 1
ATOM 2928 N N . VAL A 1 379 ? 15.317 -17.910 -11.912 1.00 89.31 379 VAL A N 1
ATOM 2929 C CA . VAL A 1 379 ? 14.583 -18.192 -13.154 1.00 89.31 379 VAL A CA 1
ATOM 2930 C C . VAL A 1 379 ? 14.419 -19.691 -13.388 1.00 89.31 379 VAL A C 1
ATOM 2932 O O . VAL A 1 379 ? 15.386 -20.425 -13.603 1.00 89.31 379 VAL A O 1
ATOM 2935 N N . ASN A 1 380 ? 13.161 -20.142 -13.407 1.00 87.50 380 ASN A N 1
ATOM 2936 C CA . ASN A 1 380 ? 12.811 -21.471 -13.890 1.00 87.50 380 ASN A CA 1
ATOM 2937 C C . ASN A 1 380 ? 12.714 -21.460 -15.421 1.00 87.50 380 ASN A C 1
ATOM 2939 O O . ASN A 1 380 ? 11.645 -21.270 -15.998 1.00 87.50 380 ASN A O 1
ATOM 2943 N N . TRP A 1 381 ? 13.844 -21.703 -16.078 1.00 91.25 381 TRP A N 1
ATOM 2944 C CA . TRP A 1 381 ? 13.957 -21.700 -17.537 1.00 91.25 381 TRP A CA 1
ATOM 2945 C C . TRP A 1 381 ? 13.108 -22.750 -18.275 1.00 91.25 381 TRP A C 1
ATOM 2947 O O . TRP A 1 381 ? 13.027 -22.673 -19.496 1.00 91.25 381 TRP A O 1
ATOM 2957 N N . TYR A 1 382 ? 12.477 -23.710 -17.586 1.00 92.31 382 TYR A N 1
ATOM 2958 C CA . TYR A 1 382 ? 11.485 -24.606 -18.204 1.00 92.31 382 TYR A CA 1
ATOM 2959 C C . TYR A 1 382 ? 10.140 -23.915 -18.481 1.00 92.31 382 TYR A C 1
ATOM 2961 O O . TYR A 1 382 ? 9.378 -24.398 -19.312 1.00 92.31 382 TYR A O 1
ATOM 2969 N N . ASN A 1 383 ? 9.859 -22.791 -17.814 1.00 90.31 383 ASN A N 1
ATOM 2970 C CA . ASN A 1 383 ? 8.646 -21.994 -18.018 1.00 90.31 383 ASN A CA 1
ATOM 2971 C C . ASN A 1 383 ? 8.834 -20.878 -19.072 1.00 90.31 383 ASN A C 1
ATOM 2973 O O . ASN A 1 383 ? 7.887 -20.153 -19.361 1.00 90.31 383 ASN A O 1
ATOM 2977 N N . ALA A 1 384 ? 10.048 -20.701 -19.606 1.00 92.19 384 ALA A N 1
ATOM 2978 C CA . ALA A 1 384 ? 10.363 -19.671 -20.594 1.00 92.19 384 ALA A CA 1
ATOM 2979 C C . ALA A 1 384 ? 9.927 -20.100 -22.019 1.00 92.19 384 ALA A C 1
ATOM 2981 O O . ALA A 1 384 ? 9.949 -21.297 -22.316 1.00 92.19 384 ALA A O 1
ATOM 2982 N N . PRO A 1 385 ? 9.604 -19.163 -22.934 1.00 95.38 385 PRO A N 1
ATOM 2983 C CA . PRO A 1 385 ? 9.688 -17.711 -22.782 1.00 95.38 385 PRO A CA 1
ATOM 2984 C C . PRO A 1 385 ? 8.556 -17.109 -21.940 1.00 95.38 385 PRO A C 1
ATOM 2986 O O . PRO A 1 385 ? 7.399 -17.510 -22.044 1.00 95.38 385 PRO A O 1
ATOM 2989 N N . PHE A 1 386 ? 8.895 -16.089 -21.155 1.00 96.12 386 PHE A N 1
ATOM 2990 C CA . PHE A 1 386 ? 7.920 -15.249 -20.459 1.00 96.12 386 PHE A CA 1
ATOM 2991 C C . PHE A 1 386 ? 7.600 -14.006 -21.293 1.00 96.12 386 PHE A C 1
ATOM 2993 O O . PHE A 1 386 ? 8.437 -13.554 -22.074 1.00 96.12 386 PHE A O 1
ATOM 3000 N N . PHE A 1 387 ? 6.410 -13.432 -21.108 1.00 95.06 387 PHE A N 1
ATOM 3001 C CA . PHE A 1 387 ? 5.950 -12.272 -21.871 1.00 95.06 387 PHE A CA 1
ATOM 3002 C C . PHE A 1 387 ? 5.412 -11.178 -20.949 1.00 95.06 387 PHE A C 1
ATOM 3004 O O . PHE A 1 387 ? 4.482 -11.404 -20.177 1.00 95.06 387 PHE A O 1
ATOM 3011 N N . MET A 1 388 ? 5.988 -9.985 -21.064 1.00 96.00 388 MET A N 1
ATOM 3012 C CA . MET A 1 388 ? 5.513 -8.760 -20.430 1.00 96.00 388 MET A CA 1
ATOM 3013 C C . MET A 1 388 ? 4.813 -7.913 -21.496 1.00 96.00 388 MET A C 1
ATOM 3015 O O . MET A 1 388 ? 5.444 -7.522 -22.479 1.00 96.00 388 MET A O 1
ATOM 3019 N N . SER A 1 389 ? 3.519 -7.643 -21.326 1.00 97.25 389 SER A N 1
ATOM 3020 C CA . SER A 1 389 ? 2.709 -6.933 -22.327 1.00 97.25 389 SER A CA 1
ATOM 3021 C C . SER A 1 389 ? 2.374 -5.512 -21.882 1.00 97.25 389 SER A C 1
ATOM 3023 O O . SER A 1 389 ? 2.032 -5.285 -20.720 1.00 97.25 389 SER A O 1
ATOM 3025 N N . PHE A 1 390 ? 2.402 -4.576 -22.830 1.00 97.88 390 PHE A N 1
ATOM 3026 C CA . PHE A 1 390 ? 2.087 -3.162 -22.642 1.00 97.88 390 PHE A CA 1
ATOM 3027 C C . PHE A 1 390 ? 1.104 -2.685 -23.718 1.00 97.88 390 PHE A C 1
ATOM 3029 O O . PHE A 1 390 ? 1.244 -3.048 -24.885 1.00 97.88 390 PHE A O 1
ATOM 3036 N N . GLU A 1 391 ? 0.171 -1.805 -23.366 1.00 96.69 391 GLU A N 1
ATOM 3037 C CA . GLU A 1 391 ? -0.714 -1.111 -24.314 1.00 96.69 391 GLU A CA 1
ATOM 3038 C C . GLU A 1 391 ? -1.033 0.315 -23.827 1.00 96.69 391 GLU A C 1
ATOM 3040 O O . GLU A 1 391 ? -0.761 0.661 -22.675 1.00 96.69 391 GLU A O 1
ATOM 3045 N N . ASN A 1 392 ? -1.630 1.143 -24.694 1.00 92.31 392 ASN A N 1
ATOM 3046 C CA . ASN A 1 392 ? -2.161 2.470 -24.341 1.00 92.31 392 ASN A CA 1
ATOM 3047 C C . ASN A 1 392 ? -1.165 3.350 -23.547 1.00 92.31 392 ASN A C 1
ATOM 3049 O O . ASN A 1 392 ? -1.451 3.785 -22.431 1.00 92.31 392 ASN A O 1
ATOM 3053 N N . PHE A 1 393 ? 0.023 3.599 -24.108 1.00 96.00 393 PHE A N 1
ATOM 3054 C CA . PHE A 1 393 ? 0.993 4.505 -23.494 1.00 96.00 393 PHE A CA 1
ATOM 3055 C C . PHE A 1 393 ? 0.595 5.964 -23.764 1.00 96.00 393 PHE A C 1
ATOM 3057 O O . PHE A 1 393 ? 0.444 6.383 -24.910 1.00 96.00 393 PHE A O 1
ATOM 3064 N N . GLN A 1 394 ? 0.410 6.743 -22.703 1.00 93.50 394 GLN A N 1
ATOM 3065 C CA . GLN A 1 394 ? -0.013 8.137 -22.732 1.00 93.50 394 GLN A CA 1
ATOM 3066 C C . GLN A 1 394 ? 0.958 9.013 -21.936 1.00 93.50 394 GLN A C 1
ATOM 3068 O O . GLN A 1 394 ? 1.412 8.640 -20.851 1.00 93.50 394 GLN A O 1
ATOM 3073 N N . VAL A 1 395 ? 1.247 10.206 -22.456 1.00 92.44 395 VAL A N 1
ATOM 3074 C CA . VAL A 1 395 ? 2.091 11.203 -21.792 1.00 92.44 395 VAL A CA 1
ATOM 3075 C C . VAL A 1 395 ? 1.433 12.579 -21.829 1.00 92.44 395 VAL A C 1
ATOM 3077 O O . VAL A 1 395 ? 1.092 13.093 -22.892 1.00 92.44 395 VAL A O 1
ATOM 3080 N N . ALA A 1 396 ? 1.305 13.201 -20.658 1.00 89.94 396 ALA A N 1
ATOM 3081 C CA . ALA A 1 396 ? 0.902 14.596 -20.500 1.00 89.94 396 ALA A CA 1
ATOM 3082 C C . ALA A 1 396 ? 2.092 15.392 -19.948 1.00 89.94 396 ALA A C 1
ATOM 3084 O O . ALA A 1 396 ? 2.397 15.325 -18.756 1.00 89.94 396 ALA A O 1
ATOM 3085 N N . SER A 1 397 ? 2.802 16.108 -20.821 1.00 88.25 397 SER A N 1
ATOM 3086 C CA . SER A 1 397 ? 4.050 16.814 -20.500 1.00 88.25 397 SER A CA 1
ATOM 3087 C C . SER A 1 397 ? 4.207 18.078 -21.365 1.00 88.25 397 SER A C 1
ATOM 3089 O O . SER A 1 397 ? 3.798 18.053 -22.527 1.00 88.25 397 SER A O 1
ATOM 3091 N N . PRO A 1 398 ? 4.797 19.176 -20.849 1.00 85.25 398 PRO A N 1
ATOM 3092 C CA . PRO A 1 398 ? 5.244 19.374 -19.469 1.00 85.25 398 PRO A CA 1
ATOM 3093 C C . PRO A 1 398 ? 4.073 19.629 -18.511 1.00 85.25 398 PRO A C 1
ATOM 3095 O O . PRO A 1 398 ? 3.087 20.273 -18.867 1.00 85.25 398 PRO A O 1
ATOM 3098 N N . LEU A 1 399 ? 4.219 19.189 -17.260 1.00 80.25 399 LEU A N 1
ATOM 3099 C CA . LEU A 1 399 ? 3.393 19.689 -16.160 1.00 80.25 399 LEU A CA 1
ATOM 3100 C C . LEU A 1 399 ? 3.943 21.033 -15.680 1.00 80.25 399 LEU A C 1
ATOM 3102 O O . LEU A 1 399 ? 5.127 21.125 -15.342 1.00 80.25 399 LEU A O 1
ATOM 3106 N N . ARG A 1 400 ? 3.082 22.055 -15.603 1.00 70.81 400 ARG A N 1
ATOM 3107 C CA . ARG A 1 400 ? 3.354 23.289 -14.850 1.00 70.81 400 ARG A CA 1
ATOM 3108 C C . ARG A 1 400 ? 2.821 23.155 -13.420 1.00 70.81 400 ARG A C 1
ATOM 3110 O O . ARG A 1 400 ? 1.848 22.437 -13.177 1.00 70.81 400 ARG A O 1
ATOM 3117 N N . VAL A 1 401 ? 3.429 23.891 -12.491 1.00 61.75 401 VAL A N 1
ATOM 3118 C CA . VAL A 1 401 ? 3.004 23.962 -11.082 1.00 61.75 401 VAL A CA 1
ATOM 3119 C C . VAL A 1 401 ? 1.508 24.293 -10.991 1.00 61.75 401 VAL A C 1
ATOM 3121 O O . VAL A 1 401 ? 1.004 25.143 -11.725 1.00 61.75 401 VAL A O 1
ATOM 3124 N N . GLY A 1 402 ? 0.780 23.578 -10.132 1.00 60.41 402 GLY A N 1
ATOM 3125 C CA . GLY A 1 402 ? -0.661 23.761 -9.912 1.00 60.41 402 GLY A CA 1
ATOM 3126 C C . GLY A 1 402 ? -1.602 23.251 -11.019 1.00 60.41 402 GLY A C 1
ATOM 3127 O O . GLY A 1 402 ? -2.796 23.115 -10.753 1.00 60.41 402 GLY A O 1
ATOM 3128 N N . GLN A 1 403 ? -1.115 22.920 -12.226 1.00 67.19 403 GLN A N 1
ATOM 3129 C CA . GLN A 1 403 ? -1.963 22.342 -13.285 1.00 67.19 403 GLN A CA 1
ATOM 3130 C C . GLN A 1 403 ? 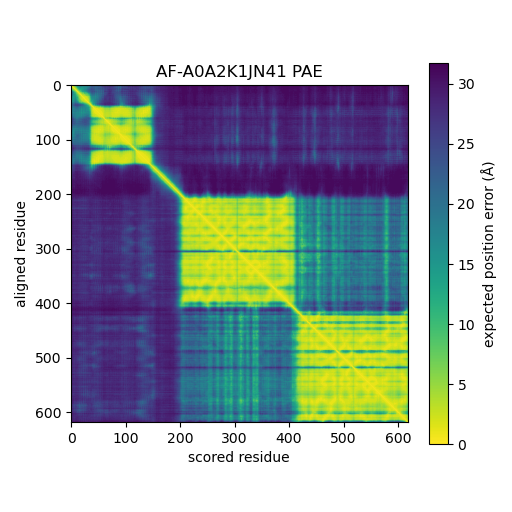-2.380 20.904 -12.975 1.00 67.19 403 GLN A C 1
ATOM 3132 O O . GLN A 1 403 ? -3.529 20.528 -13.212 1.00 67.19 403 GLN A O 1
ATOM 3137 N N . TRP A 1 404 ? -1.457 20.087 -12.457 1.00 71.31 404 TRP A N 1
ATOM 3138 C CA . TRP A 1 404 ? -1.799 18.728 -12.058 1.00 71.31 404 TRP A CA 1
ATOM 3139 C C . TRP A 1 404 ? -2.536 18.742 -10.725 1.00 71.31 404 TRP A C 1
ATOM 3141 O O . TRP A 1 404 ? -1.945 18.908 -9.657 1.00 71.31 404 TRP A O 1
ATOM 3151 N N . ARG A 1 405 ? -3.840 18.498 -10.793 1.00 60.31 405 ARG A N 1
ATOM 3152 C CA . ARG A 1 405 ? -4.572 17.908 -9.675 1.00 60.31 405 ARG A CA 1
ATOM 3153 C C . ARG A 1 405 ? -4.372 16.389 -9.767 1.00 60.31 405 ARG A C 1
ATOM 3155 O O . ARG A 1 405 ? -4.350 15.878 -10.891 1.00 60.31 405 ARG A O 1
ATOM 3162 N N . PRO A 1 406 ? -4.282 15.651 -8.641 1.00 56.22 406 PRO A N 1
ATOM 3163 C CA . PRO A 1 406 ? -4.548 14.215 -8.668 1.00 56.22 406 PRO A CA 1
ATOM 3164 C C . PRO A 1 406 ? -5.838 13.982 -9.448 1.00 56.22 406 PRO A C 1
ATOM 3166 O O . PRO A 1 406 ? -6.734 14.824 -9.293 1.00 56.22 406 PRO A O 1
ATOM 3169 N N . PRO A 1 407 ? -5.952 12.911 -10.262 1.00 51.06 407 PRO A N 1
ATOM 3170 C CA . PRO A 1 407 ? -7.182 12.623 -10.977 1.00 51.06 407 PRO A CA 1
ATOM 3171 C C . PRO A 1 407 ? -8.347 12.804 -10.017 1.00 51.06 407 PRO A C 1
ATOM 3173 O O . PRO A 1 407 ? -8.455 12.085 -9.018 1.00 51.06 407 PRO A O 1
ATOM 3176 N N . GLN A 1 408 ? -9.186 13.812 -10.280 1.00 41.81 408 GLN A N 1
ATOM 3177 C CA . GLN A 1 408 ? -10.483 13.879 -9.638 1.00 41.81 408 GLN A CA 1
ATOM 3178 C C . GLN A 1 408 ? -11.255 12.728 -10.255 1.00 41.81 408 GLN A C 1
ATOM 3180 O O . GLN A 1 408 ? -11.987 12.898 -11.227 1.00 41.81 408 GLN A O 1
ATOM 3185 N N . GLN A 1 409 ? -11.038 11.544 -9.675 1.00 42.22 409 GLN A N 1
ATOM 3186 C CA . GLN A 1 409 ? -11.996 10.465 -9.659 1.00 42.22 409 GLN A CA 1
ATOM 3187 C C . GLN A 1 409 ? -13.289 11.154 -9.297 1.00 42.22 409 GLN A C 1
ATOM 3189 O O . GLN A 1 409 ? -13.453 11.624 -8.166 1.00 42.22 409 GLN A O 1
ATOM 3194 N N . SER A 1 410 ? -14.125 11.360 -10.314 1.00 35.56 410 SER A N 1
ATOM 3195 C CA . SER A 1 410 ? -15.374 12.071 -10.145 1.00 35.56 410 SER A CA 1
ATOM 3196 C C . SER A 1 410 ? -16.044 11.400 -8.964 1.00 35.56 410 SER A C 1
ATOM 3198 O O . SER A 1 410 ? -16.200 10.176 -8.999 1.00 35.56 410 SER A O 1
ATOM 3200 N N . LEU A 1 411 ? -16.378 12.167 -7.923 1.00 39.75 411 LEU A N 1
ATOM 3201 C CA . LEU A 1 411 ? -17.256 11.696 -6.863 1.00 39.75 411 LEU A CA 1
ATOM 3202 C C . LEU A 1 411 ? -18.576 11.394 -7.556 1.00 39.75 411 LEU A C 1
ATOM 3204 O O . LEU A 1 411 ? -19.425 12.274 -7.702 1.00 39.75 411 LEU A O 1
ATOM 3208 N N . VAL A 1 412 ? -18.680 10.189 -8.124 1.00 36.84 412 VAL A N 1
ATOM 3209 C CA . VAL A 1 412 ? -19.791 9.843 -8.989 1.00 36.84 412 VAL A CA 1
ATOM 3210 C C . VAL A 1 412 ? -20.970 9.891 -8.048 1.00 36.84 412 VAL A C 1
ATOM 3212 O O . VAL A 1 412 ? -21.000 9.124 -7.084 1.00 36.84 412 VAL A O 1
ATOM 3215 N N . ARG A 1 413 ? -21.902 10.820 -8.286 1.00 38.97 413 ARG A N 1
ATOM 3216 C CA . ARG A 1 413 ? -23.111 11.020 -7.473 1.00 38.97 413 ARG A CA 1
ATOM 3217 C C . ARG A 1 413 ? -24.100 9.862 -7.701 1.00 38.97 413 ARG A C 1
ATOM 3219 O O . ARG A 1 413 ? -25.259 10.046 -8.049 1.00 38.97 413 ARG A O 1
ATOM 3226 N N . ARG A 1 414 ? -23.594 8.637 -7.543 1.00 43.72 414 ARG A N 1
ATOM 3227 C CA . ARG A 1 414 ? -24.304 7.372 -7.453 1.00 43.72 414 ARG A CA 1
ATOM 3228 C C . ARG A 1 414 ? -24.807 7.286 -6.019 1.00 43.72 414 ARG A C 1
ATOM 3230 O O . ARG A 1 414 ? -24.048 6.973 -5.100 1.00 43.72 414 ARG A O 1
ATOM 3237 N N . ASN A 1 415 ? -26.081 7.594 -5.830 1.00 46.72 415 ASN A N 1
ATOM 3238 C CA . ASN A 1 415 ? -26.738 7.472 -4.536 1.00 46.72 415 ASN A CA 1
ATOM 3239 C C . ASN A 1 415 ? -26.732 5.998 -4.096 1.00 46.72 415 ASN A C 1
ATOM 3241 O O . ASN A 1 415 ? -27.479 5.191 -4.639 1.00 46.72 415 ASN A O 1
ATOM 3245 N N . GLY A 1 416 ? -25.877 5.644 -3.134 1.00 52.81 416 GLY A N 1
ATOM 3246 C CA . GLY A 1 416 ? -25.779 4.281 -2.602 1.00 52.81 416 GLY A CA 1
ATOM 3247 C C . GLY A 1 416 ? -24.430 3.983 -1.931 1.00 52.81 416 GLY A C 1
ATOM 3248 O O . GLY A 1 416 ? -23.570 4.867 -1.892 1.00 52.81 416 GLY A O 1
ATOM 3249 N N . PRO A 1 417 ? -24.249 2.770 -1.380 1.00 57.28 417 PRO A N 1
ATOM 3250 C CA . PRO A 1 417 ? -22.964 2.270 -0.888 1.00 57.28 417 PRO A CA 1
ATOM 3251 C C . PRO A 1 417 ? -22.057 1.821 -2.042 1.00 57.28 417 PRO A C 1
ATOM 3253 O O . PRO A 1 417 ? -22.525 1.167 -2.973 1.00 57.28 417 PRO A O 1
ATOM 3256 N N . HIS A 1 418 ? -20.758 2.118 -1.955 1.00 64.31 418 HIS A N 1
ATOM 3257 C CA . HIS A 1 418 ? -19.755 1.758 -2.969 1.00 64.31 418 HIS A CA 1
ATOM 3258 C C . HIS A 1 418 ? -18.707 0.784 -2.425 1.00 64.31 418 HIS A C 1
ATOM 3260 O O . HIS A 1 418 ? -18.378 0.875 -1.239 1.00 64.31 418 HIS A O 1
ATOM 3266 N N . PRO A 1 419 ? -18.159 -0.125 -3.261 1.00 60.31 419 PRO A N 1
ATOM 3267 C CA . PRO A 1 419 ? -17.012 -0.943 -2.884 1.00 60.31 419 PRO A CA 1
ATOM 3268 C C . PRO A 1 419 ? -15.803 -0.082 -2.522 1.00 60.31 419 PRO A C 1
ATOM 3270 O O . PRO A 1 419 ? -15.652 1.041 -2.998 1.00 60.31 419 PRO A O 1
ATOM 3273 N N . VAL A 1 420 ? -14.916 -0.648 -1.707 1.00 58.78 420 VAL A N 1
ATOM 3274 C CA . VAL A 1 420 ? -13.740 0.052 -1.158 1.00 58.78 420 VAL A CA 1
ATOM 3275 C C . VAL A 1 420 ? -12.440 -0.405 -1.845 1.00 58.78 420 VAL A C 1
ATOM 3277 O O . VAL A 1 420 ? -11.342 -0.115 -1.378 1.00 58.78 420 VAL A O 1
ATOM 3280 N N . ARG A 1 421 ? -12.548 -1.145 -2.961 1.00 55.34 421 ARG A N 1
ATOM 3281 C CA . ARG A 1 421 ? -11.394 -1.639 -3.726 1.00 55.34 421 ARG A CA 1
ATOM 3282 C C . ARG A 1 421 ? -10.821 -0.587 -4.696 1.00 55.34 421 ARG A C 1
ATOM 3284 O O . ARG A 1 421 ? -11.600 0.195 -5.235 1.00 55.34 421 ARG A O 1
ATOM 3291 N N . PRO A 1 422 ? -9.507 -0.643 -5.000 1.00 56.59 422 PRO A N 1
ATOM 3292 C CA . PRO A 1 422 ? -8.518 -1.586 -4.472 1.00 56.59 422 PRO A CA 1
ATOM 3293 C C . PRO A 1 422 ? -8.283 -1.409 -2.973 1.00 56.59 422 PRO A C 1
ATOM 3295 O O . PRO A 1 422 ? -8.280 -0.297 -2.450 1.00 56.59 422 PRO A O 1
ATOM 3298 N N . LEU A 1 423 ? -8.121 -2.536 -2.285 1.00 71.56 423 LEU A N 1
ATOM 3299 C CA . LEU A 1 423 ? -7.734 -2.553 -0.881 1.00 71.56 423 LEU A CA 1
ATOM 3300 C C . LEU A 1 423 ? -6.219 -2.727 -0.821 1.00 71.56 423 LEU A C 1
ATOM 3302 O O . LEU A 1 423 ? -5.666 -3.542 -1.563 1.00 71.56 423 LEU A O 1
ATOM 3306 N N . VAL A 1 424 ? -5.566 -1.973 0.059 1.00 72.38 424 VAL A N 1
ATOM 3307 C CA . VAL A 1 424 ? -4.154 -2.180 0.391 1.00 72.38 424 VAL A CA 1
ATOM 3308 C C . VAL A 1 424 ? -4.091 -3.015 1.659 1.00 72.38 424 VAL A C 1
ATOM 3310 O O . VAL A 1 424 ? -4.832 -2.758 2.608 1.00 72.38 424 VAL A O 1
ATOM 3313 N N . ILE A 1 425 ? -3.201 -4.001 1.674 1.00 78.25 425 ILE A N 1
ATOM 3314 C CA . ILE A 1 425 ? -2.871 -4.751 2.883 1.00 78.25 425 ILE A CA 1
ATOM 3315 C C . ILE A 1 425 ? -1.516 -4.250 3.377 1.00 78.25 425 ILE A C 1
ATOM 3317 O O . ILE A 1 425 ? -0.525 -4.332 2.649 1.00 78.25 425 ILE A O 1
ATOM 3321 N N . ASP A 1 426 ? -1.484 -3.694 4.589 1.00 74.69 426 ASP A N 1
ATOM 3322 C CA . ASP A 1 426 ? -0.300 -3.010 5.119 1.00 74.69 426 ASP A CA 1
ATOM 3323 C C . ASP A 1 426 ? 0.749 -3.992 5.687 1.00 74.69 426 ASP A C 1
ATOM 3325 O O . ASP A 1 426 ? 1.943 -3.700 5.633 1.00 74.69 426 ASP A O 1
ATOM 3329 N N . TYR A 1 427 ? 0.333 -5.154 6.213 1.00 70.06 427 TYR A N 1
ATOM 3330 C CA . TYR A 1 427 ? 1.227 -6.207 6.727 1.00 70.06 427 TYR A CA 1
ATOM 3331 C C . TYR A 1 427 ? 0.580 -7.606 6.705 1.00 70.06 427 TYR A C 1
ATOM 3333 O O . TYR A 1 427 ? -0.642 -7.725 6.663 1.00 70.06 427 TYR A O 1
ATOM 3341 N N . CYS A 1 428 ? 1.406 -8.663 6.727 1.00 74.06 428 CYS A N 1
ATOM 3342 C CA . CYS A 1 428 ? 1.004 -10.085 6.740 1.00 74.06 428 CYS A CA 1
ATOM 3343 C C . CYS A 1 428 ? -0.156 -10.442 5.778 1.00 74.06 428 CYS A C 1
ATOM 3345 O O . CYS A 1 428 ? -1.203 -10.927 6.207 1.00 74.06 428 CYS A O 1
ATOM 3347 N N . PRO A 1 429 ? -0.003 -10.204 4.459 1.00 70.44 429 PRO A N 1
ATOM 3348 C CA . PRO A 1 429 ? -1.089 -10.387 3.495 1.00 70.44 429 PRO A CA 1
ATOM 3349 C C . PRO A 1 429 ? -1.516 -11.843 3.288 1.00 70.44 429 PRO A C 1
ATOM 3351 O O . PRO A 1 429 ? -2.609 -12.083 2.789 1.00 70.44 429 PRO A O 1
ATOM 3354 N N . HIS A 1 430 ? -0.704 -12.819 3.708 1.00 69.31 430 HIS A N 1
ATOM 3355 C CA . HIS A 1 430 ? -1.083 -14.235 3.717 1.00 69.31 430 HIS A CA 1
ATOM 3356 C C . HIS A 1 430 ? -2.258 -14.538 4.663 1.00 69.31 430 HIS A C 1
ATOM 3358 O O . HIS A 1 430 ? -2.936 -15.542 4.472 1.00 69.31 430 HIS A O 1
ATOM 3364 N N . ASN A 1 431 ? -2.537 -13.653 5.627 1.00 82.69 431 ASN A N 1
ATOM 3365 C CA . ASN A 1 431 ? -3.650 -13.773 6.569 1.00 82.69 431 ASN A CA 1
ATOM 3366 C C . ASN A 1 431 ? -4.961 -13.127 6.087 1.00 82.69 431 ASN A C 1
ATOM 3368 O O . ASN A 1 431 ? -5.940 -13.130 6.836 1.00 82.69 431 ASN A O 1
ATOM 3372 N N . VAL A 1 432 ? -5.006 -12.577 4.864 1.00 85.25 432 VAL A N 1
ATOM 3373 C CA . VAL A 1 432 ? -6.199 -11.914 4.307 1.00 85.25 432 VAL A CA 1
ATOM 3374 C C . VAL A 1 432 ? -6.789 -12.726 3.154 1.00 85.25 432 VAL A C 1
ATOM 3376 O O . VAL A 1 432 ? -6.317 -12.674 2.018 1.00 85.25 432 VAL A O 1
ATOM 3379 N N . ALA A 1 433 ? -7.884 -13.437 3.417 1.00 79.75 433 ALA A N 1
ATOM 3380 C CA . ALA A 1 433 ? -8.606 -14.202 2.402 1.00 79.75 433 ALA A CA 1
ATOM 3381 C C . ALA A 1 433 ? -9.680 -13.324 1.731 1.00 79.75 433 ALA A C 1
ATOM 3383 O O . ALA A 1 433 ? -10.833 -13.267 2.164 1.00 79.75 433 ALA A O 1
ATOM 3384 N N . ALA A 1 434 ? -9.298 -12.596 0.677 1.00 72.44 434 ALA A N 1
ATOM 3385 C CA . ALA A 1 434 ? -10.145 -11.587 0.035 1.00 72.44 434 ALA A CA 1
ATOM 3386 C C . ALA A 1 434 ? -11.025 -12.136 -1.107 1.00 72.44 434 ALA A C 1
ATOM 3388 O O . ALA A 1 434 ? -10.659 -12.065 -2.281 1.00 72.44 434 ALA A O 1
ATOM 3389 N N . ALA A 1 435 ? -12.228 -12.613 -0.770 1.00 61.66 435 ALA A N 1
ATOM 3390 C CA . ALA A 1 435 ? -13.162 -13.231 -1.715 1.00 61.66 435 ALA A CA 1
ATOM 3391 C C . ALA A 1 435 ? -13.655 -12.303 -2.847 1.00 61.66 435 ALA A C 1
ATOM 3393 O O . ALA A 1 435 ? -13.830 -12.767 -3.970 1.00 61.66 435 ALA A O 1
ATOM 3394 N N . ASN A 1 436 ? -13.915 -11.012 -2.583 1.00 63.50 436 ASN A N 1
ATOM 3395 C CA . ASN A 1 436 ? -14.289 -10.030 -3.620 1.00 63.50 436 ASN A CA 1
ATOM 3396 C C . ASN A 1 436 ? -14.075 -8.564 -3.162 1.00 63.50 436 ASN A C 1
ATOM 3398 O O . ASN A 1 436 ? -13.327 -8.295 -2.221 1.00 63.50 436 ASN A O 1
ATOM 3402 N N . ALA A 1 437 ? -14.704 -7.598 -3.846 1.00 58.22 437 ALA A N 1
ATOM 3403 C CA . ALA A 1 437 ? -14.595 -6.159 -3.572 1.00 58.22 437 ALA A CA 1
ATOM 3404 C C . ALA A 1 437 ? -15.223 -5.662 -2.254 1.00 58.22 437 ALA A C 1
ATOM 3406 O O . ALA A 1 437 ? -14.957 -4.530 -1.853 1.00 58.22 437 ALA A O 1
ATOM 3407 N N . HIS A 1 438 ? -16.022 -6.499 -1.592 1.00 70.19 438 HIS A N 1
ATOM 3408 C CA . HIS A 1 438 ? -16.764 -6.179 -0.368 1.00 70.19 438 HIS A CA 1
ATOM 3409 C C . HIS A 1 438 ? -16.516 -7.166 0.778 1.00 70.19 438 HIS A C 1
ATOM 3411 O O . HIS A 1 438 ? -16.882 -6.871 1.914 1.00 70.19 438 HIS A O 1
ATOM 3417 N N . ASN A 1 439 ? -15.959 -8.342 0.474 1.00 83.75 439 ASN A N 1
ATOM 3418 C CA . ASN A 1 439 ? -15.876 -9.475 1.386 1.00 83.75 439 ASN A CA 1
ATOM 3419 C C . ASN A 1 439 ? -14.426 -9.962 1.501 1.00 83.75 439 ASN A C 1
ATOM 3421 O O . ASN A 1 439 ? -13.826 -10.349 0.492 1.00 83.75 439 ASN A O 1
ATOM 3425 N N . TYR A 1 440 ? -13.896 -9.978 2.721 1.00 89.12 440 TYR A N 1
ATOM 3426 C CA . TYR A 1 440 ? -12.594 -10.543 3.062 1.00 89.12 440 TYR A CA 1
ATOM 3427 C C . TYR A 1 440 ? -12.563 -11.006 4.523 1.00 89.12 440 TYR A C 1
ATOM 3429 O O . TYR A 1 440 ? -13.173 -10.394 5.398 1.00 89.12 440 TYR A O 1
ATOM 3437 N N . ASP A 1 441 ? -11.815 -12.069 4.785 1.00 93.00 441 ASP A N 1
ATOM 3438 C CA . ASP A 1 441 ? -11.551 -12.547 6.141 1.00 93.00 441 ASP A CA 1
ATOM 3439 C C . ASP A 1 441 ? -10.120 -12.158 6.553 1.00 93.00 441 ASP A C 1
ATOM 3441 O O . ASP A 1 441 ? -9.213 -12.212 5.721 1.00 93.00 441 ASP A O 1
ATOM 3445 N N . ILE A 1 442 ? -9.917 -11.781 7.819 1.00 94.31 442 ILE A N 1
ATOM 3446 C CA . ILE A 1 442 ? -8.599 -11.545 8.430 1.00 94.31 442 ILE A CA 1
ATOM 3447 C C . ILE A 1 442 ? -8.370 -12.608 9.506 1.00 94.31 442 ILE A C 1
ATOM 3449 O O . ILE A 1 442 ? -9.202 -12.791 10.395 1.00 94.31 442 ILE A O 1
ATOM 3453 N N . THR A 1 443 ? -7.230 -13.289 9.438 1.00 92.88 443 THR A N 1
ATOM 3454 C CA . THR A 1 443 ? -6.815 -14.316 10.405 1.00 92.88 443 THR A CA 1
ATOM 3455 C C . THR A 1 443 ? -5.727 -13.775 11.332 1.00 92.88 443 THR A C 1
ATOM 3457 O O . THR A 1 443 ? -4.879 -13.007 10.883 1.00 92.88 443 THR A O 1
ATOM 3460 N N . PHE A 1 444 ? -5.719 -14.189 12.601 1.00 91.94 444 PHE A N 1
ATOM 3461 C CA . PHE A 1 444 ? -4.540 -14.100 13.466 1.00 91.94 444 PHE A CA 1
ATOM 3462 C C . PHE A 1 444 ? -3.847 -15.467 13.534 1.00 91.94 444 PHE A C 1
ATOM 3464 O O . PHE A 1 444 ? -4.484 -16.474 13.849 1.00 91.94 444 PHE A O 1
ATOM 3471 N N . ASP A 1 445 ? -2.563 -15.504 13.174 1.00 79.81 445 ASP A N 1
ATOM 3472 C CA . ASP A 1 445 ? -1.787 -16.725 12.956 1.00 79.81 445 ASP A CA 1
ATOM 3473 C C . ASP A 1 445 ? -0.849 -17.091 14.120 1.00 79.81 445 ASP A C 1
ATOM 3475 O O . ASP A 1 445 ? -0.516 -16.289 14.996 1.00 79.81 445 ASP A O 1
ATOM 3479 N N . LYS A 1 446 ? -0.364 -18.335 14.093 1.00 72.81 446 LYS A N 1
ATOM 3480 C CA . LYS A 1 446 ? 0.584 -18.882 15.076 1.00 72.81 446 LYS A CA 1
ATOM 3481 C C . LYS A 1 446 ? 2.002 -18.321 15.038 1.00 72.81 446 LYS A C 1
ATOM 3483 O O . LYS A 1 446 ? 2.822 -18.712 15.867 1.00 72.81 446 LYS A O 1
ATOM 3488 N N . PHE A 1 447 ? 2.306 -17.431 14.101 1.00 70.88 447 PHE A N 1
ATOM 3489 C CA . PHE A 1 447 ? 3.536 -16.642 14.112 1.00 70.88 447 PHE A CA 1
ATOM 3490 C C . PHE A 1 447 ? 3.338 -15.315 14.864 1.00 70.88 447 PHE A C 1
ATOM 3492 O O . PHE A 1 447 ? 4.270 -14.518 14.958 1.00 70.88 447 PHE A O 1
ATOM 3499 N N . GLY A 1 448 ? 2.146 -15.094 15.434 1.00 73.56 448 GLY A N 1
ATOM 3500 C CA . GLY A 1 448 ? 1.784 -13.891 16.170 1.00 73.56 448 GLY A CA 1
ATOM 3501 C C . GLY A 1 448 ? 1.373 -12.733 15.264 1.00 73.56 448 GLY A C 1
ATOM 3502 O O . GLY A 1 448 ? 1.359 -11.593 15.729 1.00 73.56 448 GLY A O 1
ATOM 3503 N N . CYS A 1 449 ? 1.068 -12.988 13.985 1.00 76.50 449 CYS A N 1
ATOM 3504 C CA . CYS A 1 449 ? 0.653 -11.943 13.059 1.00 76.50 449 CYS A CA 1
ATOM 3505 C C . CYS A 1 449 ? -0.839 -12.016 12.737 1.00 76.50 449 CYS A C 1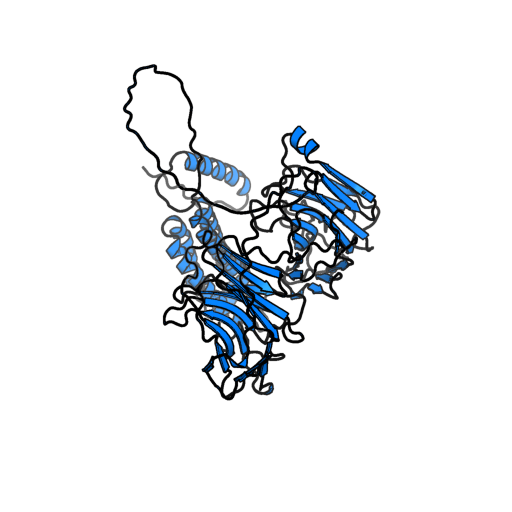
ATOM 3507 O O . CYS A 1 449 ? -1.364 -13.062 12.368 1.00 76.50 449 CYS A O 1
ATOM 3509 N N . GLY A 1 450 ? -1.511 -10.869 12.804 1.00 88.31 450 GLY A N 1
ATOM 3510 C CA . GLY A 1 450 ? -2.822 -10.677 12.193 1.00 88.31 450 GLY A CA 1
ATOM 3511 C C . GLY A 1 450 ? -2.696 -10.096 10.788 1.00 88.31 450 GLY A C 1
ATOM 3512 O O . GLY A 1 450 ? -1.851 -10.531 10.004 1.00 88.31 450 GLY A O 1
ATOM 3513 N N . SER A 1 451 ? -3.497 -9.076 10.480 1.00 87.88 451 SER A N 1
ATOM 3514 C CA . SER A 1 451 ? -3.293 -8.195 9.323 1.00 87.88 451 SER A CA 1
ATOM 3515 C C . SER A 1 451 ? -4.082 -6.890 9.485 1.00 87.88 451 SER A C 1
ATOM 3517 O O . SER A 1 451 ? -5.049 -6.833 10.246 1.00 87.88 451 SER A O 1
ATOM 3519 N N . ARG A 1 452 ? -3.708 -5.856 8.720 1.00 90.31 452 ARG A N 1
ATOM 3520 C CA . ARG A 1 452 ? -4.493 -4.630 8.526 1.00 90.31 452 ARG A CA 1
ATOM 3521 C C . ARG A 1 452 ? -4.776 -4.409 7.044 1.00 90.31 452 ARG A C 1
ATOM 3523 O O . ARG A 1 452 ? -3.859 -4.275 6.232 1.00 90.31 452 ARG A O 1
ATOM 3530 N N . VAL A 1 453 ? -6.061 -4.325 6.726 1.00 87.94 453 VAL A N 1
ATOM 3531 C CA . VAL A 1 453 ? -6.620 -4.011 5.411 1.00 87.94 453 VAL A CA 1
ATOM 3532 C C . VAL A 1 453 ? -7.116 -2.567 5.435 1.00 87.94 453 VAL A C 1
ATOM 3534 O O . VAL A 1 453 ? -7.703 -2.130 6.425 1.00 87.94 453 VAL A O 1
ATOM 3537 N N . ARG A 1 454 ? -6.906 -1.812 4.354 1.00 86.62 454 ARG A N 1
ATOM 3538 C CA . ARG A 1 454 ? -7.388 -0.429 4.247 1.00 86.62 454 ARG A CA 1
ATOM 3539 C C . ARG A 1 454 ? -7.871 -0.050 2.855 1.00 86.62 454 ARG A C 1
ATOM 3541 O O . ARG A 1 454 ? -7.460 -0.642 1.855 1.00 86.62 454 ARG A O 1
ATOM 3548 N N . SER A 1 455 ? -8.686 0.998 2.787 1.00 78.88 455 SER A N 1
ATOM 3549 C CA . SER A 1 455 ? -9.001 1.681 1.538 1.00 78.88 455 SER A CA 1
ATOM 3550 C C . SER A 1 455 ? -7.743 2.272 0.910 1.00 78.88 455 SER A C 1
ATOM 3552 O O . SER A 1 455 ? -6.824 2.742 1.591 1.00 78.88 455 SER A O 1
ATOM 3554 N N . LEU A 1 456 ? -7.723 2.304 -0.419 1.00 67.50 456 LEU A N 1
ATOM 3555 C CA . LEU A 1 456 ? -6.711 3.052 -1.155 1.00 67.50 456 LEU A CA 1
ATOM 3556 C C . LEU A 1 456 ? -7.005 4.570 -1.177 1.00 67.50 456 LEU A C 1
ATOM 3558 O O . LEU A 1 456 ? -6.083 5.376 -1.264 1.00 67.50 456 LEU A O 1
ATOM 3562 N N . HIS A 1 457 ? -8.272 4.971 -1.024 1.00 67.94 457 HIS A N 1
ATOM 3563 C CA . HIS A 1 457 ? -8.721 6.372 -1.021 1.00 67.94 457 HIS A CA 1
ATOM 3564 C C . HIS A 1 457 ? -8.846 6.946 0.398 1.00 67.94 457 HIS A C 1
ATOM 3566 O O . HIS A 1 457 ? -9.180 6.210 1.328 1.00 67.94 457 HIS A O 1
ATOM 3572 N N . THR A 1 458 ? -8.686 8.269 0.539 1.00 80.31 458 THR A N 1
ATOM 3573 C CA . THR A 1 458 ? -9.171 9.016 1.716 1.00 80.31 458 THR A CA 1
ATOM 3574 C C . THR A 1 458 ? -10.506 9.696 1.420 1.00 80.31 458 THR A C 1
ATOM 3576 O O . THR A 1 458 ? -10.800 10.044 0.277 1.00 80.31 458 THR A O 1
ATOM 3579 N N . TYR A 1 459 ? -11.290 9.929 2.467 1.00 83.62 459 TYR A N 1
ATOM 3580 C CA . TYR A 1 459 ? -12.648 10.454 2.414 1.00 83.62 459 TYR A CA 1
ATOM 3581 C C . TYR A 1 459 ? -12.773 11.653 3.382 1.00 83.62 459 TYR A C 1
ATOM 3583 O O . TYR A 1 459 ? -12.403 11.521 4.549 1.00 83.62 459 TYR A O 1
ATOM 3591 N N . PRO A 1 460 ? -13.285 12.827 2.956 1.00 84.44 460 PRO A N 1
ATOM 3592 C CA . PRO A 1 460 ? -13.470 13.998 3.834 1.00 84.44 460 PRO A CA 1
ATOM 3593 C C . PRO A 1 460 ? -14.719 13.897 4.732 1.00 84.44 460 PRO A C 1
ATOM 3595 O O . PRO A 1 460 ? -14.889 14.668 5.676 1.00 84.44 460 PRO A O 1
ATOM 3598 N N . SER A 1 461 ? -15.630 12.989 4.375 1.00 90.19 461 SER A N 1
ATOM 3599 C CA . SER A 1 461 ? -16.842 12.589 5.094 1.00 90.19 461 SER A CA 1
ATOM 3600 C C . SER A 1 461 ? -17.391 11.309 4.452 1.00 90.19 461 SER A C 1
ATOM 3602 O O . SER A 1 461 ? -17.039 10.995 3.311 1.00 90.19 461 SER A O 1
ATOM 3604 N N . GLY A 1 462 ? -18.255 10.578 5.152 1.00 92.06 462 GLY A N 1
ATOM 3605 C CA . GLY A 1 462 ? -18.846 9.341 4.648 1.00 92.06 462 GLY A CA 1
ATOM 3606 C C . GLY A 1 462 ? -19.695 8.612 5.684 1.00 92.06 462 GLY A C 1
ATOM 3607 O O . GLY A 1 462 ? -19.616 8.878 6.884 1.00 92.06 462 GLY A O 1
ATOM 3608 N N . LYS A 1 463 ? -20.497 7.663 5.207 1.00 94.06 463 LYS A N 1
ATOM 3609 C CA . LYS A 1 463 ? -20.958 6.514 5.985 1.00 94.06 463 LYS A CA 1
ATOM 3610 C C . LYS A 1 463 ? -20.061 5.339 5.625 1.00 94.06 463 LYS A C 1
ATOM 3612 O O . LYS A 1 463 ? -20.041 4.932 4.465 1.00 94.06 463 LYS A O 1
ATOM 3617 N N . PHE A 1 464 ? -19.336 4.818 6.596 1.00 95.44 464 PHE A N 1
ATOM 3618 C CA . PHE A 1 464 ? -18.414 3.702 6.451 1.00 95.44 464 PHE A CA 1
ATOM 3619 C C . PHE A 1 464 ? -19.051 2.504 7.134 1.00 95.44 464 PHE A C 1
ATOM 3621 O O . PHE A 1 464 ? -19.351 2.595 8.322 1.00 95.44 464 PHE A O 1
ATOM 3628 N N . SER A 1 465 ? -19.295 1.423 6.397 1.00 96.25 465 SER A N 1
ATOM 3629 C CA . SER A 1 465 ? -20.077 0.281 6.882 1.00 96.25 465 SER A CA 1
ATOM 3630 C C . SER A 1 465 ? -19.380 -1.042 6.602 1.00 96.25 465 SER A C 1
ATOM 3632 O O . SER A 1 465 ? -18.861 -1.247 5.505 1.00 96.25 465 SER A O 1
ATOM 3634 N N . ALA A 1 466 ? -19.447 -1.961 7.562 1.00 96.69 466 ALA A N 1
ATOM 3635 C CA . ALA A 1 466 ? -19.110 -3.365 7.374 1.00 96.69 466 ALA A CA 1
ATOM 3636 C C . ALA A 1 466 ? -20.065 -4.259 8.169 1.00 96.69 466 ALA A C 1
ATOM 3638 O O . ALA A 1 466 ? -20.468 -3.939 9.287 1.00 96.69 466 ALA A O 1
ATOM 3639 N N . THR A 1 467 ? -20.395 -5.411 7.598 1.00 97.75 467 THR A N 1
ATOM 3640 C CA . THR A 1 467 ? -21.065 -6.507 8.292 1.00 97.75 467 THR A CA 1
ATOM 3641 C C . THR A 1 467 ? -19.988 -7.453 8.818 1.00 97.75 467 THR A C 1
ATOM 3643 O O . THR A 1 467 ? -19.349 -8.165 8.043 1.00 97.75 467 THR A O 1
ATOM 3646 N N . ILE A 1 468 ? -19.753 -7.423 10.128 1.00 98.50 468 ILE A N 1
ATOM 3647 C CA . ILE A 1 468 ? -18.615 -8.056 10.802 1.00 98.50 468 ILE A CA 1
ATOM 3648 C C . ILE A 1 468 ? -19.100 -9.261 11.613 1.00 98.50 468 ILE A C 1
ATOM 3650 O O . ILE A 1 468 ? -20.143 -9.200 12.269 1.00 98.50 468 ILE A O 1
ATOM 3654 N N . LYS A 1 469 ? -18.315 -10.339 11.586 1.00 98.19 469 LYS A N 1
ATOM 3655 C CA . LYS A 1 469 ? -18.317 -11.414 12.585 1.00 98.19 469 LYS A CA 1
ATOM 3656 C C . LYS A 1 469 ? -16.896 -11.537 13.138 1.00 98.19 469 LYS A C 1
ATOM 3658 O O . LYS A 1 469 ? -15.960 -11.661 12.351 1.00 98.19 469 LYS A O 1
ATOM 3663 N N . CYS A 1 470 ? -16.724 -11.475 14.453 1.00 97.75 470 CYS A N 1
ATOM 3664 C CA . CYS A 1 470 ? -15.407 -11.578 15.088 1.00 97.75 470 CYS A CA 1
ATOM 3665 C C . CYS A 1 470 ? -14.920 -13.034 15.156 1.00 97.75 470 CYS A C 1
ATOM 3667 O O . CYS A 1 470 ? -15.681 -13.967 14.882 1.00 97.75 470 CYS A O 1
ATOM 3669 N N . ALA A 1 471 ? -13.644 -13.216 15.501 1.00 95.00 471 ALA A N 1
ATOM 3670 C CA . ALA A 1 471 ? -13.056 -14.536 15.711 1.00 95.00 471 ALA A CA 1
ATOM 3671 C C . ALA A 1 471 ? -13.739 -15.281 16.874 1.00 95.00 471 ALA A C 1
ATOM 3673 O O . ALA A 1 471 ? -14.160 -14.671 17.858 1.00 95.00 471 ALA A O 1
ATOM 3674 N N . ASP A 1 472 ? -13.862 -16.600 16.735 1.00 93.19 472 ASP A N 1
ATOM 3675 C CA . ASP A 1 472 ? -14.451 -17.484 17.745 1.00 93.19 472 ASP A CA 1
ATOM 3676 C C . ASP A 1 472 ? -13.366 -18.115 18.643 1.00 93.19 472 ASP A C 1
ATOM 3678 O O . ASP A 1 472 ? -12.178 -17.920 18.391 1.00 93.19 472 ASP A O 1
ATOM 3682 N N . GLY A 1 473 ? -13.773 -18.830 19.696 1.00 91.62 473 GLY A N 1
ATOM 3683 C CA . GLY A 1 473 ? -12.866 -19.411 20.700 1.00 91.62 473 GLY A CA 1
ATOM 3684 C C . GLY A 1 473 ? -12.317 -18.397 21.714 1.00 91.62 473 GLY A C 1
ATOM 3685 O O . GLY A 1 473 ? -12.812 -17.267 21.785 1.00 91.62 473 GLY A O 1
ATOM 3686 N N . ASP A 1 474 ? -11.319 -18.784 22.512 1.00 93.31 474 ASP A N 1
ATOM 3687 C CA . ASP A 1 474 ? -10.613 -17.881 23.434 1.00 93.31 474 ASP A CA 1
ATOM 3688 C C . ASP A 1 474 ? -9.747 -16.870 22.668 1.00 93.31 474 ASP A C 1
ATOM 3690 O O . ASP A 1 474 ? -8.604 -17.124 22.288 1.00 93.31 474 ASP A O 1
ATOM 3694 N N . THR A 1 475 ? -10.326 -15.693 22.443 1.00 95.06 475 THR A N 1
ATOM 3695 C CA . THR A 1 475 ? -9.687 -14.561 21.772 1.00 95.06 475 THR A CA 1
ATOM 3696 C C . THR A 1 475 ? -8.959 -13.612 22.728 1.00 95.06 475 THR A C 1
ATOM 3698 O O . THR A 1 475 ? -8.497 -12.566 22.273 1.00 95.06 475 THR A O 1
ATOM 3701 N N . SER A 1 476 ? -8.849 -13.926 24.026 1.00 95.06 476 SER A N 1
ATOM 3702 C CA . SER A 1 476 ? -8.239 -13.047 25.035 1.00 95.06 476 SER A CA 1
ATOM 3703 C C . SER A 1 476 ? -6.844 -12.571 24.607 1.00 95.06 476 SER A C 1
ATOM 3705 O O . SER A 1 476 ? -5.999 -13.356 24.183 1.00 95.06 476 SER A O 1
ATOM 3707 N N . GLY A 1 477 ? -6.612 -11.261 24.692 1.00 93.44 477 GLY A N 1
ATOM 3708 C CA . GLY A 1 477 ? -5.439 -10.549 24.181 1.00 93.44 477 GLY A CA 1
ATOM 3709 C C . GLY A 1 477 ? -5.628 -9.935 22.788 1.00 93.44 477 GLY A C 1
ATOM 3710 O O . GLY A 1 477 ? -5.056 -8.879 22.516 1.00 93.44 477 GLY A O 1
ATOM 3711 N N . LEU A 1 478 ? -6.458 -10.514 21.915 1.00 96.00 478 LEU A N 1
ATOM 3712 C CA . LEU A 1 478 ? -6.666 -10.001 20.556 1.00 96.00 478 LEU A CA 1
ATOM 3713 C C . LEU A 1 478 ? -7.599 -8.782 20.513 1.00 96.00 478 LEU A C 1
ATOM 3715 O O . LEU A 1 478 ? -8.499 -8.623 21.336 1.00 96.00 478 LEU A O 1
ATOM 3719 N N . LEU A 1 479 ? -7.420 -7.957 19.482 1.00 96.88 479 LEU A N 1
ATOM 3720 C CA . LEU A 1 479 ? -8.380 -6.945 19.056 1.00 96.88 479 LEU A CA 1
ATOM 3721 C C . LEU A 1 479 ? -8.792 -7.209 17.605 1.00 96.88 479 LEU A C 1
ATOM 3723 O O . LEU A 1 479 ? -7.937 -7.420 16.745 1.00 96.88 479 LEU A O 1
ATOM 3727 N N . THR A 1 480 ? -10.092 -7.141 17.318 1.00 98.06 480 THR A N 1
ATOM 3728 C CA . THR A 1 480 ? -10.606 -6.906 15.956 1.00 98.06 480 THR A CA 1
ATOM 3729 C C . THR A 1 480 ? -11.076 -5.455 15.882 1.00 98.06 480 THR A C 1
ATOM 3731 O O . THR A 1 480 ? -11.746 -5.003 16.806 1.00 98.06 480 THR A O 1
ATOM 3734 N N . SER A 1 481 ? -10.783 -4.707 14.817 1.00 96.94 481 SER A N 1
ATOM 3735 C CA . SER A 1 481 ? -11.275 -3.325 14.685 1.00 96.94 481 SER A CA 1
ATOM 3736 C C . SER A 1 481 ? -11.786 -2.970 13.289 1.00 96.94 481 SER A C 1
ATOM 3738 O O . SER A 1 481 ? -11.428 -3.583 12.279 1.00 96.94 481 SER A O 1
ATOM 3740 N N . PHE A 1 482 ? -12.654 -1.958 13.251 1.00 97.94 482 PHE A N 1
ATOM 3741 C CA . PHE A 1 482 ? -13.223 -1.346 12.051 1.00 97.94 482 PHE A CA 1
ATOM 3742 C C . PHE A 1 482 ? -13.319 0.166 12.273 1.00 97.94 482 PHE A C 1
ATOM 3744 O O . PHE A 1 482 ? -14.099 0.629 13.103 1.00 97.94 482 PHE A O 1
ATOM 3751 N N . TYR A 1 483 ? -12.492 0.937 11.573 1.00 97.19 483 TYR A N 1
ATOM 3752 C CA . TYR A 1 483 ? -12.195 2.319 11.955 1.00 97.19 483 TYR A CA 1
ATOM 3753 C C . TYR A 1 483 ? -11.822 3.183 10.755 1.00 97.19 483 TYR A C 1
ATOM 3755 O O . TYR A 1 483 ? -11.504 2.679 9.679 1.00 97.19 483 TYR A O 1
ATOM 3763 N N . ILE A 1 484 ? -11.871 4.501 10.922 1.00 95.62 484 ILE A N 1
ATOM 3764 C CA . ILE A 1 484 ? -11.468 5.468 9.900 1.00 95.62 484 ILE A CA 1
ATOM 3765 C C . ILE A 1 484 ? -10.356 6.365 10.436 1.00 95.62 484 ILE A C 1
ATOM 3767 O O . ILE A 1 484 ? -10.518 7.007 11.467 1.00 95.62 484 ILE A O 1
ATOM 3771 N N . SER A 1 485 ? -9.228 6.426 9.725 1.00 93.81 485 SER A N 1
ATOM 3772 C CA . SER A 1 485 ? -8.019 7.117 10.187 1.00 93.81 485 SER A CA 1
ATOM 3773 C C . SER A 1 485 ? -7.338 7.903 9.077 1.00 93.81 485 SER A C 1
ATOM 3775 O O . SER A 1 485 ? -7.304 7.499 7.916 1.00 93.81 485 SER A O 1
ATOM 3777 N N . SER A 1 486 ? -6.787 9.060 9.424 1.00 83.75 486 SER A N 1
ATOM 3778 C CA . SER A 1 486 ? -6.146 9.990 8.480 1.00 83.75 486 SER A CA 1
ATOM 3779 C C . SER A 1 486 ? -4.741 9.581 8.025 1.00 83.75 486 SER A C 1
ATOM 3781 O O . SER A 1 486 ? -4.172 10.225 7.141 1.00 83.75 486 SER A O 1
ATOM 3783 N N . GLY A 1 487 ? -4.207 8.486 8.567 1.00 75.19 487 GLY A N 1
ATOM 3784 C CA . GLY A 1 487 ? -2.984 7.841 8.099 1.00 75.19 487 GLY A CA 1
ATOM 3785 C C . GLY A 1 487 ? -2.199 7.261 9.263 1.00 75.19 487 GLY A C 1
ATOM 3786 O O . GLY A 1 487 ? -1.521 8.000 9.973 1.00 75.19 487 GLY A O 1
ATOM 3787 N N . GLU A 1 488 ? -2.300 5.947 9.445 1.00 63.50 488 GLU A N 1
ATOM 3788 C CA . GLU A 1 488 ? -1.795 5.280 10.644 1.00 63.50 488 GLU A CA 1
ATOM 3789 C C . GLU A 1 488 ? -0.264 5.316 10.779 1.00 63.50 488 GLU A C 1
ATOM 3791 O O . GLU A 1 488 ? 0.474 5.230 9.793 1.00 63.50 488 GLU A O 1
ATOM 3796 N N . GLY A 1 489 ? 0.211 5.442 12.020 1.00 52.59 489 GLY A N 1
ATOM 3797 C CA . GLY A 1 489 ? 1.622 5.673 12.340 1.00 52.59 489 GLY A CA 1
ATOM 3798 C C . GLY A 1 489 ? 2.021 7.151 12.263 1.00 52.59 489 GLY A C 1
ATOM 3799 O O . GLY A 1 489 ? 3.193 7.486 12.427 1.00 52.59 489 GLY A O 1
ATOM 3800 N N . SER A 1 490 ? 1.059 8.048 12.033 1.00 60.78 490 SER A N 1
ATOM 3801 C CA . SER A 1 490 ? 1.250 9.486 12.181 1.00 60.78 490 SER A CA 1
ATOM 3802 C C . SER A 1 490 ? 0.993 9.888 13.629 1.00 60.78 490 SER A C 1
ATOM 3804 O O . SER A 1 490 ? -0.125 9.774 14.127 1.00 60.78 490 SER A O 1
ATOM 3806 N N . THR A 1 491 ? 1.988 10.493 14.280 1.00 66.75 491 THR A N 1
ATOM 3807 C CA . THR A 1 491 ? 1.838 11.117 15.611 1.00 66.75 491 THR A CA 1
ATOM 3808 C C . THR A 1 491 ? 0.803 12.251 15.648 1.00 66.75 491 THR A C 1
ATOM 3810 O O . THR A 1 491 ? 0.523 12.791 16.712 1.00 66.75 491 THR A O 1
ATOM 3813 N N . MET A 1 492 ? 0.217 12.615 14.501 1.00 76.50 492 MET A N 1
ATOM 3814 C CA . MET A 1 492 ? -0.863 13.590 14.371 1.00 76.50 492 MET A CA 1
ATOM 3815 C C . MET A 1 492 ? -2.114 13.019 13.670 1.00 76.50 492 MET A C 1
ATOM 3817 O O . MET A 1 492 ? -2.855 13.782 13.044 1.00 76.50 492 MET A O 1
ATOM 3821 N N . GLN A 1 493 ? -2.379 11.708 13.730 1.00 83.31 493 GLN A N 1
ATOM 3822 C CA . GLN A 1 493 ? -3.594 11.128 13.133 1.00 83.31 493 GLN A CA 1
ATOM 3823 C C . GLN A 1 493 ? -4.886 11.591 13.840 1.00 83.31 493 GLN A C 1
ATOM 3825 O O . GLN A 1 493 ? -4.994 11.574 15.062 1.00 83.31 493 GLN A O 1
ATOM 3830 N N . ASP A 1 494 ? -5.865 12.046 13.059 1.00 93.12 494 ASP A N 1
ATOM 3831 C CA . ASP A 1 494 ? -7.282 11.957 13.432 1.00 93.12 494 ASP A CA 1
ATOM 3832 C C . ASP A 1 494 ? -7.780 10.540 13.112 1.00 93.12 494 ASP A C 1
ATOM 3834 O O . ASP A 1 494 ? -7.428 10.015 12.048 1.00 93.12 494 ASP A O 1
ATOM 3838 N N . GLU A 1 495 ? -8.594 9.963 13.996 1.00 94.56 495 GLU A N 1
ATOM 3839 C CA . GLU A 1 495 ? -9.008 8.549 13.989 1.00 94.56 495 GLU A CA 1
ATOM 3840 C C . GLU A 1 495 ? -10.385 8.387 14.664 1.00 94.56 495 GLU A C 1
ATOM 3842 O O . GLU A 1 495 ? -10.730 9.212 15.511 1.00 94.56 495 GLU A O 1
ATOM 3847 N N . ILE A 1 496 ? -11.208 7.415 14.250 1.00 97.31 496 ILE A N 1
ATOM 3848 C CA . ILE A 1 496 ? -12.580 7.185 14.747 1.00 97.31 496 ILE A CA 1
ATOM 3849 C C . ILE A 1 496 ? -12.945 5.697 14.611 1.00 97.31 496 ILE A C 1
ATOM 3851 O O . ILE A 1 496 ? -12.915 5.159 13.501 1.00 97.31 496 ILE A O 1
ATOM 3855 N N . ASP A 1 497 ? -13.388 5.061 15.700 1.00 96.81 497 ASP A N 1
ATOM 3856 C CA . ASP A 1 497 ? -13.188 3.614 15.865 1.00 96.81 497 ASP A CA 1
ATOM 3857 C C . ASP A 1 497 ? -14.435 2.813 16.281 1.00 96.81 497 ASP A C 1
ATOM 3859 O O . ASP A 1 497 ? -15.290 3.305 17.026 1.00 96.81 497 ASP A O 1
ATOM 3863 N N . PHE A 1 498 ? -14.493 1.551 15.837 1.00 98.50 498 PHE A N 1
ATOM 3864 C CA . PHE A 1 498 ? -15.100 0.418 16.546 1.00 98.50 498 PHE A CA 1
ATOM 3865 C C . PHE A 1 498 ? -14.008 -0.618 16.851 1.00 98.50 498 PHE A C 1
ATOM 3867 O O . PHE A 1 498 ? -13.280 -1.041 15.949 1.00 98.50 498 PHE A O 1
ATOM 3874 N N . GLU A 1 499 ? -13.931 -1.060 18.102 1.00 97.69 499 GLU A N 1
ATOM 3875 C CA . GLU A 1 499 ? -12.866 -1.918 18.627 1.00 97.69 499 GLU A CA 1
ATOM 3876 C C . GLU A 1 499 ? -13.489 -3.052 19.458 1.00 97.69 499 GLU A C 1
ATOM 3878 O O . GLU A 1 499 ? -14.127 -2.815 20.484 1.00 97.69 499 GLU A O 1
ATOM 3883 N N . PHE A 1 500 ? -13.355 -4.292 18.990 1.00 97.94 500 PHE A N 1
ATOM 3884 C CA . PHE A 1 500 ? -13.918 -5.488 19.617 1.00 97.94 500 PHE A CA 1
ATOM 3885 C C . PHE A 1 500 ? -12.847 -6.170 20.466 1.00 97.94 500 PHE A C 1
ATOM 3887 O O . PHE A 1 500 ? -11.836 -6.633 19.927 1.00 97.94 500 PHE A O 1
ATOM 3894 N N . LEU A 1 501 ? -13.080 -6.230 21.778 1.00 94.19 501 LEU A N 1
ATOM 3895 C CA . LEU A 1 501 ? -12.138 -6.814 22.728 1.00 94.19 501 LEU A CA 1
ATOM 3896 C C . LEU A 1 501 ? -12.198 -8.344 22.708 1.00 94.19 501 LEU A C 1
ATOM 3898 O O . LEU A 1 501 ? -13.281 -8.932 22.736 1.00 94.19 501 LEU A O 1
ATOM 3902 N N . GLY A 1 502 ? -11.031 -8.984 22.706 1.00 92.19 502 GLY A N 1
ATOM 3903 C CA . GLY A 1 502 ? -10.904 -10.437 22.687 1.00 92.19 502 GLY A CA 1
ATOM 3904 C C . GLY A 1 502 ? -11.334 -11.147 23.974 1.00 92.19 502 GLY A C 1
ATOM 3905 O O . GLY A 1 502 ? -11.756 -12.300 23.902 1.00 92.19 502 GLY A O 1
ATOM 3906 N N . ASP A 1 503 ? -11.274 -10.479 25.127 1.00 93.38 503 ASP A N 1
ATOM 3907 C CA . ASP A 1 503 ? -11.716 -10.989 26.434 1.00 93.38 503 ASP A CA 1
ATOM 3908 C C . ASP A 1 503 ? -13.207 -10.750 26.723 1.00 93.38 503 ASP A C 1
ATOM 3910 O O . ASP A 1 503 ? -13.803 -11.471 27.525 1.00 93.38 503 ASP A O 1
ATOM 3914 N N . ASN A 1 504 ? -13.838 -9.774 26.060 1.00 95.69 504 ASN A N 1
ATOM 3915 C CA . ASN A 1 504 ? -15.265 -9.497 26.213 1.00 95.69 504 ASN A CA 1
ATOM 3916 C C . ASN A 1 504 ? -15.973 -9.232 24.876 1.00 95.69 504 ASN A C 1
ATOM 3918 O O . ASN A 1 504 ? -16.333 -8.106 24.526 1.00 95.69 504 ASN A O 1
ATOM 3922 N N . LYS A 1 505 ? -16.296 -10.330 24.188 1.00 95.44 505 LYS A N 1
ATOM 3923 C CA . LYS A 1 505 ? -17.071 -10.387 22.936 1.00 95.44 505 LYS A CA 1
ATOM 3924 C C . LYS A 1 505 ? -18.499 -9.816 23.008 1.00 95.44 505 LYS A C 1
ATOM 3926 O O . LYS A 1 505 ? -19.195 -9.762 21.992 1.00 95.44 505 LYS A O 1
ATOM 3931 N N . ARG A 1 506 ? -18.966 -9.404 24.193 1.00 96.81 506 ARG A N 1
ATOM 3932 C CA . ARG A 1 506 ? -20.261 -8.736 24.413 1.00 96.81 506 ARG A CA 1
ATOM 3933 C C . ARG A 1 506 ? -20.135 -7.222 24.580 1.00 96.81 506 ARG A C 1
ATOM 3935 O O . ARG A 1 506 ? -21.107 -6.564 24.942 1.00 96.81 506 ARG A O 1
ATOM 3942 N N . ILE A 1 507 ? -18.964 -6.656 24.295 1.00 95.06 507 ILE A N 1
ATOM 3943 C CA . ILE A 1 507 ? -18.728 -5.214 24.261 1.00 95.06 507 ILE A CA 1
ATOM 3944 C C . ILE A 1 507 ? -18.022 -4.845 22.952 1.00 95.06 507 ILE A C 1
ATOM 3946 O O . ILE A 1 507 ? -17.166 -5.572 22.453 1.00 95.06 507 ILE A O 1
ATOM 3950 N N . VAL A 1 508 ? -18.362 -3.677 22.408 1.00 97.62 508 VAL A N 1
ATOM 3951 C CA . VAL A 1 508 ? -17.518 -2.968 21.441 1.00 97.62 508 VAL A CA 1
ATOM 3952 C C . VAL A 1 508 ? -17.164 -1.594 22.008 1.00 97.62 508 VAL A C 1
ATOM 3954 O O . VAL A 1 508 ? -18.038 -0.840 22.443 1.00 97.62 508 VAL A O 1
ATOM 3957 N N . GLN A 1 509 ? -15.877 -1.258 22.043 1.00 97.19 509 GLN A N 1
ATOM 3958 C CA . GLN A 1 509 ? -15.430 0.099 22.332 1.00 97.19 509 GLN A CA 1
ATOM 3959 C C . GLN A 1 509 ? -15.638 0.969 21.091 1.00 97.19 509 GLN A C 1
ATOM 3961 O O . GLN A 1 509 ? -15.477 0.536 19.951 1.00 97.19 509 GLN A O 1
ATOM 3966 N N . THR A 1 510 ? -16.006 2.222 21.325 1.00 97.50 510 THR A N 1
ATOM 3967 C CA . THR A 1 510 ? -15.935 3.284 20.324 1.00 97.50 510 THR A CA 1
ATOM 3968 C C . THR A 1 510 ? -14.971 4.348 20.821 1.00 97.50 510 THR A C 1
ATOM 3970 O O . THR A 1 510 ? -15.067 4.770 21.978 1.00 97.50 510 THR A O 1
ATOM 3973 N N . ASN A 1 511 ? -14.075 4.825 19.964 1.00 94.81 511 ASN A N 1
ATOM 3974 C CA . ASN A 1 511 ? -13.137 5.894 20.303 1.00 94.81 511 ASN A CA 1
ATOM 3975 C C . ASN A 1 511 ? -13.036 6.931 19.175 1.00 94.81 511 ASN A C 1
ATOM 3977 O O . ASN A 1 511 ? -13.624 6.758 18.104 1.00 94.81 511 ASN A O 1
ATOM 3981 N N . PHE A 1 512 ? -12.371 8.053 19.450 1.00 94.94 512 PHE A N 1
ATOM 3982 C CA . PHE A 1 512 ? -11.839 8.922 18.407 1.00 94.94 512 PHE A CA 1
ATOM 3983 C C . PHE A 1 512 ? -10.604 9.692 18.898 1.00 94.94 512 PHE A C 1
ATOM 3985 O O . PHE A 1 512 ? -10.598 10.265 19.993 1.00 94.94 512 PHE A O 1
ATOM 3992 N N . TYR A 1 513 ? -9.581 9.766 18.052 1.00 91.75 513 TYR A N 1
ATOM 3993 C CA . TYR A 1 513 ? -8.355 10.529 18.283 1.00 91.75 513 TYR A CA 1
ATOM 3994 C C . TYR A 1 513 ? -8.378 11.809 17.447 1.00 91.75 513 TYR A C 1
ATOM 3996 O O . TYR A 1 513 ? -8.946 11.860 16.353 1.00 91.75 513 TYR A O 1
ATOM 4004 N N . VAL A 1 514 ? -7.722 12.857 17.942 1.00 91.38 514 VAL A N 1
ATOM 4005 C CA . VAL A 1 514 ? -7.427 14.068 17.165 1.00 91.38 514 VAL A CA 1
ATOM 4006 C C . VAL A 1 514 ? -5.970 14.429 17.393 1.00 91.38 514 VAL A C 1
ATOM 4008 O O . VAL A 1 514 ? -5.534 14.512 18.540 1.00 91.38 514 VAL A O 1
ATOM 4011 N N . ASN A 1 515 ? -5.208 14.634 16.317 1.00 84.69 515 ASN A N 1
ATOM 4012 C CA . ASN A 1 515 ? -3.753 14.839 16.391 1.00 84.69 515 ASN A CA 1
ATOM 4013 C C . ASN A 1 515 ? -3.034 13.795 17.286 1.00 84.69 515 ASN A C 1
ATOM 4015 O O . ASN A 1 515 ? -2.264 14.156 18.172 1.00 84.69 515 ASN A O 1
ATOM 4019 N N . GLY A 1 516 ? -3.318 12.504 17.088 1.00 79.62 516 GLY A N 1
ATOM 4020 C CA . GLY A 1 516 ? -2.677 11.390 17.799 1.00 79.62 516 GLY A CA 1
ATOM 4021 C C . GLY A 1 516 ? -3.101 11.214 19.263 1.00 79.62 516 GLY A C 1
ATOM 4022 O O . GLY A 1 516 ? -2.497 10.416 19.971 1.00 79.62 516 GLY A O 1
ATOM 4023 N N . THR A 1 517 ? -4.115 11.948 19.739 1.00 78.12 517 THR A N 1
ATOM 4024 C CA . THR A 1 517 ? -4.519 11.976 21.157 1.00 78.12 517 THR A CA 1
ATOM 4025 C C . THR A 1 517 ? -6.016 11.683 21.328 1.00 78.12 517 THR A C 1
ATOM 4027 O O . THR A 1 517 ? -6.838 12.382 20.734 1.00 78.12 517 THR A O 1
ATOM 4030 N N . SER A 1 518 ? -6.385 10.705 22.171 1.00 68.94 518 SER A N 1
ATOM 4031 C CA . SER A 1 518 ? -7.790 10.368 22.499 1.00 68.94 518 SER A CA 1
ATOM 4032 C C . SER A 1 518 ? -8.272 10.828 23.880 1.00 68.94 518 SER A C 1
ATOM 4034 O O . SER A 1 518 ? -9.473 10.855 24.103 1.00 68.94 518 SER A O 1
ATOM 4036 N N . SER A 1 519 ? -7.367 11.188 24.800 1.00 62.38 519 SER A N 1
ATOM 4037 C CA . SER A 1 519 ? -7.598 11.375 26.251 1.00 62.38 519 SER A CA 1
ATOM 4038 C C . SER A 1 519 ? -9.058 11.634 26.687 1.00 62.38 519 SER A C 1
ATOM 4040 O O . SER A 1 519 ? -9.518 12.783 26.716 1.00 62.38 519 SER A O 1
ATOM 4042 N N . GLY A 1 520 ? -9.786 10.558 27.030 1.00 77.25 520 GLY A N 1
ATOM 4043 C CA . GLY A 1 520 ? -11.168 10.578 27.524 1.00 77.25 520 GLY A CA 1
ATOM 4044 C C . GLY A 1 520 ? -12.253 10.607 26.436 1.00 77.25 520 GLY A C 1
ATOM 4045 O O . GLY A 1 520 ? -13.278 11.280 26.615 1.00 77.25 520 GLY A O 1
ATOM 4046 N N . ASN A 1 521 ? -12.015 9.987 25.282 1.00 88.88 521 ASN A N 1
ATOM 4047 C CA . ASN A 1 521 ? -12.967 9.845 24.170 1.00 88.88 521 ASN A CA 1
ATOM 4048 C C . ASN A 1 521 ? -13.509 8.413 24.028 1.00 88.88 521 ASN A C 1
ATOM 4050 O O . ASN A 1 521 ? -14.416 8.171 23.227 1.00 88.88 521 ASN A O 1
ATOM 4054 N N . GLU A 1 522 ? -13.009 7.494 24.838 1.00 91.31 522 GLU A N 1
ATOM 4055 C CA . GLU A 1 522 ? -13.389 6.093 24.907 1.00 91.31 522 GLU A CA 1
ATOM 4056 C C . GLU A 1 522 ? -14.848 5.949 25.396 1.00 91.31 522 GLU A C 1
ATOM 4058 O O . GLU A 1 522 ? -15.281 6.640 26.323 1.00 91.31 522 GLU A O 1
ATOM 4063 N N . LEU A 1 523 ? -15.639 5.068 24.772 1.00 94.19 523 LEU A N 1
ATOM 4064 C CA . LEU A 1 523 ? -16.981 4.706 25.245 1.00 94.19 523 LEU A CA 1
ATOM 4065 C C . LEU A 1 523 ? -17.320 3.255 24.895 1.00 94.19 523 LEU A C 1
ATOM 4067 O O . LEU A 1 523 ? -17.390 2.892 23.718 1.00 94.19 523 LEU A O 1
ATOM 4071 N N . TRP A 1 524 ? -17.592 2.465 25.931 1.00 94.69 524 TRP A N 1
ATOM 4072 C CA . TRP A 1 524 ? -18.066 1.084 25.855 1.00 94.69 524 TRP A CA 1
ATOM 4073 C C . TRP A 1 524 ? -19.530 1.011 25.406 1.00 94.69 524 TRP A C 1
ATOM 4075 O O . TRP A 1 524 ? -20.383 1.711 25.955 1.00 94.69 524 TRP A O 1
ATOM 4085 N N . VAL A 1 525 ? -19.829 0.146 24.438 1.00 96.12 525 VAL A N 1
ATOM 4086 C CA . VAL A 1 525 ? -21.192 -0.177 24.001 1.00 96.12 525 VAL A CA 1
ATOM 4087 C C . VAL A 1 525 ? -21.439 -1.664 24.238 1.00 96.12 525 VAL A C 1
ATOM 4089 O O . VAL A 1 525 ? -20.780 -2.509 23.633 1.00 96.12 525 VAL A O 1
ATOM 4092 N N . GLU A 1 526 ? -22.389 -1.981 25.116 1.00 96.31 526 GLU A N 1
ATOM 4093 C CA . GLU A 1 526 ? -22.824 -3.357 25.376 1.00 96.31 526 GLU A CA 1
ATOM 4094 C C . GLU A 1 526 ? -23.590 -3.944 24.180 1.00 96.31 526 GLU A C 1
ATOM 4096 O O . GLU A 1 526 ? -24.390 -3.264 23.524 1.00 96.31 526 GLU A O 1
ATOM 4101 N N . LEU A 1 527 ? -23.356 -5.232 23.927 1.00 95.06 527 LEU A N 1
ATOM 4102 C CA . LEU A 1 527 ? -23.990 -6.038 22.892 1.00 95.06 527 LEU A CA 1
ATOM 4103 C C . LEU A 1 527 ? -24.893 -7.094 23.548 1.00 95.06 527 LEU A C 1
ATOM 4105 O O . LEU A 1 527 ? -24.473 -7.871 24.410 1.00 95.06 527 LEU A O 1
ATOM 4109 N N . ASP A 1 528 ? -26.148 -7.160 23.109 1.00 94.94 528 ASP A N 1
ATOM 4110 C CA . ASP A 1 528 ? -27.114 -8.185 23.515 1.00 94.94 528 ASP A CA 1
ATOM 4111 C C . ASP A 1 528 ? -26.791 -9.569 22.914 1.00 94.94 528 ASP A C 1
ATOM 4113 O O . ASP A 1 528 ? -27.172 -10.608 23.467 1.00 94.94 528 ASP A O 1
ATOM 4117 N N . TYR A 1 529 ? -25.943 -9.608 21.888 1.00 95.94 529 TYR A N 1
ATOM 4118 C CA . TYR A 1 529 ? -25.347 -10.799 21.278 1.00 95.94 529 TYR A CA 1
ATOM 4119 C C . TYR A 1 529 ? -23.840 -10.933 21.584 1.00 95.94 529 TYR A C 1
ATOM 4121 O O . TYR A 1 529 ? -23.209 -10.017 22.101 1.00 95.94 529 TYR A O 1
ATOM 4129 N N . ASP A 1 530 ? -23.261 -12.090 21.251 1.00 97.12 530 ASP A N 1
ATOM 4130 C CA . ASP A 1 530 ? -21.807 -12.300 21.206 1.00 97.12 530 ASP A CA 1
ATOM 4131 C C . ASP A 1 530 ? -21.294 -12.027 19.781 1.00 97.12 530 ASP A C 1
ATOM 4133 O O . ASP A 1 530 ? -21.835 -12.567 18.806 1.00 97.12 530 ASP A O 1
ATOM 4137 N N . CYS A 1 531 ? -20.273 -11.178 19.638 1.00 96.75 531 CYS A N 1
ATOM 4138 C CA . CYS A 1 531 ? -19.777 -10.730 18.336 1.00 96.75 531 CYS A CA 1
ATOM 4139 C C . CYS A 1 531 ? -19.103 -11.834 17.495 1.00 96.75 531 CYS A C 1
ATOM 4141 O O . CYS A 1 531 ? -18.912 -11.639 16.291 1.00 96.75 531 CYS A O 1
ATOM 4143 N N . SER A 1 532 ? -18.780 -12.990 18.088 1.00 96.38 532 SER A N 1
ATOM 4144 C CA . SER A 1 532 ? -18.246 -14.172 17.398 1.00 96.38 532 SER A CA 1
ATOM 4145 C C . SER A 1 532 ? -19.313 -15.185 16.977 1.00 96.38 532 SER A C 1
ATOM 4147 O O . SER A 1 532 ? -19.011 -16.122 16.240 1.00 96.38 532 SER A O 1
ATOM 4149 N N . TYR A 1 533 ? -20.583 -15.007 17.355 1.00 96.12 533 TYR A N 1
ATOM 4150 C CA . TYR A 1 533 ? -21.660 -15.912 16.933 1.00 96.12 533 TYR A CA 1
ATOM 4151 C C . TYR A 1 533 ? -22.296 -15.462 15.611 1.00 96.12 533 TYR A C 1
ATOM 4153 O O . TYR A 1 533 ? -22.323 -16.233 14.644 1.00 96.12 533 TYR A O 1
ATOM 4161 N N . GLY A 1 534 ? -22.771 -14.215 15.545 1.00 93.94 534 GLY A N 1
ATOM 4162 C CA . GLY A 1 534 ? -23.522 -13.658 14.413 1.00 93.94 534 GLY A CA 1
ATOM 4163 C C . GLY A 1 534 ? -22.703 -12.793 13.448 1.00 93.94 534 GLY A C 1
ATOM 4164 O O . GLY A 1 534 ? -21.535 -12.503 13.681 1.00 93.94 534 GLY A O 1
ATOM 4165 N N . PHE A 1 535 ? -23.344 -12.362 12.359 1.00 97.88 535 PHE A N 1
ATOM 4166 C CA . PHE A 1 535 ? -22.876 -11.273 11.493 1.00 97.88 535 PHE A CA 1
ATOM 4167 C C . PHE A 1 535 ? -23.733 -10.035 11.777 1.00 97.88 535 PHE A C 1
ATOM 4169 O O . PHE A 1 535 ? -24.941 -10.086 11.558 1.00 97.88 535 PHE A O 1
ATOM 4176 N N . HIS A 1 536 ? -23.112 -8.940 12.212 1.00 98.19 536 HIS A N 1
ATOM 4177 C CA . HIS A 1 536 ? -23.792 -7.696 12.600 1.00 98.19 536 HIS A CA 1
ATOM 4178 C C . HIS A 1 536 ? -23.206 -6.505 11.837 1.00 98.19 536 HIS A C 1
ATOM 4180 O O . HIS A 1 536 ? -22.035 -6.523 11.461 1.00 98.19 536 HIS A O 1
ATOM 4186 N N . THR A 1 537 ? -24.010 -5.483 11.548 1.00 98.00 537 THR A N 1
ATOM 4187 C CA . THR A 1 537 ? -23.597 -4.346 10.711 1.00 98.00 537 THR A CA 1
ATOM 4188 C C . THR A 1 537 ? -23.211 -3.142 11.552 1.00 98.00 537 THR A C 1
ATOM 4190 O O . THR A 1 537 ? -24.052 -2.535 12.210 1.00 98.00 537 THR A O 1
ATOM 4193 N N . TYR A 1 538 ? -21.940 -2.764 11.470 1.00 98.44 538 TYR A N 1
ATOM 4194 C CA . TYR A 1 538 ? -21.355 -1.631 12.174 1.00 98.44 538 TYR A CA 1
ATOM 4195 C C . TYR A 1 538 ? -21.117 -0.499 11.179 1.00 98.44 538 TYR A C 1
ATOM 4197 O O . TYR A 1 538 ? -20.549 -0.719 10.105 1.00 98.44 538 TYR A O 1
ATOM 4205 N N . SER A 1 539 ? -21.562 0.710 11.526 1.00 98.00 539 SER A N 1
ATOM 4206 C CA . SER A 1 539 ? -21.454 1.876 10.646 1.00 98.00 539 SER A CA 1
ATOM 4207 C C . SER A 1 539 ? -21.009 3.134 11.382 1.00 98.00 539 SER A C 1
ATOM 4209 O O . SER A 1 539 ? -21.636 3.549 12.357 1.00 98.00 539 SER A O 1
ATOM 4211 N N . ILE A 1 540 ? -19.966 3.785 10.868 1.00 98.31 540 ILE A N 1
ATOM 4212 C CA . ILE A 1 540 ? -19.512 5.111 11.301 1.00 98.31 540 ILE A CA 1
ATOM 4213 C C . ILE A 1 540 ? -20.015 6.130 10.276 1.00 98.31 540 ILE A C 1
ATOM 4215 O O . ILE A 1 540 ? -19.670 6.060 9.101 1.00 98.31 540 ILE A O 1
ATOM 4219 N N . HIS A 1 541 ? -20.842 7.086 10.689 1.00 96.75 541 HIS A N 1
ATOM 4220 C CA . HIS A 1 541 ? -21.233 8.235 9.871 1.00 96.75 541 HIS A CA 1
ATOM 4221 C C . HIS A 1 541 ? -20.437 9.456 10.346 1.00 96.75 541 HIS A C 1
ATOM 4223 O O . HIS A 1 541 ? -20.735 10.012 11.403 1.00 96.75 541 HIS A O 1
ATOM 4229 N N . TYR A 1 542 ? -19.436 9.873 9.574 1.00 96.12 542 TYR A N 1
ATOM 4230 C CA . TYR A 1 542 ? -18.543 10.991 9.891 1.00 96.12 542 TYR A CA 1
ATOM 4231 C C . TYR A 1 542 ? -18.695 12.125 8.877 1.00 96.12 542 TYR A C 1
ATOM 4233 O O . TYR A 1 542 ? -18.703 11.905 7.664 1.00 96.12 542 TYR A O 1
ATOM 4241 N N . ASN A 1 543 ? -18.781 13.357 9.375 1.00 93.50 543 ASN A N 1
ATOM 4242 C CA . ASN A 1 543 ? -18.586 14.570 8.592 1.00 93.50 543 ASN A CA 1
ATOM 4243 C C . ASN A 1 543 ? -17.984 15.701 9.451 1.00 93.50 543 ASN A C 1
ATOM 4245 O O . ASN A 1 543 ? -17.691 15.534 10.634 1.00 93.50 543 ASN A O 1
ATOM 4249 N N . GLN A 1 544 ? -17.837 16.884 8.857 1.00 91.38 544 GLN A N 1
ATOM 4250 C CA . GLN A 1 544 ? -17.184 18.046 9.469 1.00 91.38 544 GLN A CA 1
ATOM 4251 C C . GLN A 1 544 ? -17.971 18.725 10.616 1.00 91.38 544 GLN A C 1
ATOM 4253 O O . GLN A 1 544 ? -17.481 19.718 11.159 1.00 91.38 544 GLN A O 1
ATOM 4258 N N . SER A 1 545 ? -19.151 18.215 11.002 1.00 95.12 545 SER A N 1
ATOM 4259 C CA . SER A 1 545 ? -19.917 18.670 12.178 1.00 95.12 545 SER A CA 1
ATOM 4260 C C . SER A 1 545 ? -20.304 17.560 13.164 1.00 95.12 545 SER A C 1
ATOM 4262 O O . SER A 1 545 ? -20.473 17.852 14.348 1.00 95.12 545 SER A O 1
ATOM 4264 N N . LYS A 1 546 ? -20.419 16.290 12.747 1.00 96.81 546 LYS A N 1
ATOM 4265 C CA . LYS A 1 546 ? -20.716 15.173 13.661 1.00 96.81 546 LYS A CA 1
ATOM 4266 C C . LYS A 1 546 ? -20.146 13.811 13.248 1.00 96.81 546 LYS A C 1
ATOM 4268 O O . LYS A 1 546 ? -20.030 13.485 12.066 1.00 96.81 546 LYS A O 1
ATOM 4273 N N . ILE A 1 547 ? -19.893 13.000 14.273 1.00 98.00 547 ILE A N 1
ATOM 4274 C CA . ILE A 1 547 ? -19.632 11.561 14.216 1.00 98.00 547 ILE A CA 1
ATOM 4275 C C . ILE A 1 547 ? -20.845 10.848 14.816 1.00 98.00 547 ILE A C 1
ATOM 4277 O O . ILE A 1 547 ? -21.343 11.248 15.874 1.00 98.00 547 ILE A O 1
ATOM 4281 N N . GLN A 1 548 ? -21.323 9.786 14.176 1.00 98.12 548 GLN A N 1
ATOM 4282 C CA . GLN A 1 548 ? -22.387 8.932 14.698 1.00 98.12 548 GLN A CA 1
ATOM 4283 C C . GLN A 1 548 ? -22.057 7.456 14.455 1.00 98.12 548 GLN A C 1
ATOM 4285 O O . GLN A 1 548 ? -21.727 7.087 13.332 1.00 98.12 548 GLN A O 1
ATOM 4290 N N . TRP A 1 549 ? -22.182 6.621 15.484 1.00 98.56 549 TRP A N 1
ATOM 4291 C CA . TRP A 1 549 ? -21.942 5.177 15.409 1.00 98.56 549 TRP A CA 1
ATOM 4292 C C . TRP A 1 549 ? -23.275 4.435 15.440 1.00 98.56 549 TRP A C 1
ATOM 4294 O O . TRP A 1 549 ? -24.128 4.732 16.283 1.00 98.56 549 TRP A O 1
ATOM 4304 N N . PHE A 1 550 ? -23.439 3.460 14.552 1.00 98.38 550 PHE A N 1
ATOM 4305 C CA . PHE A 1 550 ? -24.625 2.617 14.448 1.00 98.38 550 PHE A CA 1
ATOM 4306 C C . PHE A 1 550 ? -24.246 1.136 14.508 1.00 98.38 550 PHE A C 1
ATOM 4308 O O . PHE A 1 550 ? -23.227 0.736 13.948 1.00 98.38 550 PHE A O 1
ATOM 4315 N N . ILE A 1 551 ? -25.106 0.340 15.140 1.00 98.19 551 ILE A N 1
ATOM 4316 C CA . ILE A 1 551 ? -25.043 -1.125 15.180 1.00 98.19 551 ILE A CA 1
ATOM 4317 C C . ILE A 1 551 ? -26.409 -1.635 14.721 1.00 98.19 551 ILE A C 1
ATOM 4319 O O . ILE A 1 551 ? -27.424 -1.218 15.274 1.00 98.19 551 ILE A O 1
ATOM 4323 N N . ASP A 1 552 ? -26.453 -2.447 13.666 1.00 95.62 552 ASP A N 1
ATOM 4324 C CA . ASP A 1 552 ? -27.677 -2.938 13.010 1.00 95.62 552 ASP A CA 1
ATOM 4325 C C . ASP A 1 552 ? -28.713 -1.826 12.748 1.00 95.62 552 ASP A C 1
ATOM 4327 O O . ASP A 1 552 ? -29.906 -1.939 13.014 1.00 95.62 552 ASP A O 1
ATOM 4331 N N . SER A 1 553 ? -28.228 -0.697 12.216 1.00 93.19 553 SER A N 1
ATOM 4332 C CA . SER A 1 553 ? -28.982 0.552 11.985 1.00 93.19 553 SER A CA 1
ATOM 4333 C C . SER A 1 553 ? -29.517 1.271 13.238 1.00 93.19 553 SER A C 1
ATOM 4335 O O . SER A 1 553 ? -30.049 2.376 13.110 1.00 93.19 553 SER A O 1
ATOM 4337 N N . ARG A 1 554 ? -29.326 0.739 14.454 1.00 96.50 554 ARG A N 1
ATOM 4338 C CA . ARG A 1 554 ? -29.588 1.448 15.717 1.00 96.50 554 ARG A CA 1
ATOM 4339 C C . ARG A 1 554 ? -28.450 2.426 16.005 1.00 96.50 554 ARG A C 1
ATOM 4341 O O . ARG A 1 554 ? -27.297 2.022 16.120 1.00 96.50 554 ARG A O 1
ATOM 4348 N N . LEU A 1 555 ? -28.771 3.709 16.167 1.00 97.81 555 LEU A N 1
ATOM 4349 C CA . LEU A 1 555 ? -27.817 4.728 16.618 1.00 97.81 555 LEU A CA 1
ATOM 4350 C C . LEU A 1 555 ? -27.398 4.444 18.070 1.00 97.81 555 LEU A C 1
ATOM 4352 O O . LEU A 1 555 ? -28.248 4.490 18.956 1.00 97.81 555 LEU A O 1
ATOM 4356 N N . VAL A 1 556 ? -26.109 4.191 18.318 1.00 97.62 556 VAL A N 1
ATOM 4357 C CA . VAL A 1 556 ? -25.578 3.913 19.671 1.00 97.62 556 VAL A CA 1
ATOM 4358 C C . VAL A 1 556 ? -24.779 5.075 20.263 1.00 97.62 556 VAL A C 1
ATOM 4360 O O . VAL A 1 556 ? -24.788 5.268 21.474 1.00 97.62 556 VAL A O 1
ATOM 4363 N N . ARG A 1 557 ? -24.126 5.901 19.432 1.00 97.25 557 ARG A N 1
ATOM 4364 C CA . ARG A 1 557 ? -23.332 7.052 19.899 1.00 97.25 557 ARG A CA 1
ATOM 4365 C C . ARG A 1 557 ? -23.416 8.230 18.932 1.00 97.25 557 ARG A C 1
ATOM 4367 O O . ARG A 1 557 ? -23.507 8.051 17.721 1.00 97.25 557 ARG A O 1
ATOM 4374 N N . THR A 1 558 ? -23.364 9.457 19.451 1.00 97.38 558 THR A N 1
ATOM 4375 C CA . THR A 1 558 ? -23.208 10.688 18.656 1.00 97.38 558 THR A CA 1
ATOM 4376 C C . THR A 1 558 ? -22.256 11.658 19.349 1.00 97.38 558 THR A C 1
ATOM 4378 O O . THR A 1 558 ? -22.381 11.917 20.544 1.00 97.38 558 THR A O 1
ATOM 4381 N N . VAL A 1 559 ? -21.331 12.223 18.578 1.00 96.56 559 VAL A N 1
ATOM 4382 C CA . VAL A 1 559 ? -20.427 13.310 18.970 1.00 96.56 559 VAL A CA 1
ATOM 4383 C C . VAL A 1 559 ? -20.606 14.442 17.963 1.00 96.56 559 VAL A C 1
ATOM 4385 O O . VAL A 1 559 ? -20.579 14.193 16.763 1.00 96.56 559 VAL A O 1
ATOM 4388 N N . THR A 1 560 ? -20.780 15.681 18.427 1.00 97.00 560 THR A N 1
ATOM 4389 C CA . THR A 1 560 ? -20.862 16.857 17.544 1.00 97.00 560 THR A CA 1
ATOM 4390 C C . THR A 1 560 ? -19.743 17.846 17.843 1.00 97.00 560 THR A C 1
ATOM 4392 O O . THR A 1 560 ? -19.303 17.985 18.990 1.00 97.00 560 THR A O 1
ATOM 4395 N N . LYS A 1 561 ? -19.281 18.537 16.803 1.00 95.31 561 LYS A N 1
ATOM 4396 C CA . LYS A 1 561 ? -18.184 19.506 16.850 1.00 95.31 561 LYS A CA 1
ATOM 4397 C C . LYS A 1 561 ? -18.508 20.680 17.769 1.00 95.31 561 LYS A C 1
ATOM 4399 O O . LYS A 1 561 ? -17.660 21.103 18.545 1.00 95.31 561 LYS A O 1
ATOM 4404 N N . GLU A 1 562 ? -19.757 21.136 17.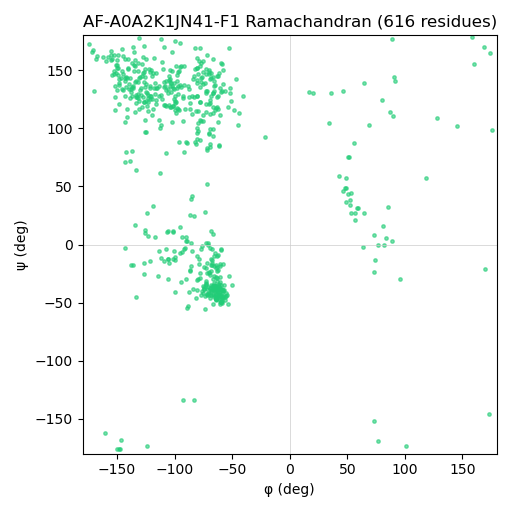773 1.00 95.81 562 GLU A N 1
ATOM 4405 C CA . GLU A 1 562 ? -20.244 22.210 18.646 1.00 95.81 562 GLU A CA 1
ATOM 4406 C C . GLU A 1 562 ? -20.216 21.781 20.119 1.00 95.81 562 GLU A C 1
ATOM 4408 O O . GLU A 1 562 ? -19.901 22.586 20.995 1.00 95.81 562 GLU A O 1
ATOM 4413 N N . LYS A 1 563 ? -20.507 20.504 20.419 1.00 93.88 563 LYS A N 1
ATOM 4414 C CA . LYS A 1 563 ? -20.368 19.976 21.782 1.00 93.88 563 LYS A CA 1
ATOM 4415 C C . LYS A 1 563 ? -18.898 19.900 22.201 1.00 93.88 563 LYS A C 1
ATOM 4417 O O . LYS A 1 563 ? -18.603 20.308 23.318 1.00 93.88 563 LYS A O 1
ATOM 4422 N N . GLN A 1 564 ? -17.995 19.436 21.333 1.00 93.69 564 GLN A N 1
ATOM 4423 C CA . GLN A 1 564 ? -16.565 19.385 21.668 1.00 93.69 564 GLN A CA 1
ATOM 4424 C C . GLN A 1 564 ? -15.983 20.789 21.894 1.00 93.69 564 GLN A C 1
ATOM 4426 O O . GLN A 1 564 ? -15.403 21.035 22.949 1.00 93.69 564 GLN A O 1
ATOM 4431 N N . ILE A 1 565 ? -16.263 21.747 21.000 1.00 91.06 565 ILE A N 1
ATOM 4432 C CA . ILE A 1 565 ? -15.825 23.147 21.135 1.00 91.06 565 ILE A CA 1
ATOM 4433 C C . ILE A 1 565 ? -16.337 23.776 22.444 1.00 91.06 565 ILE A C 1
ATOM 4435 O O . ILE A 1 565 ? -15.553 24.380 23.172 1.00 91.06 565 ILE A O 1
ATOM 4439 N N . ARG A 1 566 ? -17.615 23.582 22.812 1.00 93.94 566 ARG A N 1
ATOM 4440 C CA . ARG A 1 566 ? -18.161 24.087 24.093 1.00 93.94 566 ARG A CA 1
ATOM 4441 C C . ARG A 1 566 ? -17.521 23.466 25.340 1.00 93.94 566 ARG A C 1
ATOM 4443 O O . ARG A 1 566 ? -17.616 24.059 26.409 1.00 93.94 566 ARG A O 1
ATOM 4450 N N . HIS A 1 567 ? -16.887 22.302 25.220 1.00 90.69 567 HIS A N 1
ATOM 4451 C CA . HIS A 1 567 ? -16.118 21.669 26.294 1.00 90.69 567 HIS A CA 1
ATOM 4452 C C . HIS A 1 567 ? -14.598 21.864 26.140 1.00 90.69 567 HIS A C 1
ATOM 4454 O O . HIS A 1 567 ? -13.842 21.210 26.849 1.00 90.69 567 HIS A O 1
ATOM 4460 N N . GLN A 1 568 ? -14.150 22.755 25.242 1.00 90.12 568 GLN A N 1
ATOM 4461 C CA . GLN A 1 568 ? -12.733 23.033 24.957 1.00 90.12 568 GLN A CA 1
ATOM 4462 C C . GLN A 1 568 ? -11.948 21.795 24.470 1.00 90.12 568 GLN A C 1
ATOM 4464 O O . GLN A 1 568 ? -10.749 21.665 24.707 1.00 90.12 568 GLN A O 1
ATOM 4469 N N . ARG A 1 569 ? -12.626 20.874 23.770 1.00 90.31 569 ARG A N 1
ATOM 4470 C CA . ARG A 1 569 ? -12.048 19.641 23.213 1.00 90.31 569 ARG A CA 1
ATOM 4471 C C . ARG A 1 569 ? -11.981 19.696 21.687 1.00 90.31 569 ARG A C 1
ATOM 4473 O O . ARG A 1 569 ? -12.812 20.323 21.028 1.00 90.31 569 ARG A O 1
ATOM 4480 N N . SER A 1 570 ? -10.997 18.998 21.133 1.00 91.94 570 SER A N 1
ATOM 4481 C CA . SER A 1 570 ? -10.771 18.877 19.691 1.00 91.94 570 SER A CA 1
ATOM 4482 C C . SER A 1 570 ? -11.817 17.988 19.001 1.00 91.94 570 SER A C 1
ATOM 4484 O O . SER A 1 570 ? -12.521 17.204 19.638 1.00 91.94 570 SER A O 1
ATOM 4486 N N . TYR A 1 571 ? -11.904 18.087 17.673 1.00 94.31 571 TYR A N 1
ATOM 4487 C CA . TYR A 1 571 ? -12.814 17.298 16.838 1.00 94.31 571 TYR A CA 1
ATOM 4488 C C . TYR A 1 571 ? -12.097 16.861 15.539 1.00 94.31 571 TYR A C 1
ATOM 4490 O O . TYR A 1 571 ? -11.395 17.700 14.969 1.00 94.31 571 TYR A O 1
ATOM 4498 N N . PRO A 1 572 ? -12.259 15.609 15.055 1.00 93.88 572 PRO A N 1
ATOM 4499 C CA . PRO A 1 572 ? -11.659 15.141 13.802 1.00 93.88 572 PRO A CA 1
ATOM 4500 C C . PRO A 1 572 ? -12.044 16.009 12.599 1.00 93.88 572 PRO A C 1
ATOM 4502 O O . PRO A 1 572 ? -13.214 16.334 12.406 1.00 93.88 572 PRO A O 1
ATOM 4505 N N . THR A 1 573 ? -11.070 16.401 11.782 1.00 90.25 573 THR A N 1
ATOM 4506 C CA . THR A 1 573 ? -11.311 17.238 10.587 1.00 90.25 573 THR A CA 1
ATOM 4507 C C . THR A 1 573 ? -10.556 16.780 9.347 1.00 90.25 573 THR A C 1
ATOM 4509 O O . THR A 1 573 ? -10.940 17.156 8.238 1.00 90.25 573 THR A O 1
ATOM 4512 N N . LYS A 1 574 ? -9.516 15.953 9.492 1.00 87.44 574 LYS A N 1
ATOM 4513 C CA . LYS A 1 574 ? -8.752 15.425 8.355 1.00 87.44 574 LYS A CA 1
ATOM 4514 C C . LYS A 1 574 ? -9.597 14.480 7.487 1.00 87.44 574 LYS A C 1
ATOM 4516 O O . LYS A 1 574 ? -10.594 13.907 7.936 1.00 87.44 574 LYS A O 1
ATOM 4521 N N . ASN A 1 575 ? -9.162 14.294 6.239 1.00 87.31 575 ASN A N 1
ATOM 4522 C CA . ASN A 1 575 ? -9.633 13.187 5.409 1.00 87.31 575 ASN A CA 1
ATOM 4523 C C . ASN A 1 575 ? -9.113 11.867 5.991 1.00 87.31 575 ASN A C 1
ATOM 4525 O O . ASN A 1 575 ? -7.971 11.807 6.442 1.00 87.31 575 ASN A O 1
ATOM 4529 N N . VAL A 1 576 ? -9.922 10.813 5.921 1.00 89.06 576 VAL A N 1
ATOM 4530 C CA . VAL A 1 576 ? -9.644 9.507 6.536 1.00 89.06 576 VAL A CA 1
ATOM 4531 C C . VAL A 1 576 ? -9.698 8.378 5.509 1.00 89.06 576 VAL A C 1
ATOM 4533 O O . VAL A 1 576 ? -10.575 8.377 4.651 1.00 89.06 576 VAL A O 1
ATOM 4536 N N . PHE A 1 577 ? -8.774 7.421 5.567 1.00 89.25 577 PHE A N 1
ATOM 4537 C CA . PHE A 1 577 ? -8.950 6.099 4.958 1.00 89.25 577 PHE A CA 1
ATOM 4538 C C . PHE A 1 577 ? -9.917 5.269 5.819 1.00 89.25 577 PHE A C 1
ATOM 4540 O O . PHE A 1 577 ? -10.058 5.529 7.013 1.00 89.25 577 PHE A O 1
ATOM 4547 N N . LEU A 1 578 ? -10.545 4.251 5.232 1.00 93.25 578 LEU A N 1
ATOM 4548 C CA . LEU A 1 578 ? -11.209 3.173 5.967 1.00 93.25 578 LEU A CA 1
ATOM 4549 C C . LEU A 1 578 ? -10.202 2.065 6.266 1.00 93.25 578 LEU A C 1
ATOM 4551 O O . LEU A 1 578 ? -9.450 1.679 5.377 1.00 93.25 578 LEU A O 1
ATOM 4555 N N . TYR A 1 579 ? -10.227 1.533 7.480 1.00 94.06 579 TYR A N 1
ATOM 4556 C CA . TYR A 1 579 ? -9.353 0.473 7.962 1.00 94.06 579 TYR A CA 1
ATOM 4557 C C . TYR A 1 579 ? -10.150 -0.673 8.594 1.00 94.06 579 TYR A C 1
ATOM 4559 O O . TYR A 1 579 ? -11.274 -0.514 9.081 1.00 94.06 579 TYR A O 1
ATOM 4567 N N . SER A 1 580 ? -9.554 -1.858 8.588 1.00 95.38 580 SER A N 1
ATOM 4568 C CA . SER A 1 580 ? -10.013 -3.032 9.328 1.00 95.38 580 SER A CA 1
ATOM 4569 C C . SER A 1 580 ? -8.805 -3.888 9.685 1.00 95.38 580 SER A C 1
ATOM 4571 O O . SER A 1 580 ? -7.955 -4.131 8.825 1.00 95.38 580 SER A O 1
ATOM 4573 N N . SER A 1 581 ? -8.692 -4.333 10.933 1.00 95.38 581 SER A N 1
ATOM 4574 C CA . SER A 1 581 ? -7.547 -5.139 11.363 1.00 95.38 581 SER A CA 1
ATOM 4575 C C . SER A 1 581 ? -7.912 -6.207 12.385 1.00 95.38 581 SER A C 1
ATOM 4577 O O . SER A 1 581 ? -8.967 -6.165 13.021 1.00 95.38 581 SER A O 1
ATOM 4579 N N . VAL A 1 582 ? -7.006 -7.173 12.519 1.00 96.81 582 VAL A N 1
ATOM 4580 C CA . VAL A 1 582 ? -6.895 -8.049 13.687 1.00 96.81 582 VAL A CA 1
ATOM 4581 C C . VAL A 1 582 ? -5.440 -8.008 14.136 1.00 96.81 582 VAL A C 1
ATOM 4583 O O . VAL A 1 582 ? -4.546 -8.098 13.292 1.00 96.81 582 VAL A O 1
ATOM 4586 N N . TRP A 1 583 ? -5.189 -7.861 15.434 1.00 93.44 583 TRP A N 1
ATOM 4587 C CA . TRP A 1 583 ? -3.842 -7.836 16.015 1.00 93.44 583 TRP A CA 1
ATOM 4588 C C . TRP A 1 583 ? -3.862 -8.270 17.487 1.00 93.44 583 TRP A C 1
ATOM 4590 O O . TRP A 1 583 ? -4.921 -8.304 18.111 1.00 93.44 583 TRP A O 1
ATOM 4600 N N . ASN A 1 584 ? -2.698 -8.625 18.044 1.00 93.12 584 ASN A N 1
ATOM 4601 C CA . ASN A 1 584 ? -2.569 -8.908 19.473 1.00 93.12 584 ASN A CA 1
ATOM 4602 C C . ASN A 1 584 ? -2.299 -7.609 20.241 1.00 93.12 584 ASN A C 1
ATOM 4604 O O . ASN A 1 584 ? -1.255 -6.985 20.054 1.00 93.12 584 ASN A O 1
ATOM 4608 N N . ALA A 1 585 ? -3.232 -7.241 21.113 1.00 92.69 585 ALA A N 1
ATOM 4609 C CA . ALA A 1 585 ? -3.204 -6.046 21.942 1.00 92.69 585 ALA A CA 1
ATOM 4610 C C . ALA A 1 585 ? -2.908 -6.350 23.427 1.00 92.69 585 ALA A C 1
ATOM 4612 O O . ALA A 1 585 ? -3.005 -5.446 24.253 1.00 92.69 585 ALA A O 1
ATOM 4613 N N . SER A 1 586 ? -2.498 -7.579 23.780 1.00 91.50 586 SER A N 1
ATOM 4614 C CA . SER A 1 586 ? -2.258 -8.015 25.171 1.00 91.50 586 SER A CA 1
ATOM 4615 C C . SER A 1 586 ? -1.232 -7.199 25.959 1.00 91.50 586 SER A C 1
ATOM 4617 O O . SER A 1 586 ? -1.177 -7.301 27.182 1.00 91.50 586 SER A O 1
ATOM 4619 N N . ASP A 1 587 ? -0.400 -6.416 25.276 1.00 88.25 587 ASP A N 1
ATOM 4620 C CA . ASP A 1 587 ? 0.605 -5.549 25.898 1.00 88.25 587 ASP A CA 1
ATOM 4621 C C . ASP A 1 587 ? 0.007 -4.182 26.298 1.00 88.25 587 ASP A C 1
ATOM 4623 O O . ASP A 1 587 ? 0.560 -3.468 27.140 1.00 88.25 587 ASP A O 1
ATOM 4627 N N . VAL A 1 588 ? -1.149 -3.807 25.732 1.00 85.50 588 VAL A N 1
ATOM 4628 C CA . VAL A 1 588 ? -1.857 -2.559 26.047 1.00 85.50 588 VAL A CA 1
ATOM 4629 C C . VAL A 1 588 ? -2.416 -2.642 27.464 1.00 85.50 588 VAL A C 1
ATOM 4631 O O . VAL A 1 588 ? -3.194 -3.536 27.791 1.00 85.50 588 VAL A O 1
ATOM 4634 N N . ASN A 1 589 ? -2.009 -1.697 28.317 1.00 87.25 589 ASN A N 1
ATOM 4635 C CA . ASN A 1 589 ? -2.363 -1.666 29.740 1.00 87.25 589 ASN A CA 1
ATOM 4636 C C . ASN A 1 589 ? -2.050 -2.993 30.475 1.00 87.25 589 ASN A C 1
ATOM 4638 O O . ASN A 1 589 ? -2.802 -3.408 31.353 1.00 87.25 589 ASN A O 1
ATOM 4642 N N . ASP A 1 590 ? -0.975 -3.689 30.074 1.00 87.00 590 ASP A N 1
ATOM 4643 C CA . ASP A 1 590 ? -0.625 -5.039 30.550 1.00 87.00 590 ASP A CA 1
ATOM 4644 C C . ASP A 1 590 ? -1.795 -6.045 30.424 1.00 87.00 590 ASP A C 1
ATOM 4646 O O . ASP A 1 590 ? -2.039 -6.874 31.301 1.00 87.00 590 ASP A O 1
ATOM 4650 N N . GLY A 1 591 ? -2.568 -5.962 29.341 1.00 87.75 591 GLY A N 1
ATOM 4651 C CA . GLY A 1 591 ? -3.733 -6.812 29.084 1.00 87.75 591 GLY A CA 1
ATOM 4652 C C . GLY A 1 591 ? -5.003 -6.343 29.795 1.00 87.75 591 GLY A C 1
ATOM 4653 O O . GLY A 1 591 ? -6.066 -6.920 29.597 1.00 87.75 591 GLY A O 1
ATOM 4654 N N . GLY A 1 592 ? -4.946 -5.253 30.563 1.00 90.06 592 GLY A N 1
ATOM 4655 C CA . GLY A 1 592 ? -6.112 -4.581 31.143 1.00 90.06 592 GLY A CA 1
ATOM 4656 C C . GLY A 1 592 ? -6.954 -3.791 30.130 1.00 90.06 592 GLY A C 1
ATOM 4657 O O . GLY A 1 592 ? -7.538 -2.778 30.512 1.00 90.06 592 GLY A O 1
ATOM 4658 N N . TRP A 1 593 ? -6.956 -4.192 28.853 1.00 91.44 593 TRP A N 1
ATOM 4659 C CA . TRP A 1 593 ? -7.803 -3.633 27.792 1.00 91.44 593 TRP A CA 1
ATOM 4660 C C . TRP A 1 593 ? -8.484 -4.714 26.945 1.00 91.44 593 TRP A C 1
ATOM 4662 O O . TRP A 1 593 ? -9.677 -4.596 26.708 1.00 91.44 593 TRP A O 1
ATOM 4672 N N . THR A 1 594 ? -7.755 -5.755 26.524 1.00 93.50 594 THR A N 1
ATOM 4673 C CA . THR A 1 594 ? -8.268 -6.866 25.690 1.00 93.50 594 THR A CA 1
ATOM 4674 C C . THR A 1 594 ? -8.077 -8.252 26.311 1.00 93.50 594 THR A C 1
ATOM 4676 O O . THR A 1 594 ? -8.297 -9.261 25.639 1.00 93.50 594 THR A O 1
ATOM 4679 N N . GLY A 1 595 ? -7.627 -8.324 27.565 1.00 93.75 595 GLY A N 1
ATOM 4680 C CA . GLY A 1 595 ? -7.206 -9.548 28.242 1.00 93.75 595 GLY A CA 1
ATOM 4681 C C . GLY A 1 595 ? -5.724 -9.885 28.054 1.00 93.75 595 GLY A C 1
ATOM 4682 O O . GLY A 1 595 ? -4.969 -9.211 27.349 1.00 93.75 595 GLY A O 1
ATOM 4683 N N . LYS A 1 596 ? -5.287 -10.967 28.705 1.00 93.62 596 LYS A N 1
ATOM 4684 C CA . LYS A 1 596 ? -3.956 -11.559 28.500 1.00 93.62 596 LYS A CA 1
ATOM 4685 C C . LYS A 1 596 ? -3.993 -12.498 27.297 1.00 93.62 596 LYS A C 1
ATOM 4687 O O . LYS A 1 596 ? -4.960 -13.228 27.123 1.00 93.62 596 LYS A O 1
ATOM 4692 N N . TRP A 1 597 ? -2.925 -12.531 26.505 1.00 91.62 597 TRP A N 1
ATOM 4693 C CA . TRP A 1 597 ? -2.802 -13.488 25.407 1.00 91.62 597 TRP A CA 1
ATOM 4694 C C . TRP A 1 597 ? -2.597 -14.915 25.936 1.00 91.62 597 TRP A C 1
ATOM 4696 O O . TRP A 1 597 ? -1.625 -15.174 26.648 1.00 91.62 597 TRP A O 1
ATOM 4706 N N . HIS A 1 598 ? -3.500 -15.837 25.587 1.00 88.00 598 HIS A N 1
ATOM 4707 C CA . HIS A 1 598 ? -3.466 -17.232 26.058 1.00 88.00 598 HIS A CA 1
ATOM 4708 C C . HIS A 1 598 ? -2.865 -18.230 25.047 1.00 88.00 598 HIS A C 1
ATOM 4710 O O . HIS A 1 598 ? -2.526 -19.355 25.420 1.00 88.00 598 HIS A O 1
ATOM 4716 N N . GLY A 1 599 ? -2.638 -17.815 23.795 1.00 81.69 599 GLY A N 1
ATOM 4717 C CA . GLY A 1 599 ? -1.949 -18.613 22.777 1.00 81.69 599 GLY A CA 1
ATOM 4718 C C . GLY A 1 599 ? -2.868 -19.304 21.765 1.00 81.69 599 GLY A C 1
ATOM 4719 O O . GLY A 1 599 ? -4.074 -19.104 21.726 1.00 81.69 599 GLY A O 1
ATOM 4720 N N . MET A 1 600 ? -2.274 -20.142 20.912 1.00 83.12 600 MET A N 1
ATOM 4721 C CA . MET A 1 600 ? -2.922 -20.700 19.711 1.00 83.12 600 MET A CA 1
ATOM 4722 C C . MET A 1 600 ? -3.737 -21.984 19.955 1.00 83.12 600 MET A C 1
ATOM 4724 O O . MET A 1 600 ? -3.871 -22.803 19.049 1.00 83.12 600 MET A O 1
ATOM 4728 N N . ALA A 1 601 ? -4.238 -22.208 21.173 1.00 80.94 601 ALA A N 1
ATOM 4729 C CA . ALA A 1 601 ? -4.919 -23.459 21.529 1.00 80.94 601 ALA A CA 1
ATOM 4730 C C . ALA A 1 601 ? -6.217 -23.693 20.729 1.00 80.94 601 ALA A C 1
ATOM 4732 O O . ALA A 1 601 ? -6.588 -24.839 20.487 1.00 80.94 601 ALA A O 1
ATOM 4733 N N . GLU A 1 602 ? -6.864 -22.610 20.291 1.00 82.81 602 GLU A N 1
ATOM 4734 C CA . GLU A 1 602 ? -8.131 -22.618 19.550 1.00 82.81 602 GLU A CA 1
ATOM 4735 C C . GLU A 1 602 ? -7.974 -21.995 18.142 1.00 82.81 602 GLU A C 1
ATOM 4737 O O . GLU A 1 602 ? -8.890 -21.367 17.614 1.00 82.81 602 GLU A O 1
ATOM 4742 N N . GLU A 1 603 ? -6.798 -22.159 17.510 1.00 80.62 603 GLU A N 1
ATOM 4743 C CA . GLU A 1 603 ? -6.560 -21.672 16.140 1.00 80.62 603 GLU A CA 1
ATOM 4744 C C . GLU A 1 603 ? -7.474 -22.368 15.098 1.00 80.62 603 GLU A C 1
ATOM 4746 O O . GLU A 1 603 ? -7.723 -23.572 15.216 1.00 80.62 603 GLU A O 1
ATOM 4751 N N . PRO A 1 604 ? -7.943 -21.675 14.035 1.00 81.94 604 PRO A N 1
ATOM 4752 C CA . PRO A 1 604 ? -7.584 -20.319 13.611 1.00 81.94 604 PRO A CA 1
ATOM 4753 C C . PRO A 1 604 ? -8.568 -19.223 14.065 1.00 81.94 604 PRO A C 1
ATOM 4755 O O . PRO A 1 604 ? -9.778 -19.302 13.843 1.00 81.94 604 PRO A O 1
ATOM 4758 N N . PHE A 1 605 ? -8.027 -18.113 14.569 1.00 94.00 605 PHE A N 1
ATOM 4759 C CA . PHE A 1 605 ? -8.804 -16.932 14.950 1.00 94.00 605 PHE A CA 1
ATOM 4760 C C . PHE A 1 605 ? -9.134 -16.081 13.714 1.00 94.00 605 PHE A C 1
ATOM 4762 O O . PHE A 1 605 ? -8.313 -15.280 13.266 1.00 94.00 605 PHE A O 1
ATOM 4769 N N . VAL A 1 606 ? -10.325 -16.263 13.129 1.00 95.19 606 VAL A N 1
ATOM 4770 C CA . VAL A 1 606 ? -10.717 -15.607 11.864 1.00 95.19 606 VAL A CA 1
ATOM 4771 C C . VAL A 1 606 ? -11.862 -14.609 12.053 1.00 95.19 606 VAL A C 1
ATOM 4773 O O . VAL A 1 606 ? -13.022 -15.009 12.174 1.00 95.19 606 VAL A O 1
ATOM 4776 N N . ALA A 1 607 ? -11.559 -13.312 11.973 1.00 97.56 607 ALA A N 1
ATOM 4777 C CA . ALA A 1 607 ? -12.566 -12.263 11.823 1.00 97.56 607 ALA A CA 1
ATOM 4778 C C . ALA A 1 607 ? -13.009 -12.151 10.354 1.00 97.56 607 ALA A C 1
ATOM 4780 O O . ALA A 1 607 ? -12.205 -12.282 9.430 1.00 97.56 607 ALA A O 1
ATOM 4781 N N . LYS A 1 608 ? -14.299 -11.909 10.119 1.00 97.19 608 LYS A N 1
ATOM 4782 C CA . LYS A 1 608 ? -14.916 -11.923 8.786 1.00 97.19 608 LYS A CA 1
ATOM 4783 C C . LYS A 1 608 ? -15.599 -10.596 8.495 1.00 97.19 608 LYS A C 1
ATOM 4785 O O . LYS A 1 608 ? -16.558 -10.236 9.179 1.00 97.19 608 LYS A O 1
ATOM 4790 N N . PHE A 1 609 ? -15.151 -9.905 7.451 1.00 96.44 609 PHE A N 1
ATOM 4791 C CA . PHE A 1 609 ? -15.676 -8.613 7.020 1.00 96.44 609 PHE A CA 1
ATOM 4792 C C . PHE A 1 609 ? -16.443 -8.792 5.706 1.00 96.44 609 PHE A C 1
ATOM 4794 O O . PHE A 1 609 ? -15.895 -9.237 4.697 1.00 96.44 609 PHE A O 1
ATOM 4801 N N . LYS A 1 610 ? -17.735 -8.460 5.708 1.00 93.25 610 LYS A N 1
ATOM 4802 C CA . LYS A 1 610 ? -18.624 -8.537 4.540 1.00 93.25 610 LYS A CA 1
ATOM 4803 C C . LYS A 1 610 ? -19.285 -7.198 4.263 1.00 93.25 610 LYS A C 1
ATOM 4805 O O . LYS A 1 610 ? -19.400 -6.362 5.156 1.00 93.25 610 LYS A O 1
ATOM 4810 N N . SER A 1 611 ? -19.762 -7.012 3.033 1.00 89.06 611 SER A N 1
ATOM 4811 C CA . SER A 1 611 ? -20.488 -5.799 2.619 1.00 89.06 611 SER A CA 1
ATOM 4812 C C . SER A 1 611 ? -19.721 -4.498 2.914 1.00 89.06 611 SER A C 1
ATOM 4814 O O . SER A 1 611 ? -20.333 -3.444 3.104 1.00 89.06 611 SER A O 1
ATOM 4816 N N . VAL A 1 612 ? -18.382 -4.565 2.959 1.00 90.56 612 VAL A N 1
ATOM 4817 C CA . VAL A 1 612 ? -17.525 -3.423 3.293 1.00 90.56 612 VAL A CA 1
ATOM 4818 C C . VAL A 1 612 ? -17.723 -2.351 2.228 1.00 90.56 612 VAL A C 1
ATOM 4820 O O . VAL A 1 612 ? -17.530 -2.599 1.031 1.00 90.56 612 VAL A O 1
ATOM 4823 N N . THR A 1 613 ? -18.199 -1.184 2.657 1.00 88.81 613 THR A N 1
ATOM 4824 C CA . THR A 1 613 ? -18.686 -0.129 1.765 1.00 88.81 613 THR A CA 1
ATOM 4825 C C . THR A 1 613 ? -18.501 1.273 2.340 1.00 88.81 613 THR A C 1
ATOM 4827 O O . THR A 1 613 ? -18.491 1.476 3.556 1.00 88.81 613 THR A O 1
ATOM 4830 N N . VAL A 1 614 ? -18.416 2.262 1.443 1.00 88.00 614 VAL A N 1
ATOM 4831 C CA . VAL A 1 614 ? -18.537 3.687 1.788 1.00 88.00 614 VAL A CA 1
ATOM 4832 C C . VAL A 1 614 ? -19.670 4.324 0.982 1.00 88.00 614 VAL A C 1
ATOM 4834 O O . VAL A 1 614 ? -19.717 4.201 -0.241 1.00 88.00 614 VAL A O 1
ATOM 4837 N N . GLN A 1 615 ? -20.587 5.020 1.655 1.00 85.31 615 GLN A N 1
ATOM 4838 C CA . GLN A 1 615 ? -21.606 5.877 1.039 1.00 85.31 615 GLN A CA 1
ATOM 4839 C C . GLN A 1 615 ? -21.292 7.345 1.352 1.00 85.31 615 GLN A C 1
ATOM 4841 O O . GLN A 1 615 ? -21.206 7.730 2.517 1.00 85.31 615 GLN A O 1
ATOM 4846 N N . TYR A 1 616 ? -21.189 8.189 0.328 1.00 71.56 616 TYR A N 1
ATOM 4847 C CA . TYR A 1 616 ? -21.101 9.639 0.520 1.00 71.56 616 TYR A CA 1
ATOM 4848 C C . TYR A 1 616 ? -22.439 10.222 1.018 1.00 71.56 616 TYR A C 1
ATOM 4850 O O . TYR A 1 616 ? -23.501 9.711 0.643 1.00 71.56 616 TYR A O 1
ATOM 4858 N N . PRO A 1 617 ? -22.430 11.296 1.832 1.00 58.50 617 PRO A N 1
ATOM 4859 C CA . PRO A 1 617 ? -23.603 12.153 2.002 1.00 58.50 617 PRO A CA 1
ATOM 4860 C C . PRO A 1 617 ? -24.049 12.724 0.642 1.00 58.50 617 PRO A C 1
ATOM 4862 O O . PRO A 1 617 ? -23.213 12.903 -0.246 1.00 58.50 617 PRO A O 1
ATOM 4865 N N . ALA A 1 618 ? -25.350 12.983 0.484 1.00 43.03 618 ALA A N 1
ATOM 4866 C CA . ALA A 1 618 ? -25.937 13.543 -0.742 1.00 43.03 618 ALA A CA 1
ATOM 4867 C C . ALA A 1 618 ? -25.684 15.059 -0.878 1.00 43.03 618 ALA A C 1
ATOM 4869 O O . ALA A 1 618 ? -25.759 15.732 0.175 1.00 43.03 618 ALA A O 1
#

pLDDT: mean 75.96, std 22.78, range [21.97, 98.56]

InterPro domains:
  IPR000757 Beta-glucanase-like, N-terminal domain [PF00722] (220-381)
  IPR000757 Beta-glucanase-like, N-terminal domain [PF00722] (430-590)
  IPR000757 Beta-glucanase-like, N-terminal domain [PS51762] (196-370)
  IPR000757 Beta-glucanase-like, N-terminal domain [PS51762] (363-618)
  IPR008264 Beta-glucanase [PR00737] (451-469)
  IPR008264 Beta-glucanase [PR00737] (492-507)
  IPR008264 Beta-glucanase [PR00737] (527-544)
  IPR008264 Beta-glucanase [PR00737] (547-564)
  IPR013320 Concanavalin A-like lectin/glucanase domain superfamily [SSF49899] (234-397)
  IPR013320 Concanavalin A-like lectin/glucanase domain superfamily [SSF49899] (449-602)
  IPR044791 Beta-glucanase/XTH [PTHR31062] (436-614)

Solvent-accessible surface area (backbone atoms only — not comparable to full-atom values): 34014 Å² total; per-residue (Å²): 137,87,81,83,85,75,86,67,96,76,75,100,81,63,62,76,68,56,50,59,53,52,53,54,53,50,57,58,54,63,74,74,61,92,74,92,69,92,47,45,62,70,32,26,52,52,16,26,53,26,26,48,49,27,36,45,55,57,65,72,38,54,76,25,38,56,46,42,31,72,74,50,71,45,64,58,68,58,50,35,50,51,31,56,50,25,34,71,31,26,79,85,38,42,69,58,23,42,56,48,45,54,53,49,50,54,57,56,48,64,33,55,73,67,63,76,71,81,86,60,62,63,31,52,54,48,53,50,55,35,50,53,24,43,55,53,17,45,55,24,50,65,59,15,66,66,84,81,82,80,82,80,85,81,82,78,87,76,92,85,84,83,88,87,83,85,83,89,90,88,90,87,84,83,90,89,89,89,86,88,86,85,84,90,88,80,92,82,94,77,82,96,68,85,79,80,72,76,81,75,73,78,74,58,66,75,42,73,53,48,38,58,68,48,42,68,83,38,52,61,98,23,47,53,61,34,68,61,35,34,35,34,35,31,50,97,91,43,26,17,31,38,29,46,80,59,68,43,73,27,24,38,44,34,31,29,38,25,44,34,65,82,29,27,3,32,34,35,38,47,31,38,29,39,80,54,102,46,25,23,32,41,37,41,39,39,36,23,66,39,52,37,40,46,32,34,37,42,22,42,66,58,47,50,96,87,40,71,48,78,43,41,46,82,54,55,41,40,81,49,76,44,37,44,30,44,34,38,40,88,56,36,41,35,39,22,49,69,81,39,64,79,45,77,49,48,42,97,78,51,98,75,65,64,73,62,51,17,28,46,34,44,40,38,42,83,29,38,66,43,77,81,12,73,78,20,38,55,64,56,71,88,62,48,68,37,52,37,40,36,34,68,36,33,38,27,57,67,58,54,90,85,65,74,64,76,72,76,70,68,81,68,90,64,91,55,75,35,67,44,60,62,38,38,42,80,42,54,59,92,32,50,57,64,81,54,63,32,30,35,32,40,28,45,46,93,87,74,43,19,30,38,41,27,37,56,57,69,37,69,48,29,34,41,35,33,32,39,22,43,41,48,71,82,33,27,4,27,35,41,38,49,32,35,31,46,45,90,94,42,78,59,21,25,34,42,42,37,38,36,30,26,60,43,47,40,36,36,38,31,41,42,22,39,57,56,44,43,93,89,43,72,44,82,41,82,45,99,55,50,41,44,76,50,77,46,38,41,33,44,38,39,41,86,53,37,40,34,36,26,50,72,84,42,79,78,48,79,50,42,42,71,59,26,52,76,69,78,41,80,63,60,70,66,45,23,24,46,40,37,36,34,42,77,40,25,74,45,76,76,11,76,71,15,26,58,65,81,65,71,88,58,65,74,33,46,28,37,40,28,69,32,25,43,23,70,79,134

Mean predicted aligned error: 19.57 Å

Foldseek 3Di:
DDDDPDPDDDDDPPPPPVVVVVVVVVVVVVVPDDDDDLFAVVLLLVLLVLLVQLLVLLVPLVVLNVCLCVQLVDPVVVLSVLSVVLSVCCNPPVVSSLVSLVVSLVSLVSSVVRPPDDDCPSNVVSSVSSNVSSVSSNVSSVNGNPDDDDDDDPPDDDDDDDDDDDDDDDDDDDDDDDDDDDDDDDDDDDDDDDPPPDPCPDQFDKDWDQQVQKAWDFDPVQWDGDRFKIKWWQAPVWTTKIWHPDWAQFWKKKWWKAFWEPWFQKKKKKKWWLPDPQIWIWIWIDARVQQQKIKIFTGDRNDTPPTIDIWGWPDGSHPDIWMWMWGDHPAKIFTDINLFTPDIDGPVVDPDDDGRTTIIMIIMGRNCPPVVSPVGNGGPNVPDTTMMMIGRIIIRDDDDPPSDDRPCPPPPPPFDWDFLPRKIKPDDCVQWADPDSFKIKWWQDQVQDITKIWGSDWAQWWKWKWFKAFFDDQQQQKKWWKWWWLDPPQCAIWIWIWIQFSRDQQKTWTFTDGGNHTVPRIDIDGHPDRSNPDTWMWIWGDHPFKIWIDINNHTDDIDGPVVQVVVVHDDDRHTIMIMIIMGGRCPPVVSVPRHHDPHQPPDTGMMIIGRGTIGDDD

Organism: Physcomitrium patens (NCBI:txid3218)